Protein AF-0000000082406371 (afdb_homodimer)

Sequence (580 aa):
MTETITAISPSGATSPRSARRARSEPKPARQSRSGTRRTIGVRLAQAALLLVLLGAWQLVASQGWIEPVLAKTPGEAWNYFTAAVQSGEISTNLRATMTAVVIAWILASAVGVAVGLSLGLLPTLERIMSPFLDAANAMPRLALAPLLIVIFGITMTAKVALAFTLVFFIVCSSARAGVKSVDDEWLRLSTVLNASKTQVFWHILLPVATPGIFAGLRLGLIYSLLGVVGSELISSRDGLGQLVSIYSAQFRMEAVYAILILLAIVAVVLNQAMNFAERYLLRWQPPARRMTETITAISPSGATSPRSARRARSEPKPARQSRSGTRRTIGVRLAQAALLLVLLGAWQLVASQGWIEPVLAKTPGEAWNYFTAAVQSGEISTNLRATMTAVVIAWILASAVGVAVGLSLGLLPTLERIMSPFLDAANAMPRLALAPLLIVIFGITMTAKVALAFTLVFFIVCSSARAGVKSVDDEWLRLSTVLNASKTQVFWHILLPVATPGIFAGLRLGLIYSLLGVVGSELISSRDGLGQLVSIYSAQFRMEAVYAILILLAIVAVVLNQAMNFAERYLLRWQPPARR

Radius of gyration: 34.59 Å; Cα contacts (8 Å, |Δi|>4): 692; chains: 2; bounding box: 57×148×125 Å

pLDDT: mean 84.92, std 18.65, range [31.09, 98.81]

Nearest PDB structures (foldseek):
  7ahh-assembly1_B  TM=7.288E-01  e=8.220E-09  Lactococcus lactis subsp. lactis
  8wm8-assembly1_A  TM=8.810E-01  e=1.969E-07  Nostoc sp. PCC 7120 = FACHB-418
  7ahd-assembly1_B  TM=7.593E-01  e=6.052E-08  Lactococcus lactis subsp. lactis
  7ahd-assembly1_A  TM=7.312E-01  e=7.256E-08  Lactococcus lactis subsp. lactis
  7ahh-assembly1_A  TM=7.026E-01  e=1.195E-07  Lactococcus lactis subsp. lactis

InterPro domains:
  IPR000515 ABC transporter type 1, transmembrane domain MetI-like [PF00528] (112-282)
  IPR000515 ABC transporter type 1, transmembrane domain MetI-like [PS50928] (94-274)
  IPR000515 ABC transporter type 1, transmembrane domain MetI-like [cd06261] (94-270)
  IPR035906 MetI-like superfamily [G3DSA:1.10.3720.10] (89-282)
  IPR035906 MetI-like superfamily [SSF161098] (89-272)

Foldseek 3Di:
DPPPPPPPDPPDPPPPPPPPVPPPPPDPPPPPPVVVVVVVVVVVVVVVVVVVVLVVLQCQLPVPPDDVLQSDHLVLLVVLVVVCVVVCQCVFQACLLVVLLVLLLVVLLVLLLVLLLVLLVDVVNVVVCVVVLVVLLPDPLLVCLVVLCVVPNQDSRSLSVSLSSQLNSLLSNLNNVQQNPFDVVLVVVCVVVVHDPVRCVVPPRCVSSVVSNLVSSLVSSLSSSVSNLSSLCVGHPGHLSVQLNVCVVVSVVSNNVNSVVVSVVVSVVSNVVSVVVCCVVCVVPDPDPD/DPPPPPPPPPDDPPPPPPPPVPPPPPDPPPPDPVVVVVVVVVVVVVVVVVVVVLVVLQCQLPVCVDDVLQSDHLVLLVVLVVVCVVVCQCVFQACLLVVLLVLLLVVLLVLLLVLLLVLLVDVVNVVVCVVVLVVLLPDPLLVCLVVLCVVPNQDSRSLSVSLSSQLNSLLSNLNNVQQNPFDVVLVVVCVVVVHDPVRCVPPPRCVSSVVSNLVSSLVSSLSSSVSNLSSLCVGHPGHLSVQLNVCVVVSVVSNNVNSVVVSVVVSVVSNVVSVVVCCVVCVVPDPDPD

Solvent-accessible surface area (backbone atoms only — not comparable to full-atom values): 29684 Å² total; per-residue (Å²): 138,82,78,74,77,74,76,77,72,80,78,78,77,77,70,79,76,77,76,73,71,72,71,70,67,76,67,76,71,72,82,56,71,60,61,60,50,53,51,51,54,40,52,51,48,37,51,50,49,51,50,48,52,52,47,49,44,37,46,50,23,69,68,61,82,48,60,69,63,71,32,48,34,65,64,51,13,48,51,43,45,54,52,30,51,72,74,38,54,46,56,55,17,46,46,48,42,49,51,38,24,52,52,15,34,52,54,16,41,54,52,10,39,54,51,10,43,51,37,41,73,30,65,68,58,29,65,43,43,44,64,58,51,51,38,60,64,40,25,51,65,70,73,46,38,51,58,35,30,70,75,55,34,76,42,65,65,20,26,21,52,44,7,19,60,53,15,20,53,43,15,16,50,24,18,21,48,16,40,61,64,56,53,65,63,59,53,51,50,34,57,73,68,64,53,49,72,66,52,41,40,67,70,44,41,44,62,62,12,43,65,37,31,50,52,14,49,48,54,16,47,57,38,7,45,34,27,31,36,49,28,15,45,61,56,46,86,56,15,56,30,20,49,36,42,53,28,42,75,68,53,37,39,28,50,31,53,33,52,53,51,50,47,25,51,52,29,42,51,52,53,50,52,44,52,52,49,46,55,64,72,44,59,84,53,73,73,73,86,124,137,81,79,76,80,75,78,77,71,80,77,77,78,76,73,80,75,76,73,74,71,72,73,71,67,75,67,77,71,75,83,56,70,60,62,60,50,52,50,50,54,40,52,50,48,37,52,48,49,52,49,49,51,51,48,46,44,39,47,48,23,69,69,62,81,47,60,69,64,70,32,48,34,68,65,50,13,49,51,42,45,54,51,30,51,72,74,38,54,47,57,54,17,47,49,48,41,50,51,37,25,50,51,16,33,53,54,16,40,55,52,10,38,53,52,11,43,50,37,41,74,30,63,69,58,30,66,43,42,42,64,58,51,50,39,60,66,39,26,51,64,69,72,45,39,52,59,36,30,70,74,55,34,76,42,67,63,21,28,22,51,46,7,19,59,54,15,21,53,44,15,17,51,24,16,20,48,17,39,60,63,55,53,64,64,59,54,50,51,35,56,73,68,64,52,48,74,68,52,43,41,67,70,45,41,46,63,63,12,42,64,35,32,50,53,15,48,49,53,17,47,57,38,8,46,34,27,30,36,49,27,16,44,61,58,46,86,56,16,55,30,20,49,37,41,53,28,42,74,67,52,36,40,28,51,30,54,34,51,54,51,49,46,26,51,51,31,42,50,53,51,50,51,44,53,52,49,47,56,64,72,45,59,83,53,75,72,72,86,122

Structure (mmCIF, N/CA/C/O backbone):
data_AF-0000000082406371-model_v1
#
loop_
_entity.id
_entity.type
_entity.pdbx_description
1 polymer 'ABC transporter permease'
#
loop_
_atom_site.group_PDB
_atom_site.id
_atom_site.type_symbol
_atom_site.label_atom_id
_atom_site.label_alt_id
_atom_site.label_comp_id
_atom_site.label_asym_id
_atom_site.label_entity_id
_atom_site.label_seq_id
_atom_site.pdbx_PDB_ins_code
_atom_site.Cartn_x
_atom_site.Cartn_y
_atom_site.Cartn_z
_atom_site.occupancy
_atom_site.B_iso_or_equiv
_atom_site.auth_seq_id
_atom_site.auth_comp_id
_atom_site.auth_asym_id
_atom_site.auth_atom_id
_atom_site.pdbx_PDB_model_num
ATOM 1 N N . MET A 1 1 ? -2.012 75.75 92.562 1 31.69 1 MET A N 1
ATOM 2 C CA . MET A 1 1 ? -2.947 74.688 92.188 1 31.69 1 MET A CA 1
ATOM 3 C C . MET A 1 1 ? -2.949 74.438 90.688 1 31.69 1 MET A C 1
ATOM 5 O O . MET A 1 1 ? -3.482 75.25 89.938 1 31.69 1 MET A O 1
ATOM 9 N N . THR A 1 2 ? -1.829 73.938 90.188 1 33.5 2 THR A N 1
ATOM 10 C CA . THR A 1 2 ? -1.292 73.625 88.875 1 33.5 2 THR A CA 1
ATOM 11 C C . THR A 1 2 ? -2.186 72.625 88.188 1 33.5 2 THR A C 1
ATOM 13 O O . THR A 1 2 ? -2.361 71.5 88.625 1 33.5 2 THR A O 1
ATOM 16 N N . GLU A 1 3 ? -3.277 73.062 87.625 1 31.67 3 GLU A N 1
ATOM 17 C CA . GLU A 1 3 ? -4.27 72.312 86.875 1 31.67 3 GLU A CA 1
ATOM 18 C C . GLU A 1 3 ? -3.617 71.562 85.75 1 31.67 3 GLU A C 1
ATOM 20 O O . GLU A 1 3 ? -2.977 72.125 84.875 1 31.67 3 GLU A O 1
ATOM 25 N N . THR A 1 4 ? -3.135 70.375 86 1 34.44 4 THR A N 1
ATOM 26 C CA . THR A 1 4 ? -2.494 69.375 85.125 1 34.44 4 THR A CA 1
ATOM 27 C C . THR A 1 4 ? -3.396 69.062 84 1 34.44 4 THR A C 1
ATOM 29 O O . THR A 1 4 ? -4.512 68.562 84.188 1 34.44 4 THR A O 1
ATOM 32 N N . ILE A 1 5 ? -3.361 69.812 82.938 1 38.16 5 ILE A N 1
ATOM 33 C CA . ILE A 1 5 ? -4.047 69.625 81.625 1 38.16 5 ILE A CA 1
ATOM 34 C C . ILE A 1 5 ? -3.842 68.188 81.188 1 38.16 5 ILE A C 1
ATOM 36 O O . ILE A 1 5 ? -2.711 67.75 80.938 1 38.16 5 ILE A O 1
ATOM 40 N N . THR A 1 6 ? -4.582 67.25 81.688 1 33.97 6 THR A N 1
ATOM 41 C CA . THR A 1 6 ? -4.555 65.812 81.312 1 33.97 6 THR A CA 1
ATOM 42 C C . THR A 1 6 ? -4.719 65.625 79.812 1 33.97 6 THR A C 1
ATOM 44 O O . THR A 1 6 ? -5.719 66.062 79.25 1 33.97 6 THR A O 1
ATOM 47 N N . ALA A 1 7 ? -3.617 65.625 79.062 1 37.09 7 ALA A N 1
ATOM 48 C CA . ALA A 1 7 ? -3.504 65.375 77.625 1 37.09 7 ALA A CA 1
ATOM 49 C C . ALA A 1 7 ? -4.363 64.188 77.25 1 37.09 7 ALA A C 1
ATOM 51 O O . ALA A 1 7 ? -4.27 63.094 77.812 1 37.09 7 ALA A O 1
ATOM 52 N N . ILE A 1 8 ? -5.59 64.438 76.812 1 36.53 8 ILE A N 1
ATOM 53 C CA . ILE A 1 8 ? -6.516 63.438 76.25 1 36.53 8 ILE A CA 1
ATOM 54 C C . ILE A 1 8 ? -5.797 62.625 75.188 1 36.53 8 ILE A C 1
ATOM 56 O O . ILE A 1 8 ? -5.207 63.156 74.25 1 36.53 8 ILE A O 1
ATOM 60 N N . SER A 1 9 ? -5.254 61.469 75.5 1 35.28 9 SER A N 1
ATOM 61 C CA . SER A 1 9 ? -4.586 60.469 74.688 1 35.28 9 SER A CA 1
ATOM 62 C C . SER A 1 9 ? -5.414 60.188 73.438 1 35.28 9 SER A C 1
ATOM 64 O O . SER A 1 9 ? -6.641 60.062 73.5 1 35.28 9 SER A O 1
ATOM 66 N N . PRO A 1 10 ? -4.938 60.625 72.25 1 34.16 10 PRO A N 1
ATOM 67 C CA . PRO A 1 10 ? -5.625 60.406 70.938 1 34.16 10 PRO A CA 1
ATOM 68 C C . PRO A 1 10 ? -6.121 58.969 70.812 1 34.16 10 PRO A C 1
ATOM 70 O O . PRO A 1 10 ? -5.559 58.062 71.438 1 34.16 10 PRO A O 1
ATOM 73 N N . SER A 1 11 ? -7.441 58.719 70.688 1 34.59 11 SER A N 1
ATOM 74 C CA . SER A 1 11 ? -8.219 57.531 70.438 1 34.59 11 SER A CA 1
ATOM 75 C C . SER A 1 11 ? -7.578 56.719 69.312 1 34.59 11 SER A C 1
ATOM 77 O O . SER A 1 11 ? -6.961 57.25 68.375 1 34.59 11 SER A O 1
ATOM 79 N N . GLY A 1 12 ? -7.184 55.469 69.625 1 31.56 12 GLY A N 1
ATOM 80 C CA . GLY A 1 12 ? -6.574 54.344 68.938 1 31.56 12 GLY A CA 1
ATOM 81 C C . GLY A 1 12 ? -7.176 54.125 67.562 1 31.56 12 GLY A C 1
ATOM 82 O O . GLY A 1 12 ? -8.391 54.219 67.375 1 31.56 12 GLY A O 1
ATOM 83 N N . ALA A 1 13 ? -6.484 54.594 66.5 1 36.31 13 ALA A N 1
ATOM 84 C CA . ALA A 1 13 ? -6.73 54.281 65.062 1 36.31 13 ALA A CA 1
ATOM 85 C C . ALA A 1 13 ? -7.105 52.812 64.875 1 36.31 13 ALA A C 1
ATOM 87 O O . ALA A 1 13 ? -6.387 51.938 65.375 1 36.31 13 ALA A O 1
ATOM 88 N N . THR A 1 14 ? -8.391 52.469 65 1 35.91 14 THR A N 1
ATOM 89 C CA . THR A 1 14 ? -8.875 51.125 64.625 1 35.91 14 THR A CA 1
ATOM 90 C C . THR A 1 14 ? -8.219 50.656 63.344 1 35.91 14 THR A C 1
ATOM 92 O O . THR A 1 14 ? -8.227 51.375 62.312 1 35.91 14 THR A O 1
ATOM 95 N N . SER A 1 15 ? -7.125 49.906 63.406 1 38.62 15 SER A N 1
ATOM 96 C CA . SER A 1 15 ? -6.453 49.219 62.312 1 38.62 15 SER A CA 1
ATOM 97 C C . SER A 1 15 ? -7.457 48.562 61.344 1 38.62 15 SER A C 1
ATOM 99 O O . SER A 1 15 ? -8.461 48 61.781 1 38.62 15 SER A O 1
ATOM 101 N N . PRO A 1 16 ? -7.582 49.156 60.125 1 38.38 16 PRO A N 1
ATOM 102 C CA . PRO A 1 16 ? -8.445 48.469 59.156 1 38.38 16 PRO A CA 1
ATOM 103 C C . PRO A 1 16 ? -8.227 46.969 59.125 1 38.38 16 PRO A C 1
ATOM 105 O O . PRO A 1 16 ? -7.082 46.5 59.125 1 38.38 16 PRO A O 1
ATOM 108 N N . ARG A 1 17 ? -9.016 46.094 59.812 1 38.31 17 ARG A N 1
ATOM 109 C CA . ARG A 1 17 ? -9.094 44.656 59.625 1 38.31 17 ARG A CA 1
ATOM 110 C C . ARG A 1 17 ? -9.008 44.312 58.156 1 38.31 17 ARG A C 1
ATOM 112 O O . ARG A 1 17 ? -9.828 44.75 57.344 1 38.31 17 ARG A O 1
ATOM 119 N N . SER A 1 18 ? -7.727 44.094 57.656 1 39.12 18 SER A N 1
ATOM 120 C CA . SER A 1 18 ? -7.508 43.438 56.375 1 39.12 18 SER A CA 1
ATOM 121 C C . SER A 1 18 ? -8.414 42.219 56.219 1 39.12 18 SER A C 1
ATOM 123 O O . SER A 1 18 ? -8.328 41.281 57 1 39.12 18 SER A O 1
ATOM 125 N N . ALA A 1 19 ? -9.711 42.375 55.938 1 40 19 ALA A N 1
ATOM 126 C CA . ALA A 1 19 ? -10.516 41.25 55.438 1 40 19 ALA A CA 1
ATOM 127 C C . ALA A 1 19 ? -9.758 40.469 54.344 1 40 19 ALA A C 1
ATOM 129 O O . ALA A 1 19 ? -9.711 40.875 53.188 1 40 19 ALA A O 1
ATOM 130 N N . ARG A 1 20 ? -8.586 39.875 54.688 1 39.47 20 ARG A N 1
ATOM 131 C CA . ARG A 1 20 ? -8.133 38.844 53.75 1 39.47 20 ARG A CA 1
ATOM 132 C C . ARG A 1 20 ? -9.273 37.875 53.406 1 39.47 20 ARG A C 1
ATOM 134 O O . ARG A 1 20 ? -9.719 37.094 54.25 1 39.47 20 ARG A O 1
ATOM 141 N N . ARG A 1 21 ? -10.297 38.312 52.594 1 41.25 21 ARG A N 1
ATOM 142 C CA . ARG A 1 21 ? -11.133 37.281 51.969 1 41.25 21 ARG A CA 1
ATOM 143 C C . ARG A 1 21 ? -10.289 36.094 51.5 1 41.25 21 ARG A C 1
ATOM 145 O O . ARG A 1 21 ? -9.438 36.25 50.625 1 41.25 21 ARG A O 1
ATOM 152 N N . ALA A 1 22 ? -10.047 35.125 52.344 1 43.72 22 ALA A N 1
ATOM 153 C CA . ALA A 1 22 ? -9.555 33.812 51.938 1 43.72 22 ALA A CA 1
ATOM 154 C C . ALA A 1 22 ? -10.117 33.438 50.562 1 43.72 22 ALA A C 1
ATOM 156 O O . ALA A 1 22 ? -11.328 33.312 50.406 1 43.72 22 ALA A O 1
ATOM 157 N N . ARG A 1 23 ? -9.492 33.906 49.469 1 42.44 23 ARG A N 1
ATOM 158 C CA . ARG A 1 23 ? -9.766 33.219 48.188 1 42.44 23 ARG A CA 1
ATOM 159 C C . ARG A 1 23 ? -9.938 31.734 48.375 1 42.44 23 ARG A C 1
ATOM 161 O O . ARG A 1 23 ? -9 31.047 48.781 1 42.44 23 ARG A O 1
ATOM 168 N N . SER A 1 24 ? -11.125 31.25 48.875 1 44.5 24 SER A N 1
ATOM 169 C CA . SER A 1 24 ? -11.375 29.812 48.812 1 44.5 24 SER A CA 1
ATOM 170 C C . SER A 1 24 ? -10.641 29.172 47.625 1 44.5 24 SER A C 1
ATOM 172 O O . SER A 1 24 ? -10.797 29.609 46.5 1 44.5 24 SER A O 1
ATOM 174 N N . GLU A 1 25 ? -9.422 28.688 47.844 1 48.16 25 GLU A N 1
ATOM 175 C CA . GLU A 1 25 ? -8.82 27.781 46.875 1 48.16 25 GLU A CA 1
ATOM 176 C C . GLU A 1 25 ? -9.883 26.953 46.156 1 48.16 25 GLU A C 1
ATOM 178 O O . GLU A 1 25 ? -10.805 26.453 46.812 1 48.16 25 GLU A O 1
ATOM 183 N N . PRO A 1 26 ? -10.156 27.266 44.844 1 50.72 26 PRO A N 1
ATOM 184 C CA . PRO A 1 26 ? -11.094 26.328 44.188 1 50.72 26 PRO A CA 1
ATOM 185 C C . PRO A 1 26 ? -10.898 24.891 44.656 1 50.72 26 PRO A C 1
ATOM 187 O O . PRO A 1 26 ? -9.758 24.453 44.875 1 50.72 26 PRO A O 1
ATOM 190 N N . LYS A 1 27 ? -11.789 24.328 45.438 1 50.97 27 LYS A N 1
ATOM 191 C CA . LYS A 1 27 ? -11.789 22.906 45.719 1 50.97 27 LYS A CA 1
ATOM 192 C C . LYS A 1 27 ? -11.219 22.109 44.562 1 50.97 27 LYS A C 1
ATOM 194 O O . LYS A 1 27 ? -11.484 22.422 43.406 1 50.97 27 LYS A O 1
ATOM 199 N N . PRO A 1 28 ? -10.086 21.375 44.875 1 48.59 28 PRO A N 1
ATOM 200 C CA . PRO A 1 28 ? -9.656 20.562 43.75 1 48.59 28 PRO A CA 1
ATOM 201 C C . PRO A 1 28 ? -10.82 19.922 43 1 48.59 28 PRO A C 1
ATOM 203 O O . PRO A 1 28 ? -11.773 19.453 43.625 1 48.59 28 PRO A O 1
ATOM 206 N N . ALA A 1 29 ? -11.086 20.359 41.844 1 46.66 29 ALA A N 1
ATOM 207 C CA . ALA A 1 29 ? -12.055 19.703 40.969 1 46.66 29 ALA A CA 1
ATOM 208 C C . ALA A 1 29 ? -12.102 18.203 41.219 1 46.66 29 ALA A C 1
ATOM 210 O O . ALA A 1 29 ? -11.062 17.547 41.281 1 46.66 29 ALA A O 1
ATOM 211 N N . ARG A 1 30 ? -12.961 17.609 41.969 1 42.38 30 ARG A N 1
ATOM 212 C CA . ARG A 1 30 ? -13.156 16.156 42.031 1 42.38 30 ARG A CA 1
ATOM 213 C C . ARG A 1 30 ? -12.688 15.484 40.75 1 42.38 30 ARG A C 1
ATOM 215 O O . ARG A 1 30 ? -13.297 15.672 39.688 1 42.38 30 ARG A O 1
ATOM 222 N N . GLN A 1 31 ? -11.43 15.219 40.531 1 46.5 31 GLN A N 1
ATOM 223 C CA . GLN A 1 31 ? -11.016 14.289 39.5 1 46.5 31 GLN A CA 1
ATOM 224 C C . GLN A 1 31 ? -12 13.133 39.375 1 46.5 31 GLN A C 1
ATOM 226 O O . GLN A 1 31 ? -12.039 12.242 40.219 1 46.5 31 GLN A O 1
ATOM 231 N N . SER A 1 32 ? -13.312 13.352 39.094 1 45.66 32 SER A N 1
ATOM 232 C CA . SER A 1 32 ? -14.5 12.5 39.031 1 45.66 32 SER A CA 1
ATOM 233 C C . SER A 1 32 ? -14.133 11.086 38.594 1 45.66 32 SER A C 1
ATOM 235 O O . SER A 1 32 ? -13.375 10.914 37.625 1 45.66 32 SER A O 1
ATOM 237 N N . ARG A 1 33 ? -14.289 9.969 39.312 1 51.06 33 ARG A N 1
ATOM 238 C CA . ARG A 1 33 ? -14.406 8.531 39.062 1 51.06 33 ARG A CA 1
ATOM 239 C C . ARG A 1 33 ? -14.914 8.242 37.656 1 51.06 33 ARG A C 1
ATOM 241 O O . ARG A 1 33 ? -15.047 7.086 37.281 1 51.06 33 ARG A O 1
ATOM 248 N N . SER A 1 34 ? -15.383 9.242 36.969 1 54.25 34 SER A N 1
ATOM 249 C CA . SER A 1 34 ? -15.992 9.148 35.656 1 54.25 34 SER A CA 1
ATOM 250 C C . SER A 1 34 ? -14.969 8.781 34.594 1 54.25 34 SER A C 1
ATOM 252 O O . SER A 1 34 ? -15.273 8.031 33.656 1 54.25 34 SER A O 1
ATOM 254 N N . GLY A 1 35 ? -13.758 9.188 34.812 1 57.62 35 GLY A N 1
ATOM 255 C CA . GLY A 1 35 ? -12.711 8.859 33.844 1 57.62 35 GLY A CA 1
ATOM 256 C C . GLY A 1 35 ? -12.336 7.391 33.844 1 57.62 35 GLY A C 1
ATOM 257 O O . GLY A 1 35 ? -12.156 6.785 32.812 1 57.62 35 GLY A O 1
ATOM 258 N N . THR A 1 36 ? -12.18 6.836 35.094 1 58.75 36 THR A N 1
ATOM 259 C CA . THR A 1 36 ? -11.805 5.438 35.25 1 58.75 36 THR A CA 1
ATOM 260 C C . THR A 1 36 ? -12.914 4.516 34.75 1 58.75 36 THR A C 1
ATOM 262 O O . THR A 1 36 ? -12.648 3.5 34.094 1 58.75 36 THR A O 1
ATOM 265 N N . ARG A 1 37 ? -14.172 4.863 35.125 1 62.03 37 ARG A N 1
ATOM 266 C CA . ARG A 1 37 ? -15.305 4.047 34.719 1 62.03 37 ARG A CA 1
ATOM 267 C C . ARG A 1 37 ? -15.453 4.02 33.219 1 62.03 37 ARG A C 1
ATOM 269 O O . ARG A 1 37 ? -15.812 2.992 32.625 1 62.03 37 ARG A O 1
ATOM 276 N N . ARG A 1 38 ? -15.141 5.098 32.656 1 71.62 38 ARG A N 1
ATOM 277 C CA . ARG A 1 38 ? -15.219 5.18 31.188 1 71.62 38 ARG A CA 1
ATOM 278 C C . ARG A 1 38 ? -14.164 4.293 30.547 1 71.62 38 ARG A C 1
ATOM 280 O O . ARG A 1 38 ? -14.43 3.621 29.547 1 71.62 38 ARG A O 1
ATOM 287 N N . THR A 1 39 ? -13.117 4.16 31.297 1 79 39 THR A N 1
ATOM 288 C CA . THR A 1 39 ? -12.039 3.334 30.766 1 79 39 THR A CA 1
ATOM 289 C C . THR A 1 39 ? -12.367 1.852 30.922 1 79 39 THR A C 1
ATOM 291 O O . THR A 1 39 ? -12.117 1.053 30.031 1 79 39 THR A O 1
ATOM 294 N N . ILE A 1 40 ? -13.047 1.516 32.062 1 84.75 40 ILE A N 1
ATOM 295 C CA . ILE A 1 40 ? -13.398 0.12 32.312 1 84.75 40 ILE A CA 1
ATOM 296 C C . ILE A 1 40 ? -14.523 -0.298 31.375 1 84.75 40 ILE A C 1
ATOM 298 O O . ILE A 1 40 ? -14.508 -1.406 30.828 1 84.75 40 ILE A O 1
ATOM 302 N N . GLY A 1 41 ? -15.484 0.507 31.172 1 86.56 41 GLY A N 1
ATOM 303 C CA . GLY A 1 41 ? -16.562 0.238 30.234 1 86.56 41 GLY A CA 1
ATOM 304 C C . GLY A 1 41 ? -16.094 -0.012 28.828 1 86.56 41 GLY A C 1
ATOM 305 O O . GLY A 1 41 ? -16.578 -0.922 28.156 1 86.56 41 GLY A O 1
ATOM 306 N N . VAL A 1 42 ? -15.141 0.705 28.516 1 85.94 42 VAL A N 1
ATOM 307 C CA . VAL A 1 42 ? -14.594 0.571 27.172 1 85.94 42 VAL A CA 1
ATOM 308 C C . VAL A 1 42 ? -13.82 -0.739 27.062 1 85.94 42 VAL A C 1
ATOM 310 O O . VAL A 1 42 ? -13.938 -1.456 26.062 1 85.94 42 VAL A O 1
ATOM 313 N N . ARG A 1 43 ? -13.117 -1.103 28.016 1 87.69 43 ARG A N 1
ATOM 314 C CA . ARG A 1 43 ? -12.344 -2.342 28 1 87.69 43 ARG A CA 1
ATOM 315 C C . ARG A 1 43 ? -13.258 -3.559 27.984 1 87.69 43 ARG A C 1
ATOM 317 O O . ARG A 1 43 ? -12.984 -4.547 27.297 1 87.69 43 ARG A O 1
ATOM 324 N N . LEU A 1 44 ? -14.289 -3.459 28.703 1 90.56 44 LEU A N 1
ATOM 325 C CA . LEU A 1 44 ? -15.258 -4.543 28.734 1 90.56 44 LEU A CA 1
ATOM 326 C C . LEU A 1 44 ? -15.961 -4.668 27.375 1 90.56 44 LEU A C 1
ATOM 328 O O . LEU A 1 44 ? -16.219 -5.781 26.906 1 90.56 44 LEU A O 1
ATOM 332 N N . ALA A 1 45 ? -16.266 -3.586 26.828 1 89.75 45 ALA A N 1
ATOM 333 C CA . ALA A 1 45 ? -16.891 -3.596 25.516 1 89.75 45 ALA A CA 1
ATOM 334 C C . ALA A 1 45 ? -15.953 -4.168 24.453 1 89.75 45 ALA A C 1
ATOM 336 O O . ALA A 1 45 ? -16.391 -4.887 23.547 1 89.75 45 ALA A O 1
ATOM 337 N N . GLN A 1 46 ? -14.711 -3.834 24.547 1 88.44 46 GLN A N 1
ATOM 338 C CA . GLN A 1 46 ? -13.711 -4.375 23.625 1 88.44 46 GLN A CA 1
ATOM 339 C C . GLN A 1 46 ? -13.594 -5.891 23.781 1 88.44 46 GLN A C 1
ATOM 341 O O . GLN A 1 46 ? -13.547 -6.613 22.781 1 88.44 46 GLN A O 1
ATOM 346 N N . ALA A 1 47 ? -13.602 -6.332 25.016 1 90.19 47 ALA A N 1
ATOM 347 C CA . ALA A 1 47 ? -13.555 -7.77 25.266 1 90.19 47 ALA A CA 1
ATOM 348 C C . ALA A 1 47 ? -14.82 -8.453 24.766 1 90.19 47 ALA A C 1
ATOM 350 O O . ALA A 1 47 ? -14.758 -9.547 24.203 1 90.19 47 ALA A O 1
ATOM 351 N N . ALA A 1 48 ? -15.891 -7.848 24.969 1 91.31 48 ALA A N 1
ATOM 352 C CA . ALA A 1 48 ? -17.172 -8.391 24.5 1 91.31 48 ALA A CA 1
ATOM 353 C C . ALA A 1 48 ? -17.188 -8.484 22.969 1 91.31 48 ALA A C 1
ATOM 355 O O . ALA A 1 48 ? -17.688 -9.461 22.406 1 91.31 48 ALA A O 1
ATOM 356 N N . LEU A 1 49 ? -16.656 -7.48 22.375 1 88.75 49 LEU A N 1
ATOM 357 C CA . LEU A 1 49 ? -16.609 -7.492 20.922 1 88.75 49 LEU A CA 1
ATOM 358 C C . LEU A 1 49 ? -15.734 -8.633 20.406 1 88.75 49 LEU A C 1
ATOM 360 O O . LEU A 1 49 ? -16.094 -9.297 19.438 1 88.75 49 LEU A O 1
ATOM 364 N N . LEU A 1 50 ? -14.672 -8.828 21.016 1 88.44 50 LEU A N 1
ATOM 365 C CA . LEU A 1 50 ? -13.781 -9.93 20.641 1 88.44 50 LEU A CA 1
ATOM 366 C C . LEU A 1 50 ? -14.477 -11.273 20.828 1 88.44 50 LEU A C 1
ATOM 368 O O . LEU A 1 50 ? -14.359 -12.156 19.984 1 88.44 50 LEU A O 1
ATOM 372 N N . LEU A 1 51 ? -15.195 -11.414 21.906 1 90.81 51 LEU A N 1
ATOM 373 C CA . LEU A 1 51 ? -15.93 -12.648 22.188 1 90.81 51 LEU A CA 1
ATOM 374 C C . LEU A 1 51 ? -17.047 -12.859 21.172 1 90.81 51 LEU A C 1
ATOM 376 O O . LEU A 1 51 ? -17.297 -13.992 20.75 1 90.81 51 LEU A O 1
ATOM 380 N N . VAL A 1 52 ? -17.656 -11.812 20.859 1 90.69 52 VAL A N 1
ATOM 381 C CA . VAL A 1 52 ? -18.719 -11.891 19.875 1 90.69 52 VAL A CA 1
ATOM 382 C C . VAL A 1 52 ? -18.141 -12.297 18.516 1 90.69 52 VAL A C 1
ATOM 384 O O . VAL A 1 52 ? -18.719 -13.125 17.812 1 90.69 52 VAL A O 1
ATOM 387 N N . LEU A 1 53 ? -17 -11.727 18.188 1 88.81 53 LEU A N 1
ATOM 388 C CA . LEU A 1 53 ? -16.359 -12.047 16.906 1 88.81 53 LEU A CA 1
ATOM 389 C C . LEU A 1 53 ? -15.906 -13.508 16.891 1 88.81 53 LEU A C 1
ATOM 391 O O . LEU A 1 53 ? -16.094 -14.203 15.891 1 88.81 53 LEU A O 1
ATOM 395 N N . LEU A 1 54 ? -15.344 -13.93 17.969 1 90.31 54 LEU A N 1
ATOM 396 C CA . LEU A 1 54 ? -14.906 -15.32 18.078 1 90.31 54 LEU A CA 1
ATOM 397 C C . LEU A 1 54 ? -16.109 -16.266 18.078 1 90.31 54 LEU A C 1
ATOM 399 O O . LEU A 1 54 ? -16.062 -17.344 17.484 1 90.31 54 LEU A O 1
ATOM 403 N N . GLY A 1 55 ? -17.125 -15.898 18.812 1 91.06 55 GLY A N 1
ATOM 404 C CA . GLY A 1 55 ? -18.344 -16.672 18.828 1 91.06 55 GLY A CA 1
ATOM 405 C C . GLY A 1 55 ? -19.031 -16.75 17.469 1 91.06 55 GLY A C 1
ATOM 406 O O . GLY A 1 55 ? -19.5 -17.828 17.078 1 91.06 55 GLY A O 1
ATOM 407 N N . ALA A 1 56 ? -19.047 -15.68 16.844 1 91.81 56 ALA A N 1
ATOM 408 C CA . ALA A 1 56 ? -19.625 -15.656 15.492 1 91.81 56 ALA A CA 1
ATOM 409 C C . ALA A 1 56 ? -18.828 -16.531 14.539 1 91.81 56 ALA A C 1
ATOM 411 O O . ALA A 1 56 ? -19.391 -17.25 13.703 1 91.81 56 ALA A O 1
ATOM 412 N N . TRP A 1 57 ? -17.516 -16.469 14.688 1 91.44 57 TRP A N 1
ATOM 413 C CA . TRP A 1 57 ? -16.641 -17.328 13.898 1 91.44 57 TRP A CA 1
ATOM 414 C C . TRP A 1 57 ? -16.938 -18.797 14.156 1 91.44 57 TRP A C 1
ATOM 416 O O . TRP A 1 57 ? -17.141 -19.578 13.219 1 91.44 57 TRP A O 1
ATOM 426 N N . GLN A 1 58 ? -17.062 -19.109 15.367 1 91.38 58 GLN A N 1
ATOM 427 C CA . GLN A 1 58 ? -17.375 -20.484 15.75 1 91.38 58 GLN A CA 1
ATOM 428 C C . GLN A 1 58 ? -18.734 -20.922 15.234 1 91.38 58 GLN A C 1
ATOM 430 O O . GLN A 1 58 ? -18.891 -22.031 14.719 1 91.38 58 GLN A O 1
ATOM 435 N N . LEU A 1 59 ? -19.688 -20.016 15.328 1 90.88 59 LEU A N 1
ATOM 436 C CA . LEU A 1 59 ? -21.047 -20.328 14.922 1 90.88 59 LEU A CA 1
ATOM 437 C C . LEU A 1 59 ? -21.141 -20.5 13.414 1 90.88 59 LEU A C 1
ATOM 439 O O . LEU A 1 59 ? -21.797 -21.438 12.93 1 90.88 59 LEU A O 1
ATOM 443 N N . VAL A 1 60 ? -20.516 -19.656 12.68 1 90.06 60 VAL A N 1
ATOM 444 C CA . VAL A 1 60 ? -20.562 -19.719 11.219 1 90.06 60 VAL A CA 1
ATOM 445 C C . VAL A 1 60 ? -19.859 -21 10.742 1 90.06 60 VAL A C 1
ATOM 447 O O . VAL A 1 60 ? -20.312 -21.641 9.789 1 90.06 60 VAL A O 1
ATOM 450 N N . ALA A 1 61 ? -18.844 -21.359 11.406 1 89.88 61 ALA A N 1
ATOM 451 C CA . ALA A 1 61 ? -18.062 -22.531 11.023 1 89.88 61 ALA A CA 1
ATOM 452 C C . ALA A 1 61 ? -18.812 -23.812 11.367 1 89.88 61 ALA A C 1
ATOM 454 O O . ALA A 1 61 ? -18.656 -24.828 10.68 1 89.88 61 ALA A O 1
ATOM 455 N N . SER A 1 62 ? -19.641 -23.766 12.422 1 89.06 62 SER A N 1
ATOM 456 C CA . SER A 1 62 ? -20.219 -25 12.938 1 89.06 62 SER A CA 1
ATOM 457 C C . SER A 1 62 ? -21.625 -25.234 12.367 1 89.06 62 SER A C 1
ATOM 459 O O . SER A 1 62 ? -22.094 -26.375 12.305 1 89.06 62 SER A O 1
ATOM 461 N N . GLN A 1 63 ? -22.266 -24.188 11.852 1 88.5 63 GLN A N 1
ATOM 462 C CA . GLN A 1 63 ? -23.672 -24.312 11.5 1 88.5 63 GLN A CA 1
ATOM 463 C C . GLN A 1 63 ? -23.828 -24.797 10.055 1 88.5 63 GLN A C 1
ATOM 465 O O . GLN A 1 63 ? -24.938 -25.109 9.625 1 88.5 63 GLN A O 1
ATOM 470 N N . GLY A 1 64 ? -22.812 -24.844 9.305 1 85.19 64 GLY A N 1
ATOM 471 C CA . GLY A 1 64 ? -22.875 -25.328 7.941 1 85.19 64 GLY A CA 1
ATOM 472 C C . GLY A 1 64 ? -23.422 -24.297 6.965 1 85.19 64 GLY A C 1
ATOM 473 O O . GLY A 1 64 ? -23.922 -24.656 5.898 1 85.19 64 GLY A O 1
ATOM 474 N N . TRP A 1 65 ? -23.406 -23.047 7.273 1 86.38 65 TRP A N 1
ATOM 475 C CA . TRP A 1 65 ? -23.938 -21.969 6.438 1 86.38 65 TRP A CA 1
ATOM 476 C C . TRP A 1 65 ? -23 -21.688 5.266 1 86.38 65 TRP A C 1
ATOM 478 O O . TRP A 1 65 ? -23.422 -21.109 4.258 1 86.38 65 TRP A O 1
ATOM 488 N N . ILE A 1 66 ? -21.781 -22.156 5.418 1 90 66 ILE A N 1
ATOM 489 C CA . ILE A 1 66 ? -20.797 -21.859 4.383 1 90 66 ILE A CA 1
ATOM 490 C C . ILE A 1 66 ? -20.141 -23.141 3.91 1 90 66 ILE A C 1
ATOM 492 O O . ILE A 1 66 ? -20.312 -24.203 4.52 1 90 66 ILE A O 1
ATOM 496 N N . GLU A 1 67 ? -19.391 -23.078 2.752 1 92.25 67 GLU A N 1
ATOM 497 C CA . GLU A 1 67 ? -18.703 -24.234 2.189 1 92.25 67 GLU A CA 1
ATOM 498 C C . GLU A 1 67 ? -17.781 -24.891 3.217 1 92.25 67 GLU A C 1
ATOM 500 O O . GLU A 1 67 ? -17.062 -24.188 3.938 1 92.25 67 GLU A O 1
ATOM 505 N N . PRO A 1 68 ? -17.844 -26.172 3.311 1 91.19 68 PRO A N 1
ATOM 506 C CA . PRO A 1 68 ? -17.062 -26.906 4.309 1 91.19 68 PRO A CA 1
ATOM 507 C C . PRO A 1 68 ? -15.578 -26.547 4.27 1 91.19 68 PRO A C 1
ATOM 509 O O . PRO A 1 68 ? -14.914 -26.516 5.312 1 91.19 68 PRO A O 1
ATOM 512 N N . VAL A 1 69 ? -15.102 -26.266 3.117 1 92.88 69 VAL A N 1
ATOM 513 C CA . VAL A 1 69 ? -13.688 -25.953 2.975 1 92.88 69 VAL A CA 1
ATOM 514 C C . VAL A 1 69 ? -13.359 -24.672 3.744 1 92.88 69 VAL A C 1
ATOM 516 O O . VAL A 1 69 ? -12.266 -24.547 4.301 1 92.88 69 VAL A O 1
ATOM 519 N N . LEU A 1 70 ? -14.32 -23.797 3.865 1 94.19 70 LEU A N 1
ATOM 520 C CA . LEU A 1 70 ? -14.125 -22.516 4.523 1 94.19 70 LEU A CA 1
ATOM 521 C C . LEU A 1 70 ? -14.547 -22.578 5.988 1 94.19 70 LEU A C 1
ATOM 523 O O . LEU A 1 70 ? -14.18 -21.719 6.785 1 94.19 70 LEU A O 1
ATOM 527 N N . ALA A 1 71 ? -15.32 -23.562 6.312 1 93.88 71 ALA A N 1
ATOM 528 C CA . ALA A 1 71 ? -15.953 -23.672 7.625 1 93.88 71 ALA A CA 1
ATOM 529 C C . ALA A 1 71 ? -15 -24.312 8.633 1 93.88 71 ALA A C 1
ATOM 531 O O . ALA A 1 71 ? -15.297 -25.375 9.188 1 93.88 71 ALA A O 1
ATOM 532 N N . LYS A 1 72 ? -13.906 -23.656 8.867 1 95 72 LYS A N 1
ATOM 533 C CA . LYS A 1 72 ? -12.945 -24.109 9.867 1 95 72 LYS A CA 1
ATOM 534 C C . LYS A 1 72 ? -13.07 -23.281 11.148 1 95 72 LYS A C 1
ATOM 536 O O . LYS A 1 72 ? -13.211 -22.062 11.102 1 95 72 LYS A O 1
ATOM 541 N N . THR A 1 73 ? -13.055 -23.938 12.281 1 95 73 THR A N 1
ATOM 542 C CA . THR A 1 73 ? -13.289 -23.312 13.578 1 95 73 THR A CA 1
ATOM 543 C C . THR A 1 73 ? -12.008 -22.688 14.117 1 95 73 THR A C 1
ATOM 545 O O . THR A 1 73 ? -10.914 -22.984 13.641 1 95 73 THR A O 1
ATOM 548 N N . PRO A 1 74 ? -12.211 -21.766 15.039 1 95.75 74 PRO A N 1
ATOM 549 C CA . PRO A 1 74 ? -11.023 -21.234 15.719 1 95.75 74 PRO A CA 1
ATOM 550 C C . PRO A 1 74 ? -10.18 -22.312 16.359 1 95.75 74 PRO A C 1
ATOM 552 O O . PRO A 1 74 ? -8.953 -22.203 16.422 1 95.75 74 PRO A O 1
ATOM 555 N N . GLY A 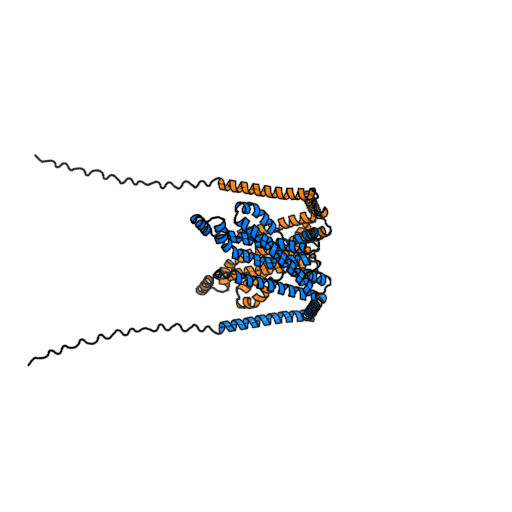1 75 ? -10.82 -23.328 16.797 1 95.44 75 GLY A N 1
ATOM 556 C CA . GLY A 1 75 ? -10.102 -24.453 17.375 1 95.44 75 GLY A CA 1
ATOM 557 C C . GLY A 1 75 ? -9.203 -25.172 16.375 1 95.44 75 GLY A C 1
ATOM 558 O O . GLY A 1 75 ? -8.07 -25.516 16.703 1 95.44 75 GLY A O 1
ATOM 559 N N . GLU A 1 76 ? -9.695 -25.375 15.203 1 96.56 76 GLU A N 1
ATOM 560 C CA . GLU A 1 76 ? -8.906 -26.016 14.156 1 96.56 76 GLU A CA 1
ATOM 561 C C . GLU A 1 76 ? -7.719 -25.156 13.75 1 96.56 76 GLU A C 1
ATOM 563 O O . GLU A 1 76 ? -6.629 -25.672 13.492 1 96.56 76 GLU A O 1
ATOM 568 N N . ALA A 1 77 ? -7.945 -23.906 13.672 1 97.5 77 ALA A N 1
ATOM 569 C CA . ALA A 1 77 ? -6.855 -22.984 13.367 1 97.5 77 ALA A CA 1
ATOM 570 C C . ALA A 1 77 ? -5.789 -23.016 14.461 1 97.5 77 ALA A C 1
ATOM 572 O O . ALA A 1 77 ? -4.59 -23.016 14.164 1 97.5 77 ALA A O 1
ATOM 573 N N . TRP A 1 78 ? -6.242 -23.062 15.664 1 97.19 78 TRP A N 1
ATOM 574 C CA . TRP A 1 78 ? -5.328 -23.109 16.797 1 97.19 78 TRP A CA 1
ATOM 575 C C . TRP A 1 78 ? -4.531 -24.406 16.812 1 97.19 78 TRP A C 1
ATOM 577 O O . TRP A 1 78 ? -3.336 -24.406 17.125 1 97.19 78 TRP A O 1
ATOM 587 N N . ASN A 1 79 ? -5.191 -25.484 16.484 1 97.56 79 ASN A N 1
ATOM 588 C CA . ASN A 1 79 ? -4.52 -26.766 16.422 1 97.56 79 ASN A CA 1
ATOM 589 C C . ASN A 1 79 ? -3.424 -26.781 15.367 1 97.56 79 ASN A C 1
ATOM 591 O O . ASN A 1 79 ? -2.324 -27.281 15.609 1 97.56 79 ASN A O 1
ATOM 595 N N . TYR A 1 80 ? -3.756 -26.25 14.211 1 97.94 80 TYR A N 1
ATOM 596 C CA . TYR A 1 80 ? -2.725 -26.125 13.188 1 97.94 80 TYR A CA 1
ATOM 597 C C . TYR A 1 80 ? -1.562 -25.266 13.68 1 97.94 80 TYR A C 1
ATOM 599 O O . TYR A 1 80 ? -0.396 -25.641 13.508 1 97.94 80 TYR A O 1
ATOM 607 N N . PHE A 1 81 ? -1.885 -24.188 14.328 1 98.25 81 PHE A N 1
ATOM 608 C CA . PHE A 1 81 ? -0.863 -23.234 14.773 1 98.25 81 PHE A CA 1
ATOM 609 C C . PHE A 1 81 ? 0.088 -23.906 15.766 1 98.25 81 PHE A C 1
ATOM 611 O O . PHE A 1 81 ? 1.309 -23.797 15.625 1 98.25 81 PHE A O 1
ATOM 618 N N . THR A 1 82 ? -0.458 -24.578 16.719 1 97.88 82 THR A N 1
ATOM 619 C CA . THR A 1 82 ? 0.363 -25.203 17.75 1 97.88 82 THR A CA 1
ATOM 620 C C . THR A 1 82 ? 1.218 -26.312 17.156 1 97.88 82 THR A C 1
ATOM 622 O O . THR A 1 82 ? 2.389 -26.453 17.516 1 97.88 82 THR A O 1
ATOM 625 N N . ALA A 1 83 ? 0.672 -27.094 16.266 1 98.19 83 ALA A N 1
ATOM 626 C CA . ALA A 1 83 ? 1.426 -28.156 15.602 1 98.19 83 ALA A CA 1
ATOM 627 C C . ALA A 1 83 ? 2.547 -27.578 14.742 1 98.19 83 ALA A C 1
ATOM 629 O O . ALA A 1 83 ? 3.656 -28.109 14.711 1 98.19 83 ALA A O 1
ATOM 630 N N . ALA A 1 84 ? 2.26 -26.469 14.078 1 98.06 84 ALA A N 1
ATOM 631 C CA . ALA A 1 84 ? 3.227 -25.828 13.188 1 98.06 84 ALA A CA 1
ATOM 632 C C . ALA A 1 84 ? 4.352 -25.172 13.984 1 98.06 84 ALA A C 1
ATOM 634 O O . ALA A 1 84 ? 5.492 -25.109 13.516 1 98.06 84 ALA A O 1
ATOM 635 N N . VAL A 1 85 ? 4.012 -24.703 15.156 1 97.81 85 VAL A N 1
ATOM 636 C CA . VAL A 1 85 ? 5.039 -24.156 16.031 1 97.81 85 VAL A CA 1
ATOM 637 C C . VAL A 1 85 ? 5.961 -25.266 16.516 1 97.81 85 VAL A C 1
ATOM 639 O O . VAL A 1 85 ? 7.184 -25.109 16.531 1 97.81 85 VAL A O 1
ATOM 642 N N . GLN A 1 86 ? 5.367 -26.359 16.859 1 97.56 86 GLN A N 1
ATOM 643 C CA . GLN A 1 86 ? 6.121 -27.484 17.406 1 97.56 86 GLN A CA 1
ATOM 644 C C . GLN A 1 86 ? 7.016 -28.109 16.328 1 97.56 86 GLN A C 1
ATOM 646 O O . GLN A 1 86 ? 8.141 -28.516 16.609 1 97.56 86 GLN A O 1
ATOM 651 N N . SER A 1 87 ? 6.59 -28.188 15.094 1 97.75 87 SER A N 1
ATOM 652 C CA . SER A 1 87 ? 7.355 -28.781 14.008 1 97.75 87 SER A CA 1
ATOM 653 C C . SER A 1 87 ? 8.438 -27.828 13.508 1 97.75 87 SER A C 1
ATOM 655 O O . SER A 1 87 ? 9.336 -28.234 12.766 1 97.75 87 SER A O 1
ATOM 657 N N . GLY A 1 88 ? 8.29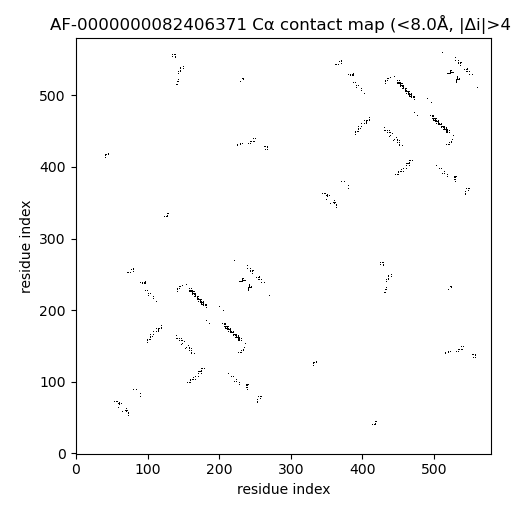7 -26.531 13.844 1 97.94 88 GLY A N 1
ATOM 658 C CA . GLY A 1 88 ? 9.273 -25.547 13.398 1 97.94 88 GLY A CA 1
ATOM 659 C C . GLY A 1 88 ? 8.883 -24.859 12.102 1 97.94 88 GLY A C 1
ATOM 660 O O . GLY A 1 88 ? 9.562 -23.938 11.648 1 97.94 88 GLY A O 1
ATOM 661 N N . GLU A 1 89 ? 7.773 -25.234 11.578 1 98.19 89 GLU A N 1
ATOM 662 C CA . GLU A 1 89 ? 7.297 -24.656 10.328 1 98.19 89 GLU A CA 1
ATOM 663 C C . GLU A 1 89 ? 7.074 -23.141 10.469 1 98.19 89 GLU A C 1
ATOM 665 O O . GLU A 1 89 ? 7.516 -22.359 9.625 1 98.19 89 GLU A O 1
ATOM 670 N N . ILE A 1 90 ? 6.434 -22.766 11.555 1 98.38 90 ILE A N 1
ATOM 671 C CA . ILE A 1 90 ? 6.125 -21.359 11.766 1 98.38 90 ILE A CA 1
ATOM 672 C C . ILE A 1 90 ? 7.414 -20.578 12.023 1 98.38 90 ILE A C 1
ATOM 674 O O . ILE A 1 90 ? 7.629 -19.516 11.438 1 98.38 90 ILE A O 1
ATOM 678 N N . SER A 1 91 ? 8.273 -21.094 12.82 1 97.94 91 SER A N 1
ATOM 679 C CA . SER A 1 91 ? 9.508 -20.391 13.164 1 97.94 91 SER A CA 1
ATOM 680 C C . SER A 1 91 ? 10.383 -20.172 11.93 1 97.94 91 SER A C 1
ATOM 682 O O . SER A 1 91 ? 10.93 -19.078 11.734 1 97.94 91 SER A O 1
ATOM 684 N N . THR A 1 92 ? 10.516 -21.172 11.109 1 98.06 92 THR A N 1
ATOM 685 C CA . THR A 1 92 ? 11.344 -21.094 9.914 1 98.06 92 THR A CA 1
ATOM 686 C C . THR A 1 92 ? 10.781 -20.062 8.93 1 98.06 92 THR A C 1
ATOM 688 O O . THR A 1 92 ? 11.516 -19.219 8.414 1 98.06 92 THR A O 1
ATOM 691 N N . ASN A 1 93 ? 9.516 -20.094 8.719 1 98.69 93 ASN A N 1
ATOM 692 C CA . ASN A 1 93 ? 8.891 -19.203 7.742 1 98.69 93 ASN A CA 1
ATOM 693 C C . ASN A 1 93 ? 8.75 -17.781 8.281 1 98.69 93 ASN A C 1
ATOM 695 O O . ASN A 1 93 ? 8.859 -16.812 7.527 1 98.69 93 ASN A O 1
ATOM 699 N N . LEU A 1 94 ? 8.516 -17.672 9.578 1 98.56 94 LEU A N 1
ATOM 700 C CA . LEU A 1 94 ? 8.5 -16.359 10.219 1 98.56 94 LEU A CA 1
ATOM 701 C C . LEU A 1 94 ? 9.867 -15.695 10.125 1 98.56 94 LEU A C 1
ATOM 703 O O . LEU A 1 94 ? 9.953 -14.5 9.836 1 98.56 94 LEU A O 1
ATOM 707 N N . ARG A 1 95 ? 10.867 -16.422 10.344 1 98.19 95 ARG A N 1
ATOM 708 C CA . ARG A 1 95 ? 12.227 -15.898 10.266 1 98.19 95 ARG A CA 1
ATOM 709 C C . ARG A 1 95 ? 12.547 -15.445 8.844 1 98.19 95 ARG A C 1
ATOM 711 O O . ARG A 1 95 ? 13.18 -14.406 8.648 1 98.19 95 ARG A O 1
ATOM 718 N N . ALA A 1 96 ? 12.148 -16.25 7.918 1 98.44 96 ALA A N 1
ATOM 719 C CA . ALA A 1 96 ? 12.398 -15.891 6.52 1 98.44 96 ALA A CA 1
ATOM 720 C C . ALA A 1 96 ? 11.711 -14.578 6.16 1 98.44 96 ALA A C 1
ATOM 722 O O . ALA A 1 96 ? 12.328 -13.688 5.57 1 98.44 96 ALA A O 1
ATOM 723 N N . THR A 1 97 ? 10.453 -14.453 6.535 1 98.62 97 THR A N 1
ATOM 724 C CA . THR A 1 97 ? 9.703 -13.234 6.25 1 98.62 97 THR A CA 1
ATOM 725 C C . THR A 1 97 ? 10.305 -12.047 6.992 1 98.62 97 THR A C 1
ATOM 727 O O . THR A 1 97 ? 10.57 -11 6.391 1 98.62 97 THR A O 1
ATOM 730 N N . MET A 1 98 ? 10.625 -12.219 8.242 1 98.56 98 MET A N 1
ATOM 731 C CA . MET A 1 98 ? 11.102 -11.109 9.062 1 98.56 98 MET A CA 1
ATOM 732 C C . MET A 1 98 ? 12.5 -10.672 8.625 1 98.56 98 MET A C 1
ATOM 734 O O . MET A 1 98 ? 12.812 -9.477 8.633 1 98.56 98 MET A O 1
ATOM 738 N N . THR A 1 99 ? 13.312 -11.594 8.273 1 98.62 99 THR A N 1
ATOM 739 C CA . THR A 1 99 ? 14.656 -11.258 7.809 1 98.62 99 THR A CA 1
ATOM 740 C C . THR A 1 99 ? 14.594 -10.414 6.543 1 98.62 99 THR A C 1
ATOM 742 O O . THR A 1 99 ? 15.281 -9.391 6.438 1 98.62 99 THR A O 1
ATOM 745 N N . ALA A 1 100 ? 13.789 -10.82 5.641 1 98.75 100 ALA A N 1
ATOM 746 C CA . ALA A 1 100 ? 13.633 -10.07 4.398 1 98.75 100 ALA A CA 1
ATOM 747 C C . ALA A 1 100 ? 13.062 -8.68 4.668 1 98.75 100 ALA A C 1
ATOM 749 O O . ALA A 1 100 ? 13.516 -7.695 4.078 1 98.75 100 ALA A O 1
ATOM 750 N N . VAL A 1 101 ? 12.125 -8.594 5.574 1 98.62 101 VAL A N 1
ATOM 751 C CA . VAL A 1 101 ? 11.477 -7.332 5.918 1 98.62 101 VAL A CA 1
ATOM 752 C C . VAL A 1 101 ? 12.508 -6.359 6.488 1 98.62 101 VAL A C 1
ATOM 754 O O . VAL A 1 101 ? 12.586 -5.203 6.059 1 98.62 101 VAL A O 1
ATOM 757 N N . VAL A 1 102 ? 13.297 -6.828 7.379 1 98.5 102 VAL A N 1
ATOM 758 C CA . VAL A 1 102 ? 14.258 -5.98 8.078 1 98.5 102 VAL A CA 1
ATOM 759 C C . VAL A 1 102 ? 15.359 -5.547 7.113 1 98.5 102 VAL A C 1
ATOM 761 O O . VAL A 1 102 ? 15.75 -4.375 7.094 1 98.5 102 VAL A O 1
ATOM 764 N N . ILE A 1 103 ? 15.828 -6.422 6.293 1 98.75 103 ILE A N 1
ATOM 765 C CA . ILE A 1 103 ? 16.891 -6.102 5.336 1 98.75 103 ILE A CA 1
ATOM 766 C C . ILE A 1 103 ? 16.375 -5.062 4.34 1 98.75 103 ILE A C 1
ATOM 768 O O . ILE A 1 103 ? 17.047 -4.059 4.082 1 98.75 103 ILE A O 1
ATOM 772 N N . ALA A 1 104 ? 15.211 -5.297 3.801 1 98.81 104 ALA A N 1
ATOM 773 C CA . ALA A 1 104 ? 14.641 -4.367 2.836 1 98.81 104 ALA A CA 1
ATOM 774 C C . ALA A 1 104 ? 14.414 -2.992 3.465 1 98.81 104 ALA A C 1
ATOM 776 O O . ALA A 1 104 ? 14.734 -1.967 2.855 1 98.81 104 ALA A O 1
ATOM 777 N N . TRP A 1 105 ? 13.883 -3.021 4.68 1 98.44 105 TRP A N 1
ATOM 778 C CA . TRP A 1 105 ? 13.586 -1.778 5.383 1 98.44 105 TRP A CA 1
ATOM 779 C C . TRP A 1 105 ? 14.859 -0.983 5.652 1 98.44 105 TRP A C 1
ATOM 781 O O . TRP A 1 105 ? 14.898 0.226 5.414 1 98.44 105 TRP A O 1
ATOM 791 N N . ILE A 1 106 ? 15.906 -1.629 6.09 1 98.5 106 ILE A N 1
ATOM 792 C CA . ILE A 1 106 ? 17.156 -0.964 6.43 1 98.5 106 ILE A CA 1
ATOM 793 C C . ILE A 1 106 ? 17.797 -0.398 5.164 1 98.5 106 ILE A C 1
ATOM 795 O O . ILE A 1 106 ? 18.172 0.778 5.121 1 98.5 106 ILE A O 1
ATOM 799 N N . LEU A 1 107 ? 17.906 -1.196 4.156 1 98.62 107 LEU A N 1
ATOM 800 C CA . LEU A 1 107 ? 18.562 -0.783 2.926 1 98.62 107 LEU A CA 1
ATOM 801 C C . LEU A 1 107 ? 17.797 0.338 2.24 1 98.62 107 LEU A C 1
ATOM 803 O O . LEU A 1 107 ? 18.375 1.352 1.851 1 98.62 107 LEU A O 1
ATOM 807 N N . ALA A 1 108 ? 16.516 0.135 2.127 1 98.62 108 ALA A N 1
ATOM 808 C CA . ALA A 1 108 ? 15.68 1.124 1.451 1 98.62 108 ALA A CA 1
ATOM 809 C C . ALA A 1 108 ? 15.641 2.434 2.234 1 98.62 108 ALA A C 1
ATOM 811 O O . ALA A 1 108 ? 15.617 3.516 1.644 1 98.62 108 ALA A O 1
ATOM 812 N N . SER A 1 109 ? 15.555 2.301 3.545 1 98.25 109 SER A N 1
ATOM 813 C CA . SER A 1 109 ? 15.539 3.486 4.395 1 98.25 109 SER A CA 1
ATOM 814 C C . SER A 1 109 ? 16.828 4.277 4.273 1 98.25 109 SER A C 1
ATOM 816 O O . SER A 1 109 ? 16.812 5.504 4.164 1 98.25 109 SER A O 1
ATOM 818 N N . ALA A 1 110 ? 17.938 3.584 4.285 1 98.19 110 ALA A N 1
ATOM 819 C CA . ALA A 1 110 ? 19.234 4.242 4.164 1 98.19 110 ALA A CA 1
ATOM 820 C C . ALA A 1 110 ? 19.344 4.996 2.842 1 98.19 110 ALA A C 1
ATOM 822 O O . ALA A 1 110 ? 19.688 6.18 2.822 1 98.19 110 ALA A O 1
ATOM 823 N N . VAL A 1 111 ? 19 4.367 1.797 1 98 111 VAL A N 1
ATOM 824 C CA . VAL A 1 111 ? 19.094 4.977 0.474 1 98 111 VAL A CA 1
ATOM 825 C C . VAL A 1 111 ? 18.016 6.047 0.321 1 98 111 VAL A C 1
ATOM 827 O O . VAL A 1 111 ? 18.266 7.117 -0.244 1 98 111 VAL A O 1
ATOM 830 N N . GLY A 1 112 ? 16.797 5.766 0.812 1 97.38 112 GLY A N 1
ATOM 831 C CA . GLY A 1 112 ? 15.688 6.707 0.724 1 97.38 112 GLY A CA 1
ATOM 832 C C . GLY A 1 112 ? 15.961 8.008 1.45 1 97.38 112 GLY A C 1
ATOM 833 O O . GLY A 1 112 ? 15.68 9.094 0.921 1 97.38 112 GLY A O 1
ATOM 834 N N . VAL A 1 113 ? 16.469 7.887 2.615 1 96.5 113 VAL A N 1
ATOM 835 C CA . VAL A 1 113 ? 16.797 9.078 3.393 1 96.5 113 VAL A CA 1
ATOM 836 C C . VAL A 1 113 ? 17.891 9.883 2.678 1 96.5 113 VAL A C 1
ATOM 838 O O . VAL A 1 113 ? 17.766 11.102 2.535 1 96.5 113 VAL A O 1
ATOM 841 N N . ALA A 1 114 ? 18.922 9.195 2.178 1 95.94 114 ALA A N 1
ATOM 842 C CA . ALA A 1 114 ? 20.031 9.867 1.499 1 95.94 114 ALA A CA 1
ATOM 843 C C . ALA A 1 114 ? 19.547 10.594 0.249 1 95.94 114 ALA A C 1
ATOM 845 O O . ALA A 1 114 ? 19.844 11.773 0.057 1 95.94 114 ALA A O 1
ATOM 846 N N . VAL A 1 115 ? 18.781 9.953 -0.528 1 95.12 115 VAL A N 1
ATOM 847 C CA . VAL A 1 115 ? 18.281 10.531 -1.775 1 95.12 115 VAL A CA 1
ATOM 848 C C . VAL A 1 115 ? 17.266 11.625 -1.473 1 95.12 115 VAL A C 1
ATOM 850 O O . VAL A 1 115 ? 17.281 12.695 -2.082 1 95.12 115 VAL A O 1
ATOM 853 N N . GLY A 1 116 ? 16.359 11.367 -0.521 1 94.25 116 GLY A N 1
ATOM 854 C CA . GLY A 1 116 ? 15.344 12.344 -0.144 1 94.25 116 GLY A CA 1
ATOM 855 C C . GLY A 1 116 ? 15.945 13.641 0.379 1 94.25 116 GLY A C 1
ATOM 856 O O . GLY A 1 116 ? 15.516 14.727 -0.012 1 94.25 116 GLY A O 1
ATOM 857 N N . LEU A 1 117 ? 16.891 13.531 1.207 1 92.56 117 LEU A N 1
ATOM 858 C CA . LEU A 1 117 ? 17.578 14.711 1.733 1 92.56 117 LEU A CA 1
ATOM 859 C C . LEU A 1 117 ? 18.281 15.469 0.621 1 92.56 117 LEU A C 1
ATOM 861 O O . LEU A 1 117 ? 18.234 16.703 0.564 1 92.56 117 LEU A O 1
ATOM 865 N N . SER A 1 118 ? 18.922 14.703 -0.269 1 92.69 118 SER A N 1
ATOM 866 C CA . SER A 1 118 ? 19.641 15.328 -1.378 1 92.69 118 SER A CA 1
ATOM 867 C C . SER A 1 118 ? 18.688 16.078 -2.295 1 92.69 118 SER A C 1
ATOM 869 O O . SER A 1 118 ? 18.984 17.188 -2.748 1 92.69 118 SER A O 1
ATOM 871 N N . LEU A 1 119 ? 17.562 15.562 -2.545 1 90.75 119 LEU A N 1
ATOM 872 C CA . LEU A 1 119 ? 16.578 16.188 -3.408 1 90.75 119 LEU A CA 1
ATOM 873 C C . LEU A 1 119 ? 15.961 17.406 -2.73 1 90.75 119 LEU A C 1
ATOM 875 O O . LEU A 1 119 ? 15.664 18.406 -3.393 1 90.75 119 LEU A O 1
ATOM 879 N N . GLY A 1 120 ? 15.789 17.297 -1.47 1 86.06 120 GLY A N 1
ATOM 880 C CA . GLY A 1 120 ? 15.273 18.438 -0.728 1 86.06 120 GLY A CA 1
ATOM 881 C C . GLY A 1 120 ? 16.234 19.609 -0.676 1 86.06 120 GLY A C 1
ATOM 882 O O . GLY A 1 120 ? 15.812 20.766 -0.595 1 86.06 120 GLY A O 1
ATOM 883 N N . LEU A 1 121 ? 17.5 19.359 -0.777 1 85.88 121 LEU A N 1
ATOM 884 C CA . LEU A 1 121 ? 18.531 20.375 -0.632 1 85.88 121 LEU A CA 1
ATOM 885 C C . LEU A 1 121 ? 18.891 20.984 -1.985 1 85.88 121 LEU A C 1
ATOM 887 O O . LEU A 1 121 ? 19.5 22.047 -2.049 1 85.88 121 LEU A O 1
ATOM 891 N N . LEU A 1 122 ? 18.547 20.281 -3.047 1 87.44 122 LEU A N 1
ATOM 892 C CA . LEU A 1 122 ? 18.891 20.734 -4.391 1 87.44 122 LEU A CA 1
ATOM 893 C C . LEU A 1 122 ? 17.625 20.984 -5.219 1 87.44 122 LEU A C 1
ATOM 895 O O . LEU A 1 122 ? 17.172 20.094 -5.953 1 87.44 122 LEU A O 1
ATOM 899 N N . PRO A 1 123 ? 17.203 22.172 -5.258 1 84 123 PRO A N 1
ATOM 900 C CA . PRO A 1 123 ? 15.93 22.484 -5.914 1 84 123 PRO A CA 1
ATOM 901 C C . PRO A 1 123 ? 15.938 22.156 -7.406 1 84 123 PRO A C 1
ATOM 903 O O . PRO A 1 123 ? 14.922 21.719 -7.949 1 84 123 PRO A O 1
ATOM 906 N N . THR A 1 124 ? 17.047 22.391 -8.031 1 86.44 124 THR A N 1
ATOM 907 C CA . THR A 1 124 ? 17.109 22.109 -9.461 1 86.44 124 THR A CA 1
ATOM 908 C C . THR A 1 124 ? 17 20.625 -9.742 1 86.44 124 THR A C 1
ATOM 910 O O . THR A 1 124 ? 16.281 20.203 -10.648 1 86.44 124 THR A O 1
ATOM 913 N N . LEU A 1 125 ? 17.656 19.859 -8.945 1 87.88 125 LEU A N 1
ATOM 914 C CA . LEU A 1 125 ? 17.594 18.406 -9.094 1 87.88 125 LEU A CA 1
ATOM 915 C C . LEU A 1 125 ? 16.188 17.891 -8.812 1 87.88 125 LEU A C 1
ATOM 917 O O . LEU A 1 125 ? 15.703 17 -9.508 1 87.88 125 LEU A O 1
ATOM 921 N N . GLU A 1 126 ? 15.633 18.469 -7.898 1 87.69 126 GLU A N 1
ATOM 922 C CA . GLU A 1 126 ? 14.273 18.094 -7.547 1 87.69 126 GLU A CA 1
ATOM 923 C C . GLU A 1 126 ? 13.305 18.359 -8.703 1 87.69 126 GLU A C 1
ATOM 925 O O . GLU A 1 126 ? 12.477 17.5 -9.023 1 87.69 126 GLU A O 1
ATOM 930 N N . ARG A 1 127 ? 13.445 19.469 -9.258 1 87.75 127 ARG A N 1
ATOM 931 C CA . ARG A 1 127 ? 12.562 19.844 -10.359 1 87.75 127 ARG A CA 1
ATOM 932 C C . ARG A 1 127 ? 12.742 18.906 -11.547 1 87.75 127 ARG A C 1
ATOM 934 O O . ARG A 1 127 ? 11.773 18.578 -12.234 1 87.75 127 ARG A O 1
ATOM 941 N N . ILE A 1 128 ? 13.914 18.469 -11.711 1 87.5 128 ILE A N 1
ATOM 942 C CA . ILE A 1 128 ? 14.219 17.609 -12.844 1 87.5 128 ILE A CA 1
ATOM 943 C C . ILE A 1 128 ? 13.719 16.188 -12.555 1 87.5 128 ILE A C 1
ATOM 945 O O . ILE A 1 128 ? 13.133 15.547 -13.43 1 87.5 128 ILE A O 1
ATOM 949 N N . MET A 1 129 ? 13.82 15.781 -11.344 1 89.38 129 MET A N 1
ATOM 950 C CA . MET A 1 129 ? 13.57 14.383 -11 1 89.38 129 MET A CA 1
ATOM 951 C C . MET A 1 129 ? 12.117 14.164 -10.617 1 89.38 129 MET A C 1
ATOM 953 O O . MET A 1 129 ? 11.609 13.047 -10.68 1 89.38 129 MET A O 1
ATOM 957 N N . SER A 1 130 ? 11.43 15.148 -10.25 1 85.06 130 SER A N 1
ATOM 958 C CA . SER A 1 130 ? 10.117 15.055 -9.633 1 85.06 130 SER A CA 1
ATOM 959 C C . SER A 1 130 ? 9.125 14.344 -10.547 1 85.06 130 SER A C 1
ATOM 961 O O . SER A 1 130 ? 8.398 13.453 -10.109 1 85.06 130 SER A O 1
ATOM 963 N N . PRO A 1 131 ? 9.133 14.656 -11.836 1 81.88 131 PRO A N 1
ATOM 964 C CA . PRO A 1 131 ? 8.148 13.977 -12.68 1 81.88 131 PRO A CA 1
ATOM 965 C C . PRO A 1 131 ? 8.398 12.469 -12.789 1 81.88 131 PRO A C 1
ATOM 967 O O . PRO A 1 131 ? 7.453 11.688 -12.875 1 81.88 131 PRO A O 1
ATOM 970 N N . PHE A 1 132 ? 9.602 12.109 -12.781 1 84.12 132 PHE A N 1
ATOM 971 C CA . PHE A 1 132 ? 9.961 10.703 -12.891 1 84.12 132 PHE A CA 1
ATOM 972 C C . PHE A 1 132 ? 9.695 9.969 -11.586 1 84.12 132 PHE A C 1
ATOM 974 O O . PHE A 1 132 ? 9.211 8.836 -11.594 1 84.12 132 PHE A O 1
ATOM 981 N N . LEU A 1 133 ? 9.945 10.672 -10.555 1 83.5 133 LEU A N 1
ATOM 982 C CA . LEU A 1 133 ? 9.68 10.086 -9.242 1 83.5 133 LEU A CA 1
ATOM 983 C C . LEU A 1 133 ? 8.18 9.961 -8.992 1 83.5 133 LEU A C 1
ATOM 985 O O . LEU A 1 133 ? 7.727 8.961 -8.43 1 83.5 133 LEU A O 1
ATOM 989 N N . ASP A 1 134 ? 7.492 10.898 -9.5 1 79.38 134 ASP A N 1
ATOM 990 C CA . ASP A 1 134 ? 6.043 10.867 -9.359 1 79.38 134 ASP A CA 1
ATOM 991 C C . ASP A 1 134 ? 5.434 9.727 -10.18 1 79.38 134 ASP A C 1
ATOM 993 O O . ASP A 1 134 ? 4.523 9.039 -9.711 1 79.38 134 ASP A O 1
ATOM 997 N N . ALA A 1 135 ? 5.945 9.562 -11.305 1 80.5 135 ALA A N 1
ATOM 998 C CA . ALA A 1 135 ? 5.473 8.477 -12.156 1 80.5 135 ALA A CA 1
ATOM 999 C C . ALA A 1 135 ? 5.801 7.117 -11.547 1 80.5 135 ALA A C 1
ATOM 1001 O O . ALA A 1 135 ? 4.957 6.219 -11.523 1 80.5 135 ALA A O 1
ATOM 1002 N N . ALA A 1 136 ? 6.973 7 -11.086 1 81.56 136 ALA A N 1
ATOM 1003 C CA . ALA A 1 136 ? 7.406 5.758 -10.453 1 81.56 136 ALA A CA 1
ATOM 1004 C C . ALA A 1 136 ? 6.59 5.473 -9.195 1 81.56 136 ALA A C 1
ATOM 1006 O O . ALA A 1 136 ? 6.25 4.316 -8.922 1 81.56 136 ALA A O 1
ATOM 1007 N N . ASN A 1 137 ? 6.25 6.508 -8.562 1 79.19 137 ASN A N 1
ATOM 1008 C CA . ASN A 1 137 ? 5.5 6.359 -7.324 1 79.19 137 ASN A CA 1
ATOM 1009 C C . ASN A 1 137 ? 4.039 5.996 -7.594 1 79.19 137 ASN A C 1
ATOM 1011 O O . ASN A 1 137 ? 3.367 5.434 -6.727 1 79.19 137 ASN A O 1
ATOM 1015 N N . ALA A 1 138 ? 3.592 6.328 -8.75 1 79.88 138 ALA A N 1
ATOM 1016 C CA . ALA A 1 138 ? 2.197 6.07 -9.094 1 79.88 138 ALA A CA 1
ATOM 1017 C C . ALA A 1 138 ? 1.99 4.605 -9.469 1 79.88 138 ALA A C 1
ATOM 1019 O O . ALA A 1 138 ? 0.891 4.066 -9.312 1 79.88 138 ALA A O 1
ATOM 1020 N N . MET A 1 139 ? 2.98 3.984 -9.812 1 87.44 139 MET A N 1
ATOM 1021 C CA . MET A 1 139 ? 2.891 2.609 -10.305 1 87.44 139 MET A CA 1
ATOM 1022 C C . MET A 1 139 ? 2.648 1.64 -9.148 1 87.44 139 MET A C 1
ATOM 1024 O O . MET A 1 139 ? 3.285 1.743 -8.102 1 87.44 139 MET A O 1
ATOM 1028 N N . PRO A 1 140 ? 1.667 0.767 -9.359 1 90.62 140 PRO A N 1
ATOM 1029 C CA . PRO A 1 140 ? 1.6 -0.328 -8.383 1 90.62 140 PRO A CA 1
ATOM 1030 C C . PRO A 1 140 ? 2.861 -1.188 -8.375 1 90.62 140 PRO A C 1
ATOM 1032 O O . PRO A 1 140 ? 2.996 -2.102 -9.195 1 90.62 140 PRO A O 1
ATOM 1035 N N . ARG A 1 141 ? 3.654 -0.961 -7.48 1 93.62 141 ARG A N 1
ATOM 1036 C CA . ARG A 1 141 ? 5 -1.522 -7.484 1 93.62 141 ARG A CA 1
ATOM 1037 C C . ARG A 1 141 ? 4.961 -3.039 -7.328 1 93.62 141 ARG A C 1
ATOM 1039 O O . ARG A 1 141 ? 5.926 -3.729 -7.664 1 93.62 141 ARG A O 1
ATOM 1046 N N . LEU A 1 142 ? 3.861 -3.504 -6.855 1 94.38 142 LEU A N 1
ATOM 1047 C CA . LEU A 1 142 ? 3.711 -4.949 -6.746 1 94.38 142 LEU A CA 1
ATOM 1048 C C . LEU A 1 142 ? 3.828 -5.617 -8.109 1 94.38 142 LEU A C 1
ATOM 1050 O O . LEU A 1 142 ? 4.199 -6.789 -8.203 1 94.38 142 LEU A O 1
ATOM 1054 N N . ALA A 1 143 ? 3.494 -4.855 -9.125 1 95.81 143 ALA A N 1
ATOM 1055 C CA . ALA A 1 143 ? 3.523 -5.379 -10.484 1 95.81 143 ALA A CA 1
ATOM 1056 C C . ALA A 1 143 ? 4.949 -5.73 -10.906 1 95.81 143 ALA A C 1
ATOM 1058 O O . ALA A 1 143 ? 5.152 -6.445 -11.891 1 95.81 143 ALA A O 1
ATOM 1059 N N . LEU A 1 144 ? 5.918 -5.301 -10.133 1 97.12 144 LEU A N 1
ATOM 1060 C CA . LEU A 1 144 ? 7.32 -5.555 -10.445 1 97.12 144 LEU A CA 1
ATOM 1061 C C . LEU A 1 144 ? 7.746 -6.934 -9.953 1 97.12 144 LEU A C 1
ATOM 1063 O O . LEU A 1 144 ? 8.812 -7.426 -10.32 1 97.12 144 LEU A O 1
ATOM 1067 N N . ALA A 1 145 ? 6.91 -7.574 -9.188 1 97.25 145 ALA A N 1
ATOM 1068 C CA . ALA A 1 145 ? 7.309 -8.805 -8.516 1 97.25 145 ALA A CA 1
ATOM 1069 C C . ALA A 1 145 ? 7.727 -9.875 -9.523 1 97.25 145 ALA A C 1
ATOM 1071 O O . ALA A 1 145 ? 8.812 -10.445 -9.414 1 97.25 145 ALA A O 1
ATOM 1072 N N . PRO A 1 146 ? 6.938 -10.117 -10.555 1 96.94 146 PRO A N 1
ATOM 1073 C CA . PRO A 1 146 ? 7.352 -11.156 -11.5 1 96.94 146 PRO A CA 1
ATOM 1074 C C . PRO A 1 146 ? 8.664 -10.82 -12.211 1 96.94 146 PRO A C 1
ATOM 1076 O O . PRO A 1 146 ? 9.484 -11.711 -12.445 1 96.94 146 PRO A O 1
ATOM 1079 N N . LEU A 1 147 ? 8.789 -9.531 -12.523 1 96.75 147 LEU A N 1
ATOM 1080 C CA . LEU A 1 147 ? 10.039 -9.102 -13.141 1 96.75 147 LEU A CA 1
ATOM 1081 C C . LEU A 1 147 ? 11.227 -9.383 -12.219 1 96.75 147 LEU A C 1
ATOM 1083 O O . LEU A 1 147 ? 12.242 -9.93 -12.664 1 96.75 147 LEU A O 1
ATOM 1087 N N . LEU A 1 148 ? 11.117 -9.07 -10.977 1 97.19 148 LEU A N 1
ATOM 1088 C CA . LEU A 1 148 ? 12.195 -9.242 -10.016 1 97.19 148 LEU A CA 1
ATOM 1089 C C . LEU A 1 148 ? 12.469 -10.719 -9.75 1 97.19 148 LEU A C 1
ATOM 1091 O O . LEU A 1 148 ? 13.609 -11.109 -9.516 1 97.19 148 LEU A O 1
ATOM 1095 N N . ILE A 1 149 ? 11.414 -11.492 -9.867 1 96.19 149 ILE A N 1
ATOM 1096 C CA . ILE A 1 149 ? 11.562 -12.93 -9.695 1 96.19 149 ILE A CA 1
ATOM 1097 C C . ILE A 1 149 ? 12.336 -13.508 -10.875 1 96.19 149 ILE A C 1
ATOM 1099 O O . ILE A 1 149 ? 13.172 -14.398 -10.703 1 96.19 149 ILE A O 1
ATOM 1103 N N . VAL A 1 150 ? 12.047 -13.008 -12.047 1 95.5 150 VAL A N 1
ATOM 1104 C CA . VAL A 1 150 ? 12.781 -13.477 -13.227 1 95.5 150 VAL A CA 1
ATOM 1105 C C . VAL A 1 150 ? 14.242 -13.047 -13.133 1 95.5 150 VAL A C 1
ATOM 1107 O O . VAL A 1 150 ? 15.141 -13.805 -13.492 1 95.5 150 VAL A O 1
ATOM 1110 N N . ILE A 1 151 ? 14.547 -11.859 -12.57 1 94.94 151 ILE A N 1
ATOM 1111 C CA . ILE A 1 151 ? 15.898 -11.312 -12.477 1 94.94 151 ILE A CA 1
ATOM 1112 C C . ILE A 1 151 ? 16.688 -12.062 -11.406 1 94.94 151 ILE A C 1
ATOM 1114 O O . ILE A 1 151 ? 17.812 -12.492 -11.648 1 94.94 151 ILE A O 1
ATOM 1118 N N . PHE A 1 152 ? 16.047 -12.367 -10.266 1 96.25 152 PHE A N 1
ATOM 1119 C CA . PHE A 1 152 ? 16.812 -12.828 -9.109 1 96.25 152 PHE A CA 1
ATOM 1120 C C . PHE A 1 152 ? 16.484 -14.281 -8.789 1 96.25 152 PHE A C 1
ATOM 1122 O O . PHE A 1 152 ? 17.125 -14.898 -7.938 1 96.25 152 PHE A O 1
ATOM 1129 N N . GLY A 1 153 ? 15.547 -14.828 -9.492 1 95 153 GLY A N 1
ATOM 1130 C CA . GLY A 1 153 ? 15.062 -16.141 -9.117 1 95 153 GLY A CA 1
ATOM 1131 C C . GLY A 1 153 ? 14.188 -16.141 -7.883 1 95 153 GLY A C 1
ATOM 1132 O O . GLY A 1 153 ? 13.867 -15.07 -7.355 1 95 153 GLY A O 1
ATOM 1133 N N . ILE A 1 154 ? 13.758 -17.297 -7.535 1 95.44 154 ILE A N 1
ATOM 1134 C CA . ILE A 1 154 ? 12.953 -17.438 -6.328 1 95.44 154 ILE A CA 1
ATOM 1135 C C . ILE A 1 154 ? 13.859 -17.484 -5.102 1 95.44 154 ILE A C 1
ATOM 1137 O O . ILE A 1 154 ? 14.141 -18.578 -4.574 1 95.44 154 ILE A O 1
ATOM 1141 N N . THR A 1 155 ? 14.359 -16.281 -4.711 1 94.81 155 THR A N 1
ATOM 1142 C CA . THR A 1 155 ? 15.312 -16.109 -3.623 1 94.81 155 THR A CA 1
ATOM 1143 C C . THR A 1 155 ? 14.875 -14.977 -2.699 1 94.81 155 THR A C 1
ATOM 1145 O O . THR A 1 155 ? 13.883 -14.289 -2.975 1 94.81 155 THR A O 1
ATOM 1148 N N . MET A 1 156 ? 15.57 -14.852 -1.663 1 96.75 156 MET A N 1
ATOM 1149 C CA . MET A 1 156 ? 15.305 -13.758 -0.735 1 96.75 156 MET A CA 1
ATOM 1150 C C . MET A 1 156 ? 15.547 -12.406 -1.401 1 96.75 156 MET A C 1
ATOM 1152 O O . MET A 1 156 ? 14.867 -11.422 -1.1 1 96.75 156 MET A O 1
ATOM 1156 N N . THR A 1 157 ? 16.438 -12.367 -2.32 1 97.62 157 THR A N 1
ATOM 1157 C CA . THR A 1 157 ? 16.797 -11.125 -2.986 1 97.62 157 THR A CA 1
ATOM 1158 C C . THR A 1 157 ? 15.594 -10.547 -3.738 1 97.62 157 THR A C 1
ATOM 1160 O O . THR A 1 157 ? 15.391 -9.336 -3.758 1 97.62 157 THR A O 1
ATOM 1163 N N . ALA A 1 158 ? 14.805 -11.445 -4.324 1 97.62 158 ALA A N 1
ATOM 1164 C CA . ALA A 1 158 ? 13.641 -10.984 -5.082 1 97.62 158 ALA A CA 1
ATOM 1165 C C . ALA A 1 158 ? 12.633 -10.297 -4.168 1 97.62 158 ALA A C 1
ATOM 1167 O O . ALA A 1 158 ? 12.117 -9.227 -4.492 1 97.62 158 ALA A O 1
ATOM 1168 N N . LYS A 1 159 ? 12.32 -10.906 -3.062 1 97.81 159 LYS A N 1
ATOM 1169 C CA . LYS A 1 159 ? 11.328 -10.305 -2.174 1 97.81 159 LYS A CA 1
ATOM 1170 C C . LYS A 1 159 ? 11.891 -9.078 -1.47 1 97.81 159 LYS A C 1
ATOM 1172 O O . LYS A 1 159 ? 11.172 -8.109 -1.228 1 97.81 159 LYS A O 1
ATOM 1177 N N . VAL A 1 160 ? 13.203 -9.023 -1.203 1 98.62 160 VAL A N 1
ATOM 1178 C CA . VAL A 1 160 ? 13.836 -7.84 -0.632 1 98.62 160 VAL A CA 1
ATOM 1179 C C . VAL A 1 160 ? 13.812 -6.695 -1.645 1 98.62 160 VAL A C 1
ATOM 1181 O O . VAL A 1 160 ? 13.516 -5.551 -1.289 1 98.62 160 VAL A O 1
ATOM 1184 N N . ALA A 1 161 ? 14.109 -7.047 -2.84 1 98.31 161 ALA A N 1
ATOM 1185 C CA . ALA A 1 161 ? 14.125 -6.031 -3.891 1 98.31 161 ALA A CA 1
ATOM 1186 C C . ALA A 1 161 ? 12.75 -5.391 -4.055 1 98.31 161 ALA A C 1
ATOM 1188 O O . ALA A 1 161 ? 12.641 -4.172 -4.199 1 98.31 161 ALA A O 1
ATOM 1189 N N . LEU A 1 162 ? 11.734 -6.203 -4.062 1 97.88 162 LEU A N 1
ATOM 1190 C CA . LEU A 1 162 ? 10.391 -5.66 -4.199 1 97.88 162 LEU A CA 1
ATOM 1191 C C . LEU A 1 162 ? 10.047 -4.746 -3.025 1 97.88 162 LEU A C 1
ATOM 1193 O O . LEU A 1 162 ? 9.602 -3.613 -3.223 1 97.88 162 LEU A O 1
ATOM 1197 N N . ALA A 1 163 ? 10.266 -5.262 -1.846 1 98.38 163 ALA A N 1
ATOM 1198 C CA . ALA A 1 163 ? 10 -4.465 -0.65 1 98.38 163 ALA A CA 1
ATOM 1199 C C . ALA A 1 163 ? 10.828 -3.184 -0.648 1 98.38 163 ALA A C 1
ATOM 1201 O O . ALA A 1 163 ? 10.352 -2.131 -0.214 1 98.38 163 ALA A O 1
ATOM 1202 N N . PHE A 1 164 ? 12.039 -3.229 -1.127 1 98.25 164 PHE A N 1
ATOM 1203 C CA . PHE A 1 164 ? 12.922 -2.074 -1.234 1 98.25 164 PHE A CA 1
ATOM 1204 C C . PHE A 1 164 ? 12.273 -0.972 -2.064 1 98.25 164 PHE A C 1
ATOM 1206 O O . PHE A 1 164 ? 12.305 0.199 -1.681 1 98.25 164 PHE A O 1
ATOM 1213 N N . THR A 1 165 ? 11.727 -1.34 -3.168 1 96.38 165 THR A N 1
ATOM 1214 C CA . THR A 1 165 ? 11.133 -0.341 -4.055 1 96.38 165 THR A CA 1
ATOM 1215 C C . THR A 1 165 ? 9.961 0.361 -3.371 1 96.38 165 THR A C 1
ATOM 1217 O O . THR A 1 165 ? 9.766 1.566 -3.545 1 96.38 165 THR A O 1
ATOM 1220 N N . LEU A 1 166 ? 9.203 -0.393 -2.615 1 95.19 166 LEU A N 1
ATOM 1221 C CA . LEU A 1 166 ? 8.07 0.189 -1.911 1 95.19 166 LEU A CA 1
ATOM 1222 C C . LEU A 1 166 ? 8.539 1.146 -0.82 1 95.19 166 LEU A C 1
ATOM 1224 O O . LEU A 1 166 ? 8.07 2.283 -0.742 1 95.19 166 LEU A O 1
ATOM 1228 N N . VAL A 1 167 ? 9.453 0.721 -0.087 1 97 167 VAL A N 1
ATOM 1229 C CA . VAL A 1 167 ? 9.922 1.459 1.081 1 97 167 VAL A CA 1
ATOM 1230 C C . VAL A 1 167 ? 10.742 2.668 0.634 1 97 167 VAL A C 1
ATOM 1232 O O . VAL A 1 167 ? 10.641 3.748 1.218 1 97 167 VAL A O 1
ATOM 1235 N N . PHE A 1 168 ? 11.523 2.564 -0.427 1 96.75 168 PHE A N 1
ATOM 1236 C CA . PHE A 1 168 ? 12.398 3.619 -0.92 1 96.75 168 PHE A CA 1
ATOM 1237 C C . PHE A 1 168 ? 11.609 4.895 -1.202 1 96.75 168 PHE A C 1
ATOM 1239 O O . PHE A 1 168 ? 11.969 5.969 -0.717 1 96.75 168 PHE A O 1
ATOM 1246 N N . PHE A 1 169 ? 10.609 4.75 -1.821 1 93.38 169 PHE A N 1
ATOM 1247 C CA . PHE A 1 169 ? 9.883 5.938 -2.256 1 93.38 169 PHE A CA 1
ATOM 1248 C C . PHE A 1 169 ? 9.156 6.586 -1.085 1 93.38 169 PHE A C 1
ATOM 1250 O O . PHE A 1 169 ? 9.062 7.812 -1.008 1 93.38 169 PHE A O 1
ATOM 1257 N N . ILE A 1 170 ? 8.672 5.773 -0.195 1 93.75 170 ILE A N 1
ATOM 1258 C CA . ILE A 1 170 ? 7.996 6.293 0.986 1 93.75 170 ILE A CA 1
ATOM 1259 C C . ILE A 1 170 ? 8.969 7.113 1.824 1 93.75 170 ILE A C 1
ATOM 1261 O O . ILE A 1 170 ? 8.695 8.273 2.154 1 93.75 170 ILE A O 1
ATOM 1265 N N . VAL A 1 171 ? 10.07 6.559 2.045 1 96.38 171 VAL A N 1
ATOM 1266 C CA . VAL A 1 171 ? 11.062 7.191 2.904 1 96.38 171 VAL A CA 1
ATOM 1267 C C . VAL A 1 171 ? 11.688 8.391 2.182 1 96.38 171 VAL A C 1
ATOM 1269 O O . VAL A 1 171 ? 11.898 9.445 2.783 1 96.38 171 VAL A O 1
ATOM 1272 N N . CYS A 1 172 ? 11.945 8.211 0.893 1 95.12 172 CYS A N 1
ATOM 1273 C CA . CYS A 1 172 ? 12.492 9.289 0.082 1 95.12 172 CYS A CA 1
ATOM 1274 C C . CYS A 1 172 ? 11.57 10.5 0.087 1 95.12 172 CYS A C 1
ATOM 1276 O O . CYS A 1 172 ? 12.016 11.625 0.31 1 95.12 172 CYS A O 1
ATOM 1278 N N . SER A 1 173 ? 10.328 10.273 -0.107 1 92.56 173 SER A N 1
ATOM 1279 C CA . SER A 1 173 ? 9.344 11.352 -0.139 1 92.56 173 SER A CA 1
ATOM 1280 C C . SER A 1 173 ? 9.211 12.023 1.226 1 92.56 173 SER A C 1
ATOM 1282 O O . SER A 1 173 ? 9.086 13.242 1.315 1 92.56 173 SER A O 1
ATOM 1284 N N . SER A 1 174 ? 9.227 11.227 2.254 1 93.88 174 SER A N 1
ATOM 1285 C CA . SER A 1 174 ? 9.117 11.766 3.605 1 93.88 174 SER A CA 1
ATOM 1286 C C . SER A 1 174 ? 10.328 12.617 3.963 1 93.88 174 SER A C 1
ATOM 1288 O O . SER A 1 174 ? 10.195 13.68 4.566 1 93.88 174 SER A O 1
ATOM 1290 N N . ALA A 1 175 ? 11.453 12.125 3.605 1 94.38 175 ALA A N 1
ATOM 1291 C CA . ALA A 1 175 ? 12.68 12.867 3.865 1 94.38 175 ALA A CA 1
ATOM 1292 C C . ALA A 1 175 ? 12.703 14.172 3.078 1 94.38 175 ALA A C 1
ATOM 1294 O O . ALA A 1 175 ? 13.062 15.227 3.617 1 94.38 175 ALA A O 1
ATOM 1295 N N . ARG A 1 176 ? 12.352 14.078 1.842 1 92.31 176 ARG A N 1
ATOM 1296 C CA . ARG A 1 176 ? 12.281 15.266 0.997 1 92.31 176 ARG A CA 1
ATOM 1297 C C . ARG A 1 176 ? 11.297 16.281 1.566 1 92.31 176 ARG A C 1
ATOM 1299 O O . ARG A 1 176 ? 11.617 17.469 1.663 1 92.31 176 ARG A O 1
ATOM 1306 N N . ALA A 1 177 ? 10.156 15.82 1.968 1 89.81 177 ALA A N 1
ATOM 1307 C CA . ALA A 1 177 ? 9.133 16.688 2.547 1 89.81 177 ALA A CA 1
ATOM 1308 C C . ALA A 1 177 ? 9.617 17.297 3.859 1 89.81 177 ALA A C 1
ATOM 1310 O O . ALA A 1 177 ? 9.305 18.453 4.168 1 89.81 177 ALA A O 1
ATOM 1311 N N . GLY A 1 178 ? 10.25 16.5 4.582 1 89.19 178 GLY A N 1
ATOM 1312 C CA . GLY A 1 178 ? 10.805 16.984 5.836 1 89.19 178 GLY A CA 1
ATOM 1313 C C . GLY A 1 178 ? 11.734 18.172 5.648 1 89.19 178 GLY A C 1
ATOM 1314 O O . GLY A 1 178 ? 11.625 19.172 6.363 1 89.19 178 GLY A O 1
ATOM 1315 N N . VAL A 1 179 ? 12.547 18.141 4.734 1 88.06 179 VAL A N 1
ATOM 1316 C CA . VAL A 1 179 ? 13.484 19.219 4.449 1 88.06 179 VAL A CA 1
ATOM 1317 C C . VAL A 1 179 ? 12.727 20.438 3.93 1 88.06 179 VAL A C 1
ATOM 1319 O O . VAL A 1 179 ? 13.039 21.578 4.301 1 88.06 179 VAL A O 1
ATOM 1322 N N . LYS A 1 180 ? 11.789 20.172 3.158 1 87.75 180 LYS A N 1
ATOM 1323 C CA . LYS A 1 180 ? 11.047 21.266 2.525 1 87.75 180 LYS A CA 1
ATOM 1324 C C . LYS A 1 180 ? 10.109 21.938 3.523 1 87.75 180 LYS A C 1
ATOM 1326 O O . LYS A 1 180 ? 9.617 23.047 3.27 1 87.75 180 LYS A O 1
ATOM 1331 N N . SER A 1 181 ? 9.93 21.281 4.594 1 85.56 181 SER A N 1
ATOM 1332 C CA . SER A 1 181 ? 9.031 21.844 5.598 1 85.56 181 SER A CA 1
ATOM 1333 C C . SER A 1 181 ? 9.727 22.953 6.398 1 85.56 181 SER A C 1
ATOM 1335 O O . SER A 1 181 ? 9.078 23.672 7.156 1 85.56 181 SER A O 1
ATOM 1337 N N . VAL A 1 182 ? 10.961 23.094 6.176 1 81.44 182 VAL A N 1
ATOM 1338 C CA . VAL A 1 182 ? 11.711 24.109 6.914 1 81.44 182 VAL A CA 1
ATOM 1339 C C . VAL A 1 182 ? 11.305 25.5 6.445 1 81.44 182 VAL A C 1
ATOM 1341 O O . VAL A 1 182 ? 11.281 25.766 5.242 1 81.44 182 VAL A O 1
ATOM 1344 N N . ASP A 1 183 ? 10.992 26.297 7.371 1 77.5 183 ASP A N 1
ATOM 1345 C CA . ASP A 1 183 ? 10.57 27.672 7.117 1 77.5 183 ASP A CA 1
ATOM 1346 C C . ASP A 1 183 ? 11.711 28.5 6.523 1 77.5 183 ASP A C 1
ATOM 1348 O O . ASP A 1 183 ? 12.859 28.391 6.965 1 77.5 183 ASP A O 1
ATOM 1352 N N . ASP A 1 184 ? 11.273 29.203 5.621 1 78.25 184 ASP A N 1
ATOM 1353 C CA . ASP A 1 184 ? 12.219 30.094 4.977 1 78.25 184 ASP A CA 1
ATOM 1354 C C . ASP A 1 184 ? 12.883 31.031 5.992 1 78.25 184 ASP A C 1
ATOM 1356 O O . ASP A 1 184 ? 14.023 31.453 5.801 1 78.25 184 ASP A O 1
ATOM 1360 N N . GLU A 1 185 ? 12.133 31.156 7.016 1 76.69 185 GLU A N 1
ATOM 1361 C CA . GLU A 1 185 ? 12.648 32.062 8.039 1 76.69 185 GLU A CA 1
ATOM 1362 C C . GLU A 1 185 ? 13.93 31.516 8.672 1 76.69 185 GLU A C 1
ATOM 1364 O O . GLU A 1 185 ? 14.867 32.25 8.945 1 76.69 185 GLU A O 1
ATOM 1369 N N . TRP A 1 186 ? 13.945 30.266 8.867 1 77.25 186 TRP A N 1
ATOM 1370 C CA . TRP A 1 186 ? 15.125 29.641 9.453 1 77.25 186 TRP A CA 1
ATOM 1371 C C . TRP A 1 186 ? 16.312 29.703 8.492 1 77.25 186 TRP A C 1
ATOM 1373 O O . TRP A 1 186 ? 17.453 29.906 8.914 1 77.25 186 TRP A O 1
ATOM 1383 N N . LEU A 1 187 ? 16.016 29.703 7.32 1 77.94 187 LEU A N 1
ATOM 1384 C CA . LEU A 1 187 ? 17.062 29.734 6.32 1 77.94 187 LEU A CA 1
ATOM 1385 C C . LEU A 1 187 ? 17.625 31.156 6.164 1 77.94 187 LEU A C 1
ATOM 1387 O O . LEU A 1 187 ? 18.828 31.344 5.992 1 77.94 187 LEU A O 1
ATOM 1391 N N . ARG A 1 188 ? 16.734 32 6.285 1 81.5 188 ARG A N 1
ATOM 1392 C CA . ARG A 1 188 ? 17.172 33.406 6.238 1 81.5 188 ARG A CA 1
ATOM 1393 C C . ARG A 1 188 ? 18.031 33.75 7.441 1 81.5 188 ARG A C 1
ATOM 1395 O O . ARG A 1 188 ? 19.047 34.438 7.301 1 81.5 188 ARG A O 1
ATOM 1402 N N . LEU A 1 189 ? 17.562 33.219 8.516 1 81.06 189 LEU A N 1
ATOM 1403 C CA . LEU A 1 189 ? 18.312 33.469 9.734 1 81.06 189 LEU A CA 1
ATOM 1404 C C . LEU A 1 189 ? 19.719 32.844 9.641 1 81.06 189 LEU A C 1
ATOM 1406 O O . LEU A 1 189 ? 20.688 33.438 10.109 1 81.06 189 LEU A O 1
ATOM 1410 N N . SER A 1 190 ? 19.797 31.797 9.016 1 82.81 190 SER A N 1
ATOM 1411 C CA . SER A 1 190 ? 21.094 31.125 8.891 1 82.81 190 SER A CA 1
ATOM 1412 C C . SER A 1 190 ? 22.031 31.906 7.996 1 82.81 190 SER A C 1
ATOM 1414 O O . SER A 1 190 ? 23.25 31.922 8.227 1 82.81 190 SER A O 1
ATOM 1416 N N . THR A 1 191 ? 21.469 32.5 7.066 1 81.38 191 THR A N 1
ATOM 1417 C CA . THR A 1 191 ? 22.266 33.344 6.18 1 81.38 191 THR A CA 1
ATOM 1418 C C . THR A 1 191 ? 22.797 34.562 6.926 1 81.38 191 THR A C 1
ATOM 1420 O O . THR A 1 191 ? 23.953 34.969 6.73 1 81.38 191 THR A O 1
ATOM 1423 N N . VAL A 1 192 ? 21.922 35.031 7.77 1 86.62 192 VAL A N 1
ATOM 1424 C CA . VAL A 1 192 ? 22.297 36.219 8.547 1 86.62 192 VAL A CA 1
ATOM 1425 C C . VAL A 1 192 ? 23.422 35.844 9.508 1 86.62 192 VAL A C 1
ATOM 1427 O O 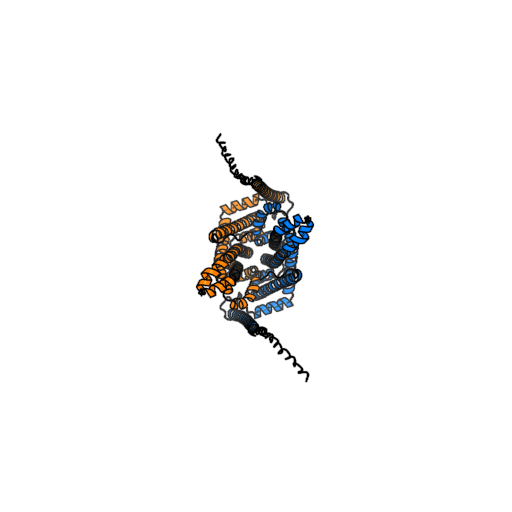. VAL A 1 192 ? 24.344 36.656 9.734 1 86.62 192 VAL A O 1
ATOM 1430 N N . LEU A 1 193 ? 23.406 34.688 9.977 1 89.56 193 LEU A N 1
ATOM 1431 C CA . LEU A 1 193 ? 24.391 34.25 10.945 1 89.56 193 LEU A CA 1
ATOM 1432 C C . LEU A 1 193 ? 25.625 33.656 10.25 1 89.56 193 LEU A C 1
ATOM 1434 O O . LEU A 1 193 ? 26.547 33.156 10.914 1 89.56 193 LEU A O 1
ATOM 1438 N N . ASN A 1 194 ? 25.672 33.781 8.938 1 90 194 ASN A N 1
ATOM 1439 C CA . ASN A 1 194 ? 26.781 33.281 8.117 1 90 194 ASN A CA 1
ATOM 1440 C C . ASN A 1 194 ? 27.062 31.797 8.398 1 90 194 ASN A C 1
ATOM 1442 O O . ASN A 1 194 ? 28.219 31.406 8.523 1 90 194 ASN A O 1
ATOM 1446 N N . ALA A 1 195 ? 26.047 31.078 8.625 1 87.12 195 ALA A N 1
ATOM 1447 C CA . ALA A 1 195 ? 26.188 29.641 8.844 1 87.12 195 ALA A CA 1
ATOM 1448 C C . ALA A 1 195 ? 26.609 28.938 7.559 1 87.12 195 ALA A C 1
ATOM 1450 O O . ALA A 1 195 ? 26.156 29.297 6.469 1 87.12 195 ALA A O 1
ATOM 1451 N N . SER A 1 196 ? 27.531 28.016 7.723 1 90.12 196 SER A N 1
ATOM 1452 C CA . SER A 1 196 ? 27.938 27.219 6.57 1 90.12 196 SER A CA 1
ATOM 1453 C C . SER A 1 196 ? 26.828 26.25 6.16 1 90.12 196 SER A C 1
ATOM 1455 O O . SER A 1 196 ? 25.906 25.984 6.934 1 90.12 196 SER A O 1
ATOM 1457 N N . LYS A 1 197 ? 26.875 25.75 4.949 1 85.69 197 LYS A N 1
ATOM 1458 C CA . LYS A 1 197 ? 25.891 24.797 4.449 1 85.69 197 LYS A CA 1
ATOM 1459 C C . LYS A 1 197 ? 25.828 23.547 5.316 1 85.69 197 LYS A C 1
ATOM 1461 O O . LYS A 1 197 ? 24.75 22.984 5.531 1 85.69 197 LYS A O 1
ATOM 1466 N N . THR A 1 198 ? 27 23.188 5.793 1 89.75 198 THR A N 1
ATOM 1467 C CA . THR A 1 198 ? 27.078 22 6.641 1 89.75 198 THR A CA 1
ATOM 1468 C C . THR A 1 198 ? 26.422 22.266 7.996 1 89.75 198 THR A C 1
ATOM 1470 O O . THR A 1 198 ? 25.75 21.391 8.547 1 89.75 198 THR A O 1
ATOM 1473 N N . GLN A 1 199 ? 26.594 23.469 8.477 1 88.94 199 GLN A N 1
ATOM 1474 C CA . GLN A 1 199 ? 25.969 23.844 9.734 1 88.94 199 GLN A CA 1
ATOM 1475 C C . GLN A 1 199 ? 24.453 23.922 9.602 1 88.94 199 GLN A C 1
ATOM 1477 O O . GLN A 1 199 ? 23.734 23.453 10.477 1 88.94 199 GLN A O 1
ATOM 1482 N N . VAL A 1 200 ? 24.062 24.484 8.531 1 87.31 200 VAL A N 1
ATOM 1483 C CA . VAL A 1 200 ? 22.641 24.594 8.289 1 87.31 200 VAL A CA 1
ATOM 1484 C C . VAL A 1 200 ? 22.016 23.219 8.164 1 87.31 200 VAL A C 1
ATOM 1486 O O . VAL A 1 200 ? 20.938 22.953 8.703 1 87.31 200 VAL A O 1
ATOM 1489 N N . PHE A 1 201 ? 22.734 22.312 7.484 1 88.5 201 PHE A N 1
ATOM 1490 C CA . PHE A 1 201 ? 22.219 20.953 7.277 1 88.5 201 PHE A CA 1
ATOM 1491 C C . PHE A 1 201 ? 22.094 20.219 8.609 1 88.5 201 PHE A C 1
ATOM 1493 O O . PHE A 1 201 ? 21.016 19.719 8.93 1 88.5 201 PHE A O 1
ATOM 1500 N N . TRP A 1 202 ? 23.062 20.203 9.445 1 88.56 202 TRP A N 1
ATOM 1501 C CA . TRP A 1 202 ? 23.125 19.375 10.641 1 88.56 202 TRP A CA 1
ATOM 1502 C C . TRP A 1 202 ? 22.344 20 11.789 1 88.56 202 TRP A C 1
ATOM 1504 O O . TRP A 1 202 ? 21.797 19.297 12.641 1 88.56 202 TRP A O 1
ATOM 1514 N N . HIS A 1 203 ? 22.172 21.328 11.773 1 87.81 203 HIS A N 1
ATOM 1515 C CA . HIS A 1 203 ? 21.609 21.984 12.953 1 87.81 203 HIS A CA 1
ATOM 1516 C C . HIS A 1 203 ? 20.219 22.531 12.672 1 87.81 203 HIS A C 1
ATOM 1518 O O . HIS A 1 203 ? 19.484 22.859 13.602 1 87.81 203 HIS A O 1
ATOM 1524 N N . ILE A 1 204 ? 19.859 22.578 11.469 1 86.44 204 ILE A N 1
ATOM 1525 C CA . ILE A 1 204 ? 18.531 23.141 11.172 1 86.44 204 ILE A CA 1
ATOM 1526 C C . ILE A 1 204 ? 17.734 22.156 10.328 1 86.44 204 ILE A C 1
ATOM 1528 O O . ILE A 1 204 ? 16.75 21.578 10.805 1 86.44 204 ILE A O 1
ATOM 1532 N N . LEU A 1 205 ? 18.281 21.812 9.211 1 87.5 205 LEU A N 1
ATOM 1533 C CA . LEU A 1 205 ? 17.5 21.047 8.25 1 87.5 205 LEU A CA 1
ATOM 1534 C C . LEU A 1 205 ? 17.234 19.641 8.766 1 87.5 205 LEU A C 1
ATOM 1536 O O . LEU A 1 205 ? 16.094 19.188 8.789 1 87.5 205 LEU A O 1
ATOM 1540 N N . LEU A 1 206 ? 18.312 18.984 9.242 1 88.69 206 LEU A N 1
ATOM 1541 C CA . LEU A 1 206 ? 18.188 17.594 9.656 1 88.69 206 LEU A CA 1
ATOM 1542 C C . LEU A 1 206 ? 17.297 17.469 10.891 1 88.69 206 LEU A C 1
ATOM 1544 O O . LEU A 1 206 ? 16.375 16.656 10.922 1 88.69 206 LEU A O 1
ATOM 1548 N N . PRO A 1 207 ? 17.5 18.266 11.852 1 87 207 PRO A N 1
ATOM 1549 C CA . PRO A 1 207 ? 16.625 18.188 13.023 1 87 207 PRO A CA 1
ATOM 1550 C C . PRO A 1 207 ? 15.172 18.484 12.703 1 87 207 PRO A C 1
ATOM 1552 O O . PRO A 1 207 ? 14.266 17.844 13.242 1 87 207 PRO A O 1
ATOM 1555 N N . VAL A 1 208 ? 14.938 19.391 11.852 1 85.56 208 VAL A N 1
ATOM 1556 C CA . VAL A 1 208 ? 13.578 19.766 11.484 1 85.56 208 VAL A CA 1
ATOM 1557 C C . VAL A 1 208 ? 12.953 18.656 10.648 1 85.56 208 VAL A C 1
ATOM 1559 O O . VAL A 1 208 ? 11.75 18.391 10.742 1 85.56 208 VAL A O 1
ATOM 1562 N N . ALA A 1 209 ? 13.75 17.938 9.93 1 91.12 209 ALA A N 1
ATOM 1563 C CA . ALA A 1 209 ? 13.266 16.906 9.023 1 91.12 209 ALA A CA 1
ATOM 1564 C C . ALA A 1 209 ? 13.102 15.578 9.75 1 91.12 209 ALA A C 1
ATOM 1566 O O . ALA A 1 209 ? 12.445 14.664 9.242 1 91.12 209 ALA A O 1
ATOM 1567 N N . THR A 1 210 ? 13.695 15.445 10.914 1 90.94 210 THR A N 1
ATOM 1568 C CA . THR A 1 210 ? 13.82 14.172 11.609 1 90.94 210 THR A CA 1
ATOM 1569 C C . THR A 1 210 ? 12.445 13.578 11.914 1 90.94 210 THR A C 1
ATOM 1571 O O . THR A 1 210 ? 12.203 12.398 11.656 1 90.94 210 THR A O 1
ATOM 1574 N N . PRO A 1 211 ? 11.469 14.352 12.398 1 88.5 211 PRO A N 1
ATOM 1575 C CA . PRO A 1 211 ? 10.148 13.766 12.648 1 88.5 211 PRO A CA 1
ATOM 1576 C C . PRO A 1 211 ? 9.484 13.234 11.375 1 88.5 211 PRO A C 1
ATOM 1578 O O . PRO A 1 211 ? 8.859 12.172 11.398 1 88.5 211 PRO A O 1
ATOM 1581 N N . GLY A 1 212 ? 9.664 14 10.344 1 90.62 212 GLY A N 1
ATOM 1582 C CA . GLY A 1 212 ? 9.133 13.555 9.062 1 90.62 212 GLY A CA 1
ATOM 1583 C C . GLY A 1 212 ? 9.812 12.297 8.547 1 90.62 212 GLY A C 1
ATOM 1584 O O . GLY A 1 212 ? 9.148 11.398 8.023 1 90.62 212 GLY A O 1
ATOM 1585 N N . ILE A 1 213 ? 11.078 12.258 8.719 1 93.69 213 ILE A N 1
ATOM 1586 C CA . ILE A 1 213 ? 11.844 11.086 8.297 1 93.69 213 ILE A CA 1
ATOM 1587 C C . ILE A 1 213 ? 11.391 9.867 9.102 1 93.69 213 ILE A C 1
ATOM 1589 O O . ILE A 1 213 ? 11.195 8.789 8.539 1 93.69 213 ILE A O 1
ATOM 1593 N N . PHE A 1 214 ? 11.195 10.055 10.359 1 92.75 214 PHE A N 1
ATOM 1594 C CA . PHE A 1 214 ? 10.789 8.938 11.203 1 92.75 214 PHE A CA 1
ATOM 1595 C C . PHE A 1 214 ? 9.383 8.461 10.828 1 92.75 214 PHE A C 1
ATOM 1597 O O . PHE A 1 214 ? 9.094 7.266 10.883 1 92.75 214 PHE A O 1
ATOM 1604 N N . ALA A 1 215 ? 8.477 9.398 10.516 1 90.56 215 ALA A N 1
ATOM 1605 C CA . ALA A 1 215 ? 7.152 9.016 10.031 1 90.56 215 ALA A CA 1
ATOM 1606 C C . ALA A 1 215 ? 7.254 8.156 8.773 1 90.56 215 ALA A C 1
ATOM 1608 O O . ALA A 1 215 ? 6.52 7.176 8.625 1 90.56 215 ALA A O 1
ATOM 1609 N N . GLY A 1 216 ? 8.172 8.523 7.957 1 94.44 216 GLY A N 1
ATOM 1610 C CA . GLY A 1 216 ? 8.422 7.73 6.762 1 94.44 216 GLY A CA 1
ATOM 1611 C C . GLY A 1 216 ? 9 6.359 7.062 1 94.44 216 GLY A C 1
ATOM 1612 O O . GLY A 1 216 ? 8.641 5.375 6.418 1 94.44 216 GLY A O 1
ATOM 1613 N N . LEU A 1 217 ? 9.852 6.332 8.047 1 96.19 217 LEU A N 1
ATOM 1614 C CA . LEU A 1 217 ? 10.453 5.062 8.445 1 96.19 217 LEU A CA 1
ATOM 1615 C C . LEU A 1 217 ? 9.406 4.125 9.031 1 96.19 217 LEU A C 1
ATOM 1617 O O . LEU A 1 217 ? 9.406 2.928 8.734 1 96.19 217 LEU A O 1
ATOM 1621 N N . ARG A 1 218 ? 8.555 4.664 9.789 1 93.81 218 ARG A N 1
ATOM 1622 C CA . ARG A 1 218 ? 7.48 3.867 10.375 1 93.81 218 ARG A CA 1
ATOM 1623 C C . ARG A 1 218 ? 6.559 3.307 9.297 1 93.81 218 ARG A C 1
ATOM 1625 O O . ARG A 1 218 ? 6.266 2.109 9.289 1 93.81 218 ARG A O 1
ATOM 1632 N N . LEU A 1 219 ? 6.125 4.152 8.453 1 91.62 219 LEU A N 1
ATOM 1633 C CA . LEU A 1 219 ? 5.273 3.719 7.348 1 91.62 219 LEU A CA 1
ATOM 1634 C C . LEU A 1 219 ? 6.016 2.736 6.445 1 91.62 219 LEU A C 1
ATOM 1636 O O . LEU A 1 219 ? 5.426 1.771 5.957 1 91.62 219 LEU A O 1
ATOM 1640 N N . GLY A 1 220 ? 7.297 3.018 6.273 1 96.12 220 GLY A N 1
ATOM 1641 C CA . GLY A 1 220 ? 8.133 2.143 5.465 1 96.12 220 GLY A CA 1
ATOM 1642 C C . GLY A 1 220 ? 8.195 0.722 5.996 1 96.12 220 GLY A C 1
ATOM 1643 O O . GLY A 1 220 ? 8.234 -0.235 5.219 1 96.12 220 GLY A O 1
ATOM 1644 N N . LEU A 1 221 ? 8.219 0.597 7.27 1 96.06 221 LEU A N 1
ATOM 1645 C CA . LEU A 1 221 ? 8.273 -0.733 7.863 1 96.06 221 LEU A CA 1
ATOM 1646 C C . LEU A 1 221 ? 7.008 -1.524 7.559 1 96.06 221 LEU A C 1
ATOM 1648 O O . LEU A 1 221 ? 7.074 -2.717 7.254 1 96.06 221 LEU A O 1
ATOM 1652 N N . ILE A 1 222 ? 5.922 -0.903 7.625 1 92.25 222 ILE A N 1
ATOM 1653 C CA . ILE A 1 222 ? 4.641 -1.526 7.32 1 92.25 222 ILE A CA 1
ATOM 1654 C C . ILE A 1 222 ? 4.609 -1.951 5.855 1 92.25 222 ILE A C 1
ATOM 1656 O O . ILE A 1 222 ? 4.184 -3.064 5.531 1 92.25 222 ILE A O 1
ATOM 1660 N N . TYR A 1 223 ? 5.152 -1.131 5.043 1 94 223 TYR A N 1
ATOM 1661 C CA . TYR A 1 223 ? 5.133 -1.414 3.611 1 94 223 TYR A CA 1
ATOM 1662 C C . TYR A 1 223 ? 6.188 -2.449 3.244 1 94 223 TYR A C 1
ATOM 1664 O O . TYR A 1 223 ? 6.066 -3.141 2.232 1 94 223 TYR A O 1
ATOM 1672 N N . SER A 1 224 ? 7.25 -2.457 4.062 1 97.81 224 SER A N 1
ATOM 1673 C CA . SER A 1 224 ? 8.219 -3.533 3.863 1 97.81 224 SER A CA 1
ATOM 1674 C C . SER A 1 224 ? 7.566 -4.898 4.059 1 97.81 224 SER A C 1
ATOM 1676 O O . SER A 1 224 ? 7.793 -5.816 3.27 1 97.81 224 SER A O 1
ATOM 1678 N N . LEU A 1 225 ? 6.789 -4.977 5.086 1 97.44 225 LEU A N 1
ATOM 1679 C CA . LEU A 1 225 ? 6.055 -6.211 5.324 1 97.44 225 LEU A CA 1
ATOM 1680 C C . LEU A 1 225 ? 5.094 -6.504 4.18 1 97.44 225 LEU A C 1
ATOM 1682 O O . LEU A 1 225 ? 4.988 -7.648 3.729 1 97.44 225 LEU A O 1
ATOM 1686 N N . LEU A 1 226 ? 4.414 -5.512 3.686 1 95.25 226 LEU A N 1
ATOM 1687 C CA . LEU A 1 226 ? 3.49 -5.652 2.566 1 95.25 226 LEU A CA 1
ATOM 1688 C C . LEU A 1 226 ? 4.207 -6.18 1.329 1 95.25 226 LEU A C 1
ATOM 1690 O O . LEU A 1 226 ? 3.719 -7.102 0.668 1 95.25 226 LEU A O 1
ATOM 1694 N N . GLY A 1 227 ? 5.336 -5.598 1.048 1 97.19 227 GLY A N 1
ATOM 1695 C CA . GLY A 1 227 ? 6.094 -6.004 -0.125 1 97.19 227 GLY A CA 1
ATOM 1696 C C . GLY A 1 227 ? 6.617 -7.426 -0.039 1 97.19 227 GLY A C 1
ATOM 1697 O O . GLY A 1 227 ? 6.535 -8.18 -1.009 1 97.19 227 GLY A O 1
ATOM 1698 N N . VAL A 1 228 ? 7.137 -7.746 1.114 1 98.44 228 VAL A N 1
ATOM 1699 C CA . VAL A 1 228 ? 7.711 -9.078 1.29 1 98.44 228 VAL A CA 1
ATOM 1700 C C . VAL A 1 228 ? 6.605 -10.125 1.226 1 98.44 228 VAL A C 1
ATOM 1702 O O . VAL A 1 228 ? 6.715 -11.109 0.488 1 98.44 228 VAL A O 1
ATOM 1705 N N . VAL A 1 229 ? 5.547 -9.883 1.943 1 98.12 229 VAL A N 1
ATOM 1706 C CA . VAL A 1 229 ? 4.438 -10.836 1.938 1 98.12 229 VAL A CA 1
ATOM 1707 C C . VAL A 1 229 ? 3.84 -10.922 0.538 1 98.12 229 VAL A C 1
ATOM 1709 O O . VAL A 1 229 ? 3.504 -12.016 0.067 1 98.12 229 VAL A O 1
ATOM 1712 N N . GLY A 1 230 ? 3.715 -9.781 -0.122 1 97.06 230 GLY A N 1
ATOM 1713 C CA . GLY A 1 230 ? 3.234 -9.781 -1.495 1 97.06 230 GLY A CA 1
ATOM 1714 C C . GLY A 1 230 ? 4.086 -10.625 -2.424 1 97.06 230 GLY A C 1
ATOM 1715 O O . GLY A 1 230 ? 3.557 -11.406 -3.221 1 97.06 230 GLY A O 1
ATOM 1716 N N . SER A 1 231 ? 5.32 -10.469 -2.283 1 97.5 231 SER A N 1
ATOM 1717 C CA . SER A 1 231 ? 6.238 -11.242 -3.105 1 97.5 231 SER A CA 1
ATOM 1718 C C . SER A 1 231 ? 6.133 -12.734 -2.793 1 97.5 231 SER A C 1
ATOM 1720 O O . SER A 1 231 ? 6.184 -13.57 -3.699 1 97.5 231 SER A O 1
ATOM 1722 N N . GLU A 1 232 ? 5.988 -13.078 -1.522 1 97.94 232 GLU A N 1
ATOM 1723 C CA . GLU A 1 232 ? 5.902 -14.469 -1.089 1 97.94 232 GLU A CA 1
ATOM 1724 C C . GLU A 1 232 ? 4.633 -15.133 -1.61 1 97.94 232 GLU A C 1
ATOM 1726 O O . GLU A 1 232 ? 4.617 -16.328 -1.875 1 97.94 232 GLU A O 1
ATOM 1731 N N . LEU A 1 233 ? 3.562 -14.32 -1.72 1 97.44 233 LEU A N 1
ATOM 1732 C CA . LEU A 1 233 ? 2.303 -14.844 -2.24 1 97.44 233 LEU A CA 1
ATOM 1733 C C . LEU A 1 233 ? 2.426 -15.188 -3.721 1 97.44 233 LEU A C 1
ATOM 1735 O O . LEU A 1 233 ? 1.772 -16.109 -4.203 1 97.44 233 LEU A O 1
ATOM 1739 N N . ILE A 1 234 ? 3.254 -14.383 -4.391 1 95.81 234 ILE A N 1
ATOM 1740 C CA . ILE A 1 234 ? 3.398 -14.555 -5.832 1 95.81 234 ILE A CA 1
ATOM 1741 C C . ILE A 1 234 ? 4.344 -15.711 -6.121 1 95.81 234 ILE A C 1
ATOM 1743 O O . ILE A 1 234 ? 4 -16.625 -6.875 1 95.81 234 ILE A O 1
ATOM 1747 N N . SER A 1 235 ? 5.52 -15.695 -5.504 1 94.19 235 SER A N 1
ATOM 1748 C CA . SER A 1 235 ? 6.473 -16.797 -5.648 1 94.19 235 SER A CA 1
ATOM 1749 C C . SER A 1 235 ? 7.586 -16.703 -4.605 1 94.19 235 SER A C 1
ATOM 1751 O O . SER A 1 235 ? 8.273 -15.68 -4.516 1 94.19 235 SER A O 1
ATOM 1753 N N . SER A 1 236 ? 7.672 -17.828 -3.844 1 96.38 236 SER A N 1
ATOM 1754 C CA . SER A 1 236 ? 8.734 -17.906 -2.846 1 96.38 236 SER A CA 1
ATOM 1755 C C 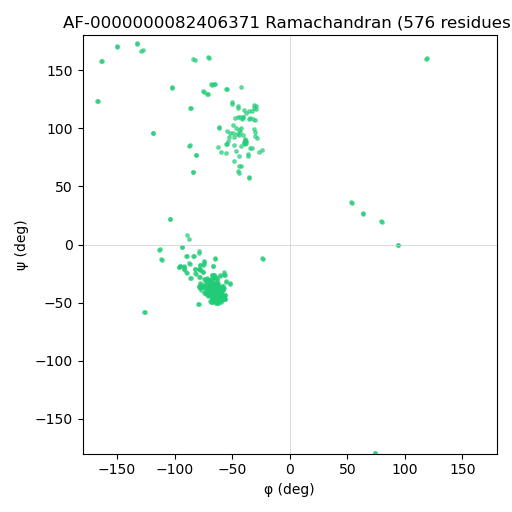. SER A 1 236 ? 8.945 -19.344 -2.385 1 96.38 236 SER A C 1
ATOM 1757 O O . SER A 1 236 ? 8.055 -20.188 -2.535 1 96.38 236 SER A O 1
ATOM 1759 N N . ARG A 1 237 ? 10.172 -19.562 -1.849 1 96.81 237 ARG A N 1
ATOM 1760 C CA . ARG A 1 237 ? 10.477 -20.891 -1.332 1 96.81 237 ARG A CA 1
ATOM 1761 C C . ARG A 1 237 ? 10.086 -21.016 0.138 1 96.81 237 ARG A C 1
ATOM 1763 O O . ARG A 1 237 ? 9.93 -22.125 0.656 1 96.81 237 ARG A O 1
ATOM 1770 N N . ASP A 1 238 ? 10.047 -19.891 0.749 1 97.94 238 ASP A N 1
ATOM 1771 C CA . ASP A 1 238 ? 9.727 -19.828 2.172 1 97.94 238 ASP A CA 1
ATOM 1772 C C . ASP A 1 238 ? 9.039 -18.516 2.525 1 97.94 238 ASP A C 1
ATOM 1774 O O . ASP A 1 238 ? 8.906 -17.625 1.678 1 97.94 238 ASP A O 1
ATOM 1778 N N . GLY A 1 239 ? 8.531 -18.469 3.775 1 98.62 239 GLY A N 1
ATOM 1779 C CA . GLY A 1 239 ? 7.867 -17.266 4.27 1 98.62 239 GLY A CA 1
ATOM 1780 C C . GLY A 1 239 ? 6.418 -17.5 4.656 1 98.62 239 GLY A C 1
ATOM 1781 O O . GLY A 1 239 ? 5.789 -18.453 4.18 1 98.62 239 GLY A O 1
ATOM 1782 N N . LEU A 1 240 ? 5.922 -16.625 5.434 1 98.62 240 LEU A N 1
ATOM 1783 C CA . LEU A 1 240 ? 4.535 -16.734 5.867 1 98.62 240 LEU A CA 1
ATOM 1784 C C . LEU A 1 240 ? 3.58 -16.562 4.691 1 98.62 240 LEU A C 1
ATOM 1786 O O . LEU A 1 240 ? 2.559 -17.25 4.609 1 98.62 240 LEU A O 1
ATOM 1790 N N . GLY A 1 241 ? 3.912 -15.633 3.818 1 98.19 241 GLY A N 1
ATOM 1791 C CA . GLY A 1 241 ? 3.1 -15.461 2.625 1 98.19 241 GLY A CA 1
ATOM 1792 C C . GLY A 1 241 ? 3.076 -16.688 1.736 1 98.19 241 GLY A C 1
ATOM 1793 O O . GLY A 1 241 ? 2.041 -17.016 1.153 1 98.19 241 GLY A O 1
ATOM 1794 N N . GLN A 1 242 ? 4.188 -17.344 1.654 1 98.06 242 GLN A N 1
ATOM 1795 C CA . GLN A 1 242 ? 4.262 -18.578 0.887 1 98.06 242 GLN A CA 1
ATOM 1796 C C . GLN A 1 242 ? 3.365 -19.656 1.49 1 98.06 242 GLN A C 1
ATOM 1798 O O . GLN A 1 242 ? 2.736 -20.438 0.763 1 98.06 242 GLN A O 1
ATOM 1803 N N . LEU A 1 243 ? 3.395 -19.734 2.775 1 98.5 243 LEU A N 1
ATOM 1804 C CA . LEU A 1 243 ? 2.543 -20.719 3.447 1 98.5 243 LEU A CA 1
ATOM 1805 C C . LEU A 1 243 ? 1.071 -20.453 3.148 1 98.5 243 LEU A C 1
ATOM 1807 O O . LEU A 1 243 ? 0.298 -21.391 2.936 1 98.5 243 LEU A O 1
ATOM 1811 N N . VAL A 1 244 ? 0.687 -19.156 3.141 1 98.38 244 VAL A N 1
ATOM 1812 C CA . VAL A 1 244 ? -0.694 -18.812 2.818 1 98.38 244 VAL A CA 1
ATOM 1813 C C . VAL A 1 244 ? -1.034 -19.297 1.411 1 98.38 244 VAL A C 1
ATOM 1815 O O . VAL A 1 244 ? -2.098 -19.891 1.189 1 98.38 244 VAL A O 1
ATOM 1818 N N . SER A 1 245 ? -0.153 -19.094 0.499 1 97.25 245 SER A N 1
ATOM 1819 C CA . SER A 1 245 ? -0.367 -19.5 -0.89 1 97.25 245 SER A CA 1
ATOM 1820 C C . SER A 1 245 ? -0.478 -21 -1.027 1 97.25 245 SER A C 1
ATOM 1822 O O . SER A 1 245 ? -1.408 -21.516 -1.658 1 97.25 245 SER A O 1
ATOM 1824 N N . ILE A 1 246 ? 0.392 -21.766 -0.385 1 97.56 246 ILE A N 1
ATOM 1825 C CA . ILE A 1 246 ? 0.435 -23.219 -0.493 1 97.56 246 ILE A CA 1
ATOM 1826 C C . ILE A 1 246 ? -0.817 -23.812 0.141 1 97.56 246 ILE A C 1
ATOM 1828 O O . ILE A 1 246 ? -1.496 -24.641 -0.473 1 97.56 246 ILE A O 1
ATOM 1832 N N . TYR A 1 247 ? -1.104 -23.375 1.315 1 98.44 247 TYR A N 1
ATOM 1833 C CA . TYR A 1 247 ? -2.213 -23.984 2.043 1 98.44 247 TYR A CA 1
ATOM 1834 C C . TYR A 1 247 ? -3.551 -23.578 1.433 1 98.44 247 TYR A C 1
ATOM 1836 O O . TYR A 1 247 ? -4.5 -24.375 1.438 1 98.44 247 TYR A O 1
ATOM 1844 N N . SER A 1 248 ? -3.643 -22.375 0.92 1 97.81 248 SER A N 1
ATOM 1845 C CA . SER A 1 248 ? -4.867 -22 0.219 1 97.81 248 SER A CA 1
ATOM 1846 C C . SER A 1 248 ? -5.07 -22.844 -1.029 1 97.81 248 SER A C 1
ATOM 1848 O O . SER A 1 248 ? -6.199 -23.234 -1.344 1 97.81 248 SER A O 1
ATOM 1850 N N . ALA A 1 249 ? -3.982 -23.125 -1.71 1 95.81 249 ALA A N 1
ATOM 1851 C CA . ALA A 1 249 ? -4.051 -23.953 -2.91 1 95.81 249 ALA A CA 1
ATOM 1852 C C . ALA A 1 249 ? -4.465 -25.375 -2.566 1 95.81 249 ALA A C 1
ATOM 1854 O O . ALA A 1 249 ? -5.055 -26.078 -3.395 1 95.81 249 ALA A O 1
ATOM 1855 N N . GLN A 1 250 ? -4.176 -25.781 -1.361 1 97.5 250 GLN A N 1
ATOM 1856 C CA . GLN A 1 250 ? -4.531 -27.125 -0.885 1 97.5 250 GLN A CA 1
ATOM 1857 C C . GLN A 1 250 ? -5.875 -27.109 -0.162 1 97.5 250 GLN A C 1
ATOM 1859 O O . GLN A 1 250 ? -6.301 -28.125 0.386 1 97.5 250 GLN A O 1
ATOM 1864 N N . PHE A 1 251 ? -6.438 -25.938 -0.058 1 97 251 PHE A N 1
ATOM 1865 C CA . PHE A 1 251 ? -7.734 -25.719 0.578 1 97 251 PHE A CA 1
ATOM 1866 C C . PHE A 1 251 ? -7.676 -26.078 2.059 1 97 251 PHE A C 1
ATOM 1868 O O . PHE A 1 251 ? -8.672 -26.516 2.633 1 97 251 PHE A O 1
ATOM 1875 N N . ARG A 1 252 ? -6.516 -25.969 2.594 1 97.94 252 ARG A N 1
ATOM 1876 C CA . ARG A 1 252 ? -6.348 -26.094 4.039 1 97.94 252 ARG A CA 1
ATOM 1877 C C . ARG A 1 252 ? -6.543 -24.75 4.734 1 97.94 252 ARG A C 1
ATOM 1879 O O . ARG A 1 252 ? -5.574 -24.141 5.184 1 97.94 252 ARG A O 1
ATOM 1886 N N . MET A 1 253 ? -7.793 -24.516 4.969 1 97.81 253 MET A N 1
ATOM 1887 C CA . MET A 1 253 ? -8.141 -23.156 5.371 1 97.81 253 MET A CA 1
ATOM 1888 C C . MET A 1 253 ? -7.898 -22.953 6.859 1 97.81 253 MET A C 1
ATOM 1890 O O . MET A 1 253 ? -7.742 -21.812 7.312 1 97.81 253 MET A O 1
ATOM 1894 N N . GLU A 1 254 ? -7.836 -23.969 7.672 1 97.75 254 GLU A N 1
ATOM 1895 C CA . GLU A 1 254 ? -7.449 -23.828 9.07 1 97.75 254 GLU A CA 1
ATOM 1896 C C . GLU A 1 254 ? -6.047 -23.234 9.195 1 97.75 254 GLU A C 1
ATOM 1898 O O . GLU A 1 254 ? -5.797 -22.391 10.07 1 97.75 254 GLU A O 1
ATOM 1903 N N . ALA A 1 255 ? -5.184 -23.688 8.289 1 98.56 255 ALA A N 1
ATOM 1904 C CA . ALA A 1 255 ? -3.816 -23.172 8.266 1 98.56 255 ALA A CA 1
ATOM 1905 C C . ALA A 1 255 ? -3.783 -21.734 7.785 1 98.56 255 ALA A C 1
ATOM 1907 O O . ALA A 1 255 ? -3.072 -20.891 8.352 1 98.56 255 ALA A O 1
ATOM 1908 N N . VAL A 1 256 ? -4.582 -21.469 6.773 1 98.25 256 VAL A N 1
ATOM 1909 C CA . VAL A 1 256 ? -4.633 -20.141 6.195 1 98.25 256 VAL A CA 1
ATOM 1910 C C . VAL A 1 256 ? -5.09 -19.125 7.254 1 98.25 256 VAL A C 1
ATOM 1912 O O . VAL A 1 256 ? -4.457 -18.094 7.445 1 98.25 256 VAL A O 1
ATOM 1915 N N . TYR A 1 257 ? -6.152 -19.469 8.023 1 97.38 257 TYR A N 1
ATOM 1916 C CA . TYR A 1 257 ? -6.668 -18.578 9.055 1 97.38 257 TYR A CA 1
ATOM 1917 C C . TYR A 1 257 ? -5.621 -18.328 10.133 1 97.38 257 TYR A C 1
ATOM 1919 O O . TYR A 1 257 ? -5.418 -17.188 10.562 1 97.38 257 TYR A O 1
ATOM 1927 N N . ALA A 1 258 ? -4.973 -19.359 10.508 1 97.94 258 ALA A N 1
ATOM 1928 C CA . ALA A 1 258 ? -3.959 -19.25 11.555 1 97.94 258 ALA A CA 1
ATOM 1929 C C . ALA A 1 258 ? -2.814 -18.344 11.117 1 97.94 258 ALA A C 1
ATOM 1931 O O . ALA A 1 258 ? -2.365 -17.484 11.891 1 97.94 258 ALA A O 1
ATOM 1932 N N . ILE A 1 259 ? -2.326 -18.484 9.906 1 98.25 259 ILE A N 1
ATOM 1933 C CA . ILE A 1 259 ? -1.183 -17.734 9.414 1 98.25 259 ILE A CA 1
ATOM 1934 C C . ILE A 1 259 ? -1.586 -16.281 9.195 1 98.25 259 ILE A C 1
ATOM 1936 O O . ILE A 1 259 ? -0.795 -15.359 9.445 1 98.25 259 ILE A O 1
ATOM 1940 N N . LEU A 1 260 ? -2.811 -16.031 8.742 1 96.75 260 LEU A N 1
ATOM 1941 C CA . LEU A 1 260 ? -3.301 -14.664 8.57 1 96.75 260 LEU A CA 1
ATOM 1942 C C . LEU A 1 260 ? -3.375 -13.945 9.914 1 96.75 260 LEU A C 1
ATOM 1944 O O . LEU A 1 260 ? -3.016 -12.773 10.016 1 96.75 260 LEU A O 1
ATOM 1948 N N . ILE A 1 261 ? -3.828 -14.625 10.922 1 94.94 261 ILE A N 1
ATOM 1949 C CA . ILE A 1 261 ? -3.891 -14.047 12.258 1 94.94 261 ILE A CA 1
ATOM 1950 C C . ILE A 1 261 ? -2.479 -13.75 12.758 1 94.94 261 ILE A C 1
ATOM 1952 O O . ILE A 1 261 ? -2.227 -12.68 13.328 1 94.94 261 ILE A O 1
ATOM 1956 N N . LEU A 1 262 ? -1.57 -14.68 12.516 1 96.75 262 LEU A N 1
ATOM 1957 C CA . LEU A 1 262 ? -0.177 -14.469 12.898 1 96.75 262 LEU A CA 1
ATOM 1958 C C . LEU A 1 262 ? 0.397 -13.242 12.188 1 96.75 262 LEU A C 1
ATOM 1960 O O . LEU A 1 262 ? 1.088 -12.43 12.805 1 96.75 262 LEU A O 1
ATOM 1964 N N . LEU A 1 263 ? 0.098 -13.117 10.922 1 96.62 263 LEU A N 1
ATOM 1965 C CA . LEU A 1 263 ? 0.573 -11.969 10.156 1 96.62 263 LEU A CA 1
ATOM 1966 C C . LEU A 1 263 ? 0.028 -10.664 10.727 1 96.62 263 LEU A C 1
ATOM 1968 O O . LEU A 1 263 ? 0.743 -9.664 10.789 1 96.62 263 LEU A O 1
ATOM 1972 N N . ALA A 1 264 ? -1.201 -10.703 11.133 1 93.75 264 ALA A N 1
ATOM 1973 C CA . ALA A 1 264 ? -1.804 -9.523 11.758 1 93.75 264 ALA A CA 1
ATOM 1974 C C . ALA A 1 264 ? -1.088 -9.172 13.062 1 93.75 264 ALA A C 1
ATOM 1976 O O . ALA A 1 264 ? -0.807 -8 13.32 1 93.75 264 ALA A O 1
ATOM 1977 N N . ILE A 1 265 ? -0.796 -10.141 13.828 1 94.38 265 ILE A N 1
ATOM 1978 C CA . ILE A 1 265 ? -0.104 -9.938 15.094 1 94.38 265 ILE A CA 1
ATOM 1979 C C . ILE A 1 265 ? 1.29 -9.367 14.836 1 94.38 265 ILE A C 1
ATOM 1981 O O . ILE A 1 265 ? 1.715 -8.422 15.5 1 94.38 265 ILE A O 1
ATOM 1985 N N . VAL A 1 266 ? 1.991 -9.945 13.883 1 95.94 266 VAL A N 1
ATOM 1986 C CA . VAL A 1 266 ? 3.326 -9.477 13.516 1 95.94 266 VAL A CA 1
ATOM 1987 C C . VAL A 1 266 ? 3.268 -8.008 13.109 1 95.94 266 VAL A C 1
ATOM 1989 O O . VAL A 1 266 ? 4.109 -7.207 13.523 1 95.94 266 VAL A O 1
ATOM 1992 N N . ALA A 1 267 ? 2.277 -7.68 12.32 1 94.31 267 ALA A N 1
ATOM 1993 C CA . ALA A 1 267 ? 2.131 -6.305 11.852 1 94.31 267 ALA A CA 1
ATOM 1994 C C . ALA A 1 267 ? 1.903 -5.348 13.016 1 94.31 267 ALA A C 1
ATOM 1996 O O . ALA A 1 267 ? 2.482 -4.258 13.055 1 94.31 267 ALA A O 1
ATOM 1997 N N . VAL A 1 268 ? 1.102 -5.715 13.969 1 91.38 268 VAL A N 1
ATOM 1998 C CA . VAL A 1 268 ? 0.816 -4.891 15.141 1 91.38 268 VAL A CA 1
ATOM 1999 C C . VAL A 1 268 ? 2.082 -4.73 15.977 1 91.38 268 VAL A C 1
ATOM 2001 O O . VAL A 1 268 ? 2.383 -3.633 16.453 1 91.38 268 VAL A O 1
ATOM 2004 N N . VAL A 1 269 ? 2.789 -5.789 16.109 1 94 269 VAL A N 1
ATOM 2005 C CA . VAL A 1 269 ? 4.012 -5.773 16.906 1 94 269 VAL A CA 1
ATOM 2006 C C . VAL A 1 269 ? 5.039 -4.852 16.25 1 94 269 VAL A C 1
ATOM 2008 O O . VAL A 1 269 ? 5.711 -4.074 16.938 1 94 269 VAL A O 1
ATOM 2011 N N . LEU A 1 270 ? 5.152 -4.918 14.984 1 93.5 270 LEU A N 1
ATOM 2012 C CA . LEU A 1 270 ? 6.074 -4.047 14.266 1 93.5 270 LEU A CA 1
ATOM 2013 C C . LEU A 1 270 ? 5.676 -2.582 14.43 1 93.5 270 LEU A C 1
ATOM 2015 O O . LEU A 1 270 ? 6.531 -1.726 14.656 1 93.5 270 LEU A O 1
ATOM 2019 N N . ASN A 1 271 ? 4.43 -2.338 14.312 1 88.19 271 ASN A N 1
ATOM 2020 C CA . ASN A 1 271 ? 3.939 -0.975 14.484 1 88.19 271 ASN A CA 1
ATOM 2021 C C . ASN A 1 271 ? 4.211 -0.454 15.891 1 88.19 271 ASN A C 1
ATOM 2023 O O . ASN A 1 271 ? 4.621 0.696 16.062 1 88.19 271 ASN A O 1
ATOM 2027 N N . GLN A 1 272 ? 4.004 -1.265 16.859 1 88.75 272 GLN A N 1
ATOM 2028 C CA . GLN A 1 272 ? 4.242 -0.878 18.25 1 88.75 272 GLN A CA 1
ATOM 2029 C C . GLN A 1 272 ? 5.73 -0.67 18.516 1 88.75 272 GLN A C 1
ATOM 2031 O O . GLN A 1 272 ? 6.113 0.236 19.25 1 88.75 272 GLN A O 1
ATOM 2036 N N . ALA A 1 273 ? 6.5 -1.535 17.938 1 91.75 273 ALA A N 1
ATOM 2037 C CA . ALA A 1 273 ? 7.945 -1.404 18.094 1 91.75 273 ALA A CA 1
ATOM 2038 C C . ALA A 1 273 ? 8.438 -0.073 17.531 1 91.75 273 ALA A C 1
ATOM 2040 O O . ALA A 1 273 ? 9.273 0.595 18.141 1 91.75 273 ALA A O 1
ATOM 2041 N N . MET A 1 274 ? 7.91 0.288 16.438 1 90.19 274 MET A N 1
ATOM 2042 C CA . MET A 1 274 ? 8.305 1.549 15.812 1 90.19 274 MET A CA 1
ATOM 2043 C C . MET A 1 274 ? 7.816 2.736 16.641 1 90.19 274 MET A C 1
ATOM 2045 O O . MET A 1 274 ? 8.516 3.742 16.75 1 90.19 274 MET A O 1
ATOM 2049 N N . ASN A 1 275 ? 6.629 2.658 17.156 1 86 275 ASN A N 1
ATOM 2050 C CA . ASN A 1 275 ? 6.121 3.707 18.031 1 86 275 ASN A CA 1
ATOM 2051 C C . ASN A 1 275 ? 7 3.889 19.266 1 86 275 ASN A C 1
ATOM 2053 O O . ASN A 1 275 ? 7.258 5.02 19.688 1 86 275 ASN A O 1
ATOM 2057 N N . PHE A 1 276 ? 7.395 2.84 19.75 1 87.56 276 PHE A N 1
ATOM 2058 C CA . PHE A 1 276 ? 8.266 2.881 20.922 1 87.56 276 PHE A CA 1
ATOM 2059 C C . PHE A 1 276 ? 9.609 3.506 20.578 1 87.56 276 PHE A C 1
ATOM 2061 O O . PHE A 1 276 ? 10.148 4.312 21.344 1 87.56 276 PHE A O 1
ATOM 2068 N N . ALA A 1 277 ? 10.102 3.156 19.453 1 88.12 277 ALA A N 1
ATOM 2069 C CA . ALA A 1 277 ? 11.367 3.715 19 1 88.12 277 ALA A CA 1
ATOM 2070 C C . ALA A 1 277 ? 11.258 5.219 18.766 1 88.12 277 ALA A C 1
ATOM 2072 O O . ALA A 1 277 ? 12.172 5.977 19.094 1 88.12 277 ALA A O 1
ATOM 2073 N N . GLU A 1 278 ? 10.203 5.605 18.234 1 84.25 278 GLU A N 1
ATOM 2074 C CA . GLU A 1 278 ? 9.961 7.023 17.984 1 84.25 278 GLU A CA 1
ATOM 2075 C C . GLU A 1 278 ? 9.914 7.816 19.281 1 84.25 278 GLU A C 1
ATOM 2077 O O . GLU A 1 278 ? 10.516 8.891 19.375 1 84.25 278 GLU A O 1
ATOM 2082 N N . ARG A 1 279 ? 9.234 7.32 20.25 1 83.44 279 ARG A N 1
ATOM 2083 C CA . ARG A 1 279 ? 9.102 7.996 21.547 1 83.44 279 ARG A CA 1
ATOM 2084 C C . ARG A 1 279 ? 10.461 8.141 22.234 1 83.44 279 ARG A C 1
ATOM 2086 O O . ARG A 1 279 ? 10.727 9.148 22.891 1 83.44 279 ARG A O 1
ATOM 2093 N N . TYR A 1 280 ? 11.195 7.18 21.969 1 82.31 280 TYR A N 1
ATOM 2094 C CA . TYR A 1 280 ? 12.508 7.188 22.609 1 82.31 280 TYR A CA 1
ATOM 2095 C C . TYR A 1 280 ? 13.453 8.141 21.891 1 82.31 280 TYR A C 1
ATOM 2097 O O . TYR A 1 280 ? 14.195 8.891 22.547 1 82.31 280 TYR A O 1
ATOM 2105 N N . LEU A 1 281 ? 13.375 8.203 20.609 1 77.69 281 LEU A N 1
ATOM 2106 C CA . LEU A 1 281 ? 14.336 8.969 19.828 1 77.69 281 LEU A CA 1
ATOM 2107 C C . LEU A 1 281 ? 13.898 10.43 19.703 1 77.69 281 LEU A C 1
ATOM 2109 O O . LEU A 1 281 ? 14.734 11.32 19.578 1 77.69 281 LEU A O 1
ATOM 2113 N N . LEU A 1 282 ? 12.602 10.641 19.75 1 72.81 282 LEU A N 1
ATOM 2114 C CA . LEU A 1 282 ? 12.109 12.008 19.578 1 72.81 282 LEU A CA 1
ATOM 2115 C C . LEU A 1 282 ? 11.672 12.609 20.906 1 72.81 282 LEU A C 1
ATOM 2117 O O . LEU A 1 282 ? 10.859 13.531 20.938 1 72.81 282 LEU A O 1
ATOM 2121 N N . ARG A 1 283 ? 12.18 12.078 21.875 1 73.69 283 ARG A N 1
ATOM 2122 C CA . ARG A 1 283 ? 11.891 12.594 23.219 1 73.69 283 ARG A CA 1
ATOM 2123 C C . ARG A 1 283 ? 12.266 14.07 23.312 1 73.69 283 ARG A C 1
ATOM 2125 O O . ARG A 1 283 ? 11.703 14.805 24.141 1 73.69 283 ARG A O 1
ATOM 2132 N N . TRP A 1 284 ? 13.164 14.477 22.531 1 68.12 284 TRP A N 1
ATOM 2133 C CA . TRP A 1 284 ? 13.656 15.852 22.609 1 68.12 284 TRP A CA 1
ATOM 2134 C C . TRP A 1 284 ? 12.68 16.828 21.969 1 68.12 284 TRP A C 1
ATOM 2136 O O . TRP A 1 284 ? 12.758 18.031 22.172 1 68.12 284 TRP A O 1
ATOM 2146 N N . GLN A 1 285 ? 11.734 16.344 21.016 1 65.5 285 GLN A N 1
ATOM 2147 C CA . GLN A 1 285 ? 10.773 17.219 20.344 1 65.5 285 GLN A CA 1
ATOM 2148 C C . GLN A 1 285 ? 9.508 17.391 21.188 1 65.5 285 GLN A C 1
ATOM 2150 O O . GLN A 1 285 ? 9.008 16.422 21.766 1 65.5 285 GLN A O 1
ATOM 2155 N N . PRO A 1 286 ? 9.195 18.578 21.625 1 57.22 286 PRO A N 1
ATOM 2156 C CA . PRO A 1 286 ? 7.941 18.781 22.344 1 57.22 286 PRO A CA 1
ATOM 2157 C C . PRO A 1 286 ? 6.734 18.203 21.609 1 57.22 286 PRO A C 1
ATOM 2159 O O . PRO A 1 286 ? 6.719 18.172 20.375 1 57.22 286 PRO A O 1
ATOM 2162 N N . PRO A 1 287 ? 6.039 17.312 22.219 1 51.12 287 PRO A N 1
ATOM 2163 C CA . PRO A 1 287 ? 4.871 16.703 21.578 1 51.12 287 PRO A CA 1
ATOM 2164 C C . PRO A 1 287 ? 4.07 17.703 20.75 1 51.12 287 PRO A C 1
ATOM 2166 O O . PRO A 1 287 ? 3.988 18.875 21.109 1 51.12 287 PRO A O 1
ATOM 2169 N N . ALA A 1 288 ? 4.07 17.516 19.438 1 47.53 288 ALA A N 1
ATOM 2170 C CA . ALA A 1 288 ? 3.246 18.406 18.641 1 47.53 288 ALA A CA 1
ATOM 2171 C C . ALA A 1 288 ? 1.991 18.828 19.406 1 47.53 288 ALA A C 1
ATOM 2173 O O . ALA A 1 288 ? 1.389 18.031 20.109 1 47.53 288 ALA A O 1
ATOM 2174 N N . ARG A 1 289 ? 1.796 20.016 19.734 1 40.66 289 ARG A N 1
ATOM 2175 C CA . ARG A 1 289 ? 0.588 20.484 20.406 1 40.66 289 ARG A CA 1
ATOM 2176 C C . ARG A 1 289 ? -0.653 19.797 19.844 1 40.66 289 ARG A C 1
ATOM 2178 O O . ARG A 1 289 ? -0.898 19.844 18.641 1 40.66 289 ARG A O 1
ATOM 2185 N N . ARG A 1 290 ? -1.021 18.656 20.391 1 34.53 290 ARG A N 1
ATOM 2186 C CA . ARG A 1 290 ? -2.342 18.109 20.109 1 34.53 290 ARG A CA 1
ATOM 2187 C C . ARG A 1 290 ? -3.428 19.172 20.297 1 34.53 290 ARG A C 1
ATOM 2189 O O . ARG A 1 290 ? -3.363 19.969 21.234 1 34.53 290 ARG A O 1
ATOM 2196 N N . MET B 1 1 ? 3.148 120.062 4.676 1 31.09 1 MET B N 1
ATOM 2197 C CA . MET B 1 1 ? 4.125 119.125 4.137 1 31.09 1 MET B CA 1
ATOM 2198 C C . MET B 1 1 ? 3.824 117.688 4.602 1 31.09 1 MET B C 1
ATOM 2200 O O . MET B 1 1 ? 4.164 117.312 5.727 1 31.09 1 MET B O 1
ATOM 2204 N N . THR B 1 2 ? 2.637 117.188 4.312 1 34.69 2 THR B N 1
ATOM 2205 C CA . THR B 1 2 ? 1.885 116 4.691 1 34.69 2 THR B CA 1
ATOM 2206 C C . THR B 1 2 ? 2.607 114.75 4.234 1 34.69 2 THR B C 1
ATOM 2208 O O . THR B 1 2 ? 2.838 114.562 3.039 1 34.69 2 THR B O 1
ATOM 2211 N N . GLU B 1 3 ? 3.551 114.312 5.039 1 31.77 3 GLU B N 1
ATOM 2212 C CA . GLU B 1 3 ? 4.418 113.125 4.836 1 31.77 3 GLU B CA 1
ATOM 2213 C C . GLU B 1 3 ? 3.602 111.875 4.559 1 31.77 3 GLU B C 1
ATOM 2215 O O . GLU B 1 3 ? 2.742 111.5 5.359 1 31.77 3 GLU B O 1
ATOM 2220 N N . THR B 1 4 ? 3.348 111.562 3.301 1 34.56 4 THR B N 1
ATOM 2221 C CA . THR B 1 4 ? 2.646 110.438 2.689 1 34.56 4 THR B CA 1
ATOM 2222 C C . THR B 1 4 ? 3.25 109.125 3.141 1 34.56 4 THR B C 1
ATOM 2224 O O . THR B 1 4 ? 4.418 108.875 2.861 1 34.56 4 THR B O 1
ATOM 2227 N N . ILE B 1 5 ? 2.916 108.688 4.312 1 38.81 5 ILE B N 1
ATOM 2228 C CA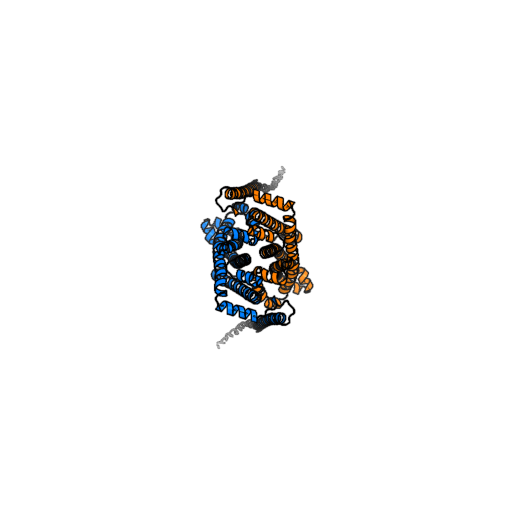 . ILE B 1 5 ? 3.361 107.375 4.863 1 38.81 5 ILE B CA 1
ATOM 2229 C C . ILE B 1 5 ? 3.129 106.312 3.844 1 38.81 5 ILE B C 1
ATOM 2231 O O . ILE B 1 5 ? 1.988 106 3.459 1 38.81 5 ILE B O 1
ATOM 2235 N N . THR B 1 6 ? 4.027 106.062 2.91 1 34.06 6 THR B N 1
ATOM 2236 C CA . THR B 1 6 ? 4.02 105.062 1.877 1 34.06 6 THR B CA 1
ATOM 2237 C C . THR B 1 6 ? 3.814 103.625 2.492 1 34.06 6 THR B C 1
ATOM 2239 O O . THR B 1 6 ? 4.574 103.25 3.369 1 34.06 6 THR B O 1
ATOM 2242 N N . ALA B 1 7 ? 2.598 103.125 2.482 1 37.59 7 ALA B N 1
ATOM 2243 C CA . ALA B 1 7 ? 2.121 101.812 2.904 1 37.59 7 ALA B CA 1
ATOM 2244 C C . ALA B 1 7 ? 2.992 100.75 2.322 1 37.59 7 ALA B C 1
ATOM 2246 O O . ALA B 1 7 ? 3.199 100.688 1.108 1 37.59 7 ALA B O 1
ATOM 2247 N N . ILE B 1 8 ? 4.027 100.312 3.035 1 36.59 8 ILE B N 1
ATOM 2248 C CA . ILE B 1 8 ? 4.902 99.25 2.672 1 36.59 8 ILE B CA 1
ATOM 2249 C C . ILE B 1 8 ? 4.062 98 2.326 1 36.59 8 ILE B C 1
ATOM 2251 O O . ILE B 1 8 ? 3.221 97.562 3.119 1 36.59 8 ILE B O 1
ATOM 2255 N N . SER B 1 9 ? 3.77 97.75 1.082 1 35.81 9 SER B N 1
ATOM 2256 C CA . SER B 1 9 ? 3.043 96.562 0.53 1 35.81 9 SER B CA 1
ATOM 2257 C C . SER B 1 9 ? 3.607 95.25 1.047 1 35.81 9 SER B C 1
ATOM 2259 O O . SER B 1 9 ? 4.824 95.062 1.069 1 35.81 9 SER B O 1
ATOM 2261 N N . PRO B 1 10 ? 2.908 94.625 2.02 1 34.88 10 PRO B N 1
ATOM 2262 C CA . PRO B 1 10 ? 3.391 93.312 2.541 1 34.88 10 PRO B CA 1
ATOM 2263 C C . PRO B 1 10 ? 3.814 92.375 1.438 1 34.88 10 PRO B C 1
ATOM 2265 O O . PRO B 1 10 ? 3.262 92.375 0.335 1 34.88 10 PRO B O 1
ATOM 2268 N N . SER B 1 11 ? 5.098 92.062 1.242 1 34.56 11 SER B N 1
ATOM 2269 C CA . SER B 1 11 ? 5.758 91.125 0.354 1 34.56 11 SER B CA 1
ATOM 2270 C C . SER B 1 11 ? 5.008 89.812 0.31 1 34.56 11 SER B C 1
ATOM 2272 O O . SER B 1 11 ? 4.273 89.438 1.241 1 34.56 11 SER B O 1
ATOM 2274 N N . GLY B 1 12 ? 4.82 89.25 -0.881 1 31.94 12 GLY B N 1
ATOM 2275 C CA . GLY B 1 12 ? 4.184 88.062 -1.485 1 31.94 12 GLY B CA 1
ATOM 2276 C C . GLY B 1 12 ? 4.512 86.812 -0.779 1 31.94 12 GLY B C 1
ATOM 2277 O O . GLY B 1 12 ? 5.66 86.562 -0.407 1 31.94 12 GLY B O 1
ATOM 2278 N N . ALA B 1 13 ? 3.609 86.312 0.088 1 35.97 13 ALA B N 1
ATOM 2279 C CA . ALA B 1 13 ? 3.637 85 0.665 1 35.97 13 ALA B CA 1
ATOM 2280 C C . ALA B 1 13 ? 4.023 83.938 -0.382 1 35.97 13 ALA B C 1
ATOM 2282 O O . ALA B 1 13 ? 3.379 83.812 -1.429 1 35.97 13 ALA B O 1
ATOM 2283 N N . THR B 1 14 ? 5.316 83.688 -0.649 1 36.66 14 THR B N 1
ATOM 2284 C CA . THR B 1 14 ? 5.762 82.625 -1.469 1 36.66 14 THR B CA 1
ATOM 2285 C C . THR B 1 14 ? 4.988 81.312 -1.111 1 36.66 14 THR B C 1
ATOM 2287 O O . THR B 1 14 ? 4.891 80.938 0.063 1 36.66 14 THR B O 1
ATOM 2290 N N . SER B 1 15 ? 3.963 80.938 -1.852 1 39.53 15 SER B N 1
ATOM 2291 C CA . SER B 1 15 ? 3.201 79.75 -1.811 1 39.53 15 SER B CA 1
ATOM 2292 C C . SER B 1 15 ? 4.121 78.5 -1.641 1 39.53 15 SER B C 1
ATOM 2294 O O . SER B 1 15 ? 5.191 78.438 -2.246 1 39.53 15 SER B O 1
ATOM 2296 N N . PRO B 1 16 ? 4.055 77.875 -0.449 1 39.03 16 PRO B N 1
ATOM 2297 C CA . PRO B 1 16 ? 4.828 76.688 -0.302 1 39.03 16 PRO B CA 1
ATOM 2298 C C . PRO B 1 16 ? 4.676 75.75 -1.498 1 39.03 16 PRO B C 1
ATOM 2300 O O . PRO B 1 16 ? 3.555 75.438 -1.94 1 39.03 16 PRO B O 1
ATOM 2303 N N . ARG B 1 17 ? 5.543 75.75 -2.537 1 38.31 17 ARG B N 1
ATOM 2304 C CA . ARG B 1 17 ? 5.664 74.688 -3.561 1 38.31 17 ARG B CA 1
ATOM 2305 C C . ARG B 1 17 ? 5.5 73.312 -2.955 1 38.31 17 ARG B C 1
ATOM 2307 O O . ARG B 1 17 ? 6.242 72.938 -2.047 1 38.31 17 ARG B O 1
ATOM 2314 N N . SER B 1 18 ? 4.211 72.812 -2.924 1 39.75 18 SER B N 1
ATOM 2315 C CA . SER B 1 18 ? 3.932 71.438 -2.707 1 39.75 18 SER B CA 1
ATOM 2316 C C . SER B 1 18 ? 4.891 70.5 -3.504 1 39.75 18 SER B C 1
ATOM 2318 O O . SER B 1 18 ? 4.875 70.562 -4.738 1 39.75 18 SER B O 1
ATOM 2320 N N . ALA B 1 19 ? 6.168 70.438 -3.188 1 40.03 19 ALA B N 1
ATOM 2321 C CA . ALA B 1 19 ? 6.98 69.375 -3.75 1 40.03 19 ALA B CA 1
ATOM 2322 C C . ALA B 1 19 ? 6.25 68 -3.682 1 40.03 19 ALA B C 1
ATOM 2324 O O . ALA B 1 19 ? 6.203 67.375 -2.625 1 40.03 19 ALA B O 1
ATOM 2325 N N . ARG B 1 20 ? 5.105 67.875 -4.395 1 39.12 20 ARG B N 1
ATOM 2326 C CA . ARG B 1 20 ? 4.695 66.5 -4.648 1 39.12 20 ARG B CA 1
ATOM 2327 C C . ARG B 1 20 ? 5.879 65.625 -5.086 1 39.12 20 ARG B C 1
ATOM 2329 O O . ARG B 1 20 ? 6.398 65.812 -6.191 1 39.12 20 ARG B O 1
ATOM 2336 N N . ARG B 1 21 ? 6.84 65.375 -4.172 1 41.53 21 ARG B N 1
ATOM 2337 C CA . ARG B 1 21 ? 7.719 64.25 -4.52 1 41.53 21 ARG B CA 1
ATOM 2338 C C . ARG B 1 21 ? 6.941 63.125 -5.191 1 41.53 21 ARG B C 1
ATOM 2340 O O . ARG B 1 21 ? 6.07 62.5 -4.57 1 41.53 21 ARG B O 1
ATOM 2347 N N . ALA B 1 22 ? 6.77 63.156 -6.492 1 44.03 22 ALA B N 1
ATOM 2348 C CA . ALA B 1 22 ? 6.355 62 -7.273 1 44.03 22 ALA B CA 1
ATOM 2349 C C . ALA B 1 22 ? 6.934 60.719 -6.688 1 44.03 22 ALA B C 1
ATOM 2351 O O . ALA B 1 22 ? 8.156 60.531 -6.637 1 44.03 22 ALA B O 1
ATOM 2352 N N . ARG B 1 23 ? 6.262 60.156 -5.645 1 43.06 23 ARG B N 1
ATOM 2353 C CA . ARG B 1 23 ? 6.57 58.75 -5.348 1 43.06 23 ARG B CA 1
ATOM 2354 C C . ARG B 1 23 ? 6.828 57.969 -6.625 1 43.06 23 ARG B C 1
ATOM 2356 O O . ARG B 1 23 ? 5.93 57.781 -7.453 1 43.06 23 ARG B O 1
ATOM 2363 N N . SER B 1 24 ? 8.047 58.125 -7.273 1 44.88 24 SER B N 1
ATOM 2364 C CA . SER B 1 24 ? 8.367 57.188 -8.344 1 44.88 24 SER B CA 1
ATOM 2365 C C . SER B 1 24 ? 7.711 55.812 -8.102 1 44.88 24 SER B C 1
ATOM 2367 O O . SER B 1 24 ? 7.867 55.219 -7.031 1 44.88 24 SER B O 1
ATOM 2369 N N . GLU B 1 25 ? 6.512 55.594 -8.664 1 48.75 25 GLU B N 1
ATOM 2370 C CA . GLU B 1 25 ? 5.992 54.219 -8.742 1 48.75 25 GLU B CA 1
ATOM 2371 C C . GLU B 1 25 ? 7.125 53.219 -8.891 1 48.75 25 GLU B C 1
ATOM 2373 O O . GLU B 1 25 ? 8.078 53.438 -9.641 1 48.75 25 GLU B O 1
ATOM 2378 N N . PRO B 1 26 ? 7.398 52.438 -7.785 1 50.78 26 PRO B N 1
ATOM 2379 C CA . PRO B 1 26 ? 8.406 51.406 -8.055 1 50.78 26 PRO B CA 1
ATOM 2380 C C . PRO B 1 26 ? 8.32 50.844 -9.469 1 50.78 26 PRO B C 1
ATOM 2382 O O . PRO B 1 26 ? 7.215 50.625 -9.984 1 50.78 26 PRO B O 1
ATOM 2385 N N . LYS B 1 27 ? 9.219 51.125 -10.328 1 51.66 27 LYS B N 1
ATOM 2386 C CA . LYS B 1 27 ? 9.328 50.438 -11.609 1 51.66 27 LYS B CA 1
ATOM 2387 C C . LYS B 1 27 ? 8.844 49 -11.5 1 51.66 27 LYS B C 1
ATOM 2389 O O . LYS B 1 27 ? 9.117 48.312 -10.5 1 51.66 27 LYS B O 1
ATOM 2394 N N . PRO B 1 28 ? 7.77 48.688 -12.336 1 49.81 28 PRO B N 1
ATOM 2395 C CA . PRO B 1 28 ? 7.422 47.281 -12.258 1 49.81 28 PRO B CA 1
ATOM 2396 C C . PRO B 1 28 ? 8.648 46.375 -12.195 1 49.81 28 PRO B C 1
ATOM 2398 O O . PRO B 1 28 ? 9.625 46.594 -12.922 1 49.81 28 PRO B O 1
ATOM 2401 N N . ALA B 1 29 ? 8.891 45.781 -11.094 1 47.16 29 ALA B N 1
ATOM 2402 C CA . ALA B 1 29 ? 9.93 44.781 -10.984 1 47.16 29 ALA B CA 1
ATOM 2403 C C . ALA B 1 29 ? 10.109 44.031 -12.297 1 47.16 29 ALA B C 1
ATOM 2405 O O . ALA B 1 29 ? 9.125 43.562 -12.891 1 47.16 29 ALA B O 1
ATOM 2406 N N . ARG B 1 30 ? 11 44.25 -13.164 1 42.56 30 ARG B N 1
ATOM 2407 C CA . ARG B 1 30 ? 11.312 43.406 -14.297 1 42.56 30 ARG B CA 1
ATOM 2408 C C . ARG B 1 30 ? 10.938 41.938 -14.008 1 42.56 30 ARG B C 1
ATOM 2410 O O . ARG B 1 30 ? 11.562 41.281 -13.172 1 42.56 30 ARG B O 1
ATOM 2417 N N . GLN B 1 31 ? 9.695 41.531 -14.117 1 46.84 31 GLN B N 1
ATOM 2418 C CA . GLN B 1 31 ? 9.367 40.125 -14.18 1 46.84 31 GLN B CA 1
ATOM 2419 C C . GLN B 1 31 ? 10.438 39.344 -14.945 1 46.84 31 GLN B C 1
ATOM 2421 O O . GLN B 1 31 ? 10.508 39.438 -16.172 1 46.84 31 GLN B O 1
ATOM 2426 N N . SER B 1 32 ? 11.742 39.375 -14.555 1 45.69 32 SER B N 1
ATOM 2427 C CA . SER B 1 32 ? 12.984 38.844 -15.125 1 45.69 32 SER B CA 1
ATOM 2428 C C . SER B 1 32 ? 12.742 37.594 -15.945 1 45.69 32 SER B C 1
ATOM 2430 O O . SER B 1 32 ? 12.039 36.688 -15.5 1 45.69 32 SER B O 1
ATOM 2432 N N . ARG B 1 33 ? 12.953 37.469 -17.25 1 51.03 33 ARG B N 1
ATOM 2433 C CA . ARG B 1 33 ? 13.188 36.375 -18.219 1 51.03 33 ARG B CA 1
ATOM 2434 C C . ARG B 1 33 ? 13.75 35.156 -17.531 1 51.03 33 ARG B C 1
ATOM 2436 O O . ARG B 1 33 ? 13.977 34.125 -18.172 1 51.03 33 ARG B O 1
ATOM 2443 N N . SER B 1 34 ? 14.18 35.281 -16.312 1 54.19 34 SER B N 1
ATOM 2444 C CA . SER B 1 34 ? 14.844 34.25 -15.531 1 54.19 34 SER B CA 1
ATOM 2445 C C . SER B 1 34 ? 13.875 33.125 -15.156 1 54.19 34 SER B C 1
ATOM 2447 O O . SER B 1 34 ? 14.25 31.953 -15.133 1 54.19 34 SER B O 1
ATOM 2449 N N . GLY B 1 35 ? 12.641 33.5 -15 1 57.53 35 GLY B N 1
ATOM 2450 C CA . GLY B 1 35 ? 11.648 32.469 -14.672 1 57.53 35 GLY B CA 1
ATOM 2451 C C . GLY B 1 35 ? 11.359 31.531 -15.812 1 57.53 35 GLY B C 1
ATOM 2452 O O . GLY B 1 35 ? 11.258 30.312 -15.609 1 57.53 35 GLY B O 1
ATOM 2453 N N . THR B 1 36 ? 11.211 32.125 -17.031 1 58.22 36 THR B N 1
ATOM 2454 C CA . THR B 1 36 ? 10.914 31.328 -18.219 1 58.22 36 THR B CA 1
ATOM 2455 C C . THR B 1 36 ? 12.102 30.422 -18.578 1 58.22 36 THR B C 1
ATOM 2457 O O . THR B 1 36 ? 11.914 29.266 -18.953 1 58.22 36 THR B O 1
ATOM 2460 N N . ARG B 1 37 ? 13.312 31.016 -18.547 1 61.81 37 ARG B N 1
ATOM 2461 C CA . ARG B 1 37 ? 14.516 30.25 -18.875 1 61.81 37 ARG B CA 1
ATOM 2462 C C . ARG B 1 37 ? 14.703 29.078 -17.922 1 61.81 37 ARG B C 1
ATOM 2464 O O . ARG B 1 37 ? 15.141 28 -18.328 1 61.81 37 ARG B O 1
ATOM 2471 N N . ARG B 1 38 ? 14.359 29.312 -16.719 1 71.62 38 ARG B N 1
ATOM 2472 C CA . ARG B 1 38 ? 14.469 28.266 -15.727 1 71.62 38 ARG B CA 1
ATOM 2473 C C . ARG B 1 38 ? 13.484 27.125 -16.016 1 71.62 38 ARG B C 1
ATOM 2475 O O . ARG B 1 38 ? 13.828 25.953 -15.891 1 71.62 38 ARG B O 1
ATOM 2482 N N . THR B 1 39 ? 12.43 27.578 -16.641 1 78.88 39 THR B N 1
ATOM 2483 C CA . THR B 1 39 ? 11.422 26.578 -16.969 1 78.88 39 THR B CA 1
ATOM 2484 C C . THR B 1 39 ? 11.828 25.766 -18.203 1 78.88 39 THR B C 1
ATOM 2486 O O . THR B 1 39 ? 11.656 24.547 -18.234 1 78.88 39 THR B O 1
ATOM 2489 N N . ILE B 1 40 ? 12.5 26.469 -19.172 1 84.75 40 ILE B N 1
ATOM 2490 C CA . ILE B 1 40 ? 12.93 25.781 -20.391 1 84.75 40 ILE B CA 1
ATOM 2491 C C . ILE B 1 40 ? 14.102 24.859 -20.078 1 84.75 40 ILE B C 1
ATOM 2493 O O . ILE B 1 40 ? 14.172 23.734 -20.578 1 84.75 40 ILE B O 1
ATOM 2497 N N . GLY B 1 41 ? 15.023 25.297 -19.297 1 86.69 41 GLY B N 1
ATOM 2498 C CA . GLY B 1 41 ? 16.141 24.469 -18.875 1 86.69 41 GLY B CA 1
ATOM 2499 C C . GLY B 1 41 ? 15.727 23.203 -18.172 1 86.69 41 GLY B C 1
ATOM 2500 O O . GLY B 1 41 ? 16.281 22.125 -18.422 1 86.69 41 GLY B O 1
ATOM 2501 N N . VAL B 1 42 ? 14.75 23.359 -17.438 1 85.94 42 VAL B N 1
ATOM 2502 C CA . VAL B 1 42 ? 14.242 22.203 -16.703 1 85.94 42 VAL B CA 1
ATOM 2503 C C . VAL B 1 42 ? 13.555 21.234 -17.656 1 85.94 42 VAL B C 1
ATOM 2505 O O . VAL B 1 42 ? 13.75 20.016 -17.562 1 85.94 42 VAL B O 1
ATOM 2508 N N . ARG B 1 43 ? 12.844 21.688 -18.578 1 87.62 43 ARG B N 1
ATOM 2509 C CA . ARG B 1 43 ? 12.156 20.844 -19.547 1 87.62 43 ARG B CA 1
ATOM 2510 C C . ARG B 1 43 ? 13.148 20.109 -20.438 1 87.62 43 ARG B C 1
ATOM 2512 O O . ARG B 1 43 ? 12.945 18.922 -20.766 1 87.62 43 ARG B O 1
ATOM 2519 N N . LEU B 1 44 ? 14.141 20.781 -20.797 1 90.5 44 LEU B N 1
ATOM 2520 C CA . LEU B 1 44 ? 15.188 20.172 -21.609 1 90.5 44 LEU B CA 1
ATOM 2521 C C . LEU B 1 44 ? 15.93 19.094 -20.812 1 90.5 44 LEU B C 1
ATOM 2523 O O . LEU B 1 44 ? 16.266 18.031 -21.359 1 90.5 44 LEU B O 1
ATOM 2527 N N . ALA B 1 45 ? 16.172 19.391 -19.625 1 89.75 45 ALA B N 1
ATOM 2528 C CA . ALA B 1 45 ? 16.828 18.406 -18.766 1 89.75 45 ALA B CA 1
ATOM 2529 C C . ALA B 1 45 ? 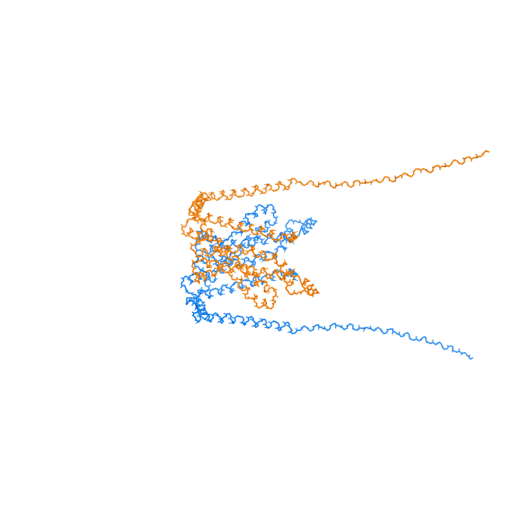15.961 17.172 -18.562 1 89.75 45 ALA B C 1
ATOM 2531 O O . ALA B 1 45 ? 16.453 16.047 -18.516 1 89.75 45 ALA B O 1
ATOM 2532 N N . GLN B 1 46 ? 14.703 17.391 -18.406 1 88.38 46 GLN B N 1
ATOM 2533 C CA . GLN B 1 46 ? 13.766 16.281 -18.266 1 88.38 46 GLN B CA 1
ATOM 2534 C C . GLN B 1 46 ? 13.734 15.414 -19.516 1 88.38 46 GLN B C 1
ATOM 2536 O O . GLN B 1 46 ? 13.766 14.188 -19.438 1 88.38 46 GLN B O 1
ATOM 2541 N N . ALA B 1 47 ? 13.734 16.078 -20.656 1 90.06 47 ALA B N 1
ATOM 2542 C CA . ALA B 1 47 ? 13.781 15.352 -21.922 1 90.06 47 ALA B CA 1
ATOM 2543 C C . ALA B 1 47 ? 15.094 14.602 -22.094 1 90.06 47 ALA B C 1
ATOM 2545 O O . ALA B 1 47 ? 15.117 13.461 -22.562 1 90.06 47 ALA B O 1
ATOM 2546 N N . ALA B 1 48 ? 16.125 15.211 -21.703 1 91.38 48 ALA B N 1
ATOM 2547 C CA . ALA B 1 48 ? 17.438 14.586 -21.781 1 91.38 48 ALA B CA 1
ATOM 2548 C C . ALA B 1 48 ? 17.516 13.359 -20.875 1 91.38 48 ALA B C 1
ATOM 2550 O O . ALA B 1 48 ? 18.094 12.336 -21.25 1 91.38 48 ALA B O 1
ATOM 2551 N N . LEU B 1 49 ? 16.922 13.508 -19.75 1 88.62 49 LEU B N 1
ATOM 2552 C CA . LEU B 1 49 ? 16.922 12.383 -18.828 1 88.62 49 LEU B CA 1
ATOM 2553 C C . LEU B 1 49 ? 16.141 11.203 -19.406 1 88.62 49 LEU B C 1
ATOM 2555 O O . LEU B 1 49 ? 16.562 10.055 -19.281 1 88.62 49 LEU B O 1
ATOM 2559 N N . LEU B 1 50 ? 15.062 11.484 -19.969 1 88.44 50 LEU B N 1
ATOM 2560 C CA . LEU B 1 50 ? 14.266 10.438 -20.594 1 88.44 50 LEU B CA 1
ATOM 2561 C C . LEU B 1 50 ? 15.031 9.766 -21.734 1 88.44 50 LEU B C 1
ATOM 2563 O O . LEU B 1 50 ? 14.992 8.539 -21.859 1 88.44 50 LEU B O 1
ATOM 2567 N N . LEU B 1 51 ? 15.734 10.547 -22.516 1 90.75 51 LEU B N 1
ATOM 2568 C CA . LEU B 1 51 ? 16.531 10.023 -23.609 1 90.75 51 LEU B CA 1
ATOM 2569 C C . LEU B 1 51 ? 17.688 9.18 -23.094 1 90.75 51 LEU B C 1
ATOM 2571 O O . LEU B 1 51 ? 18.016 8.141 -23.672 1 90.75 51 LEU B O 1
ATOM 2575 N N . VAL B 1 52 ? 18.234 9.641 -22.062 1 90.75 52 VAL B N 1
ATOM 2576 C CA . VAL B 1 52 ? 19.328 8.891 -21.453 1 90.75 52 VAL B CA 1
ATOM 2577 C C . VAL B 1 52 ? 18.812 7.559 -20.922 1 90.75 52 VAL B C 1
ATOM 2579 O O . VAL B 1 52 ? 19.469 6.523 -21.062 1 90.75 52 VAL B O 1
ATOM 2582 N N . LEU B 1 53 ? 17.656 7.602 -20.297 1 88.94 53 LEU B N 1
ATOM 2583 C CA . LEU B 1 53 ? 17.078 6.379 -19.75 1 88.94 53 LEU B CA 1
ATOM 2584 C C . LEU B 1 53 ? 16.703 5.402 -20.859 1 88.94 53 LEU B C 1
ATOM 2586 O O . LEU B 1 53 ? 16.984 4.203 -20.766 1 88.94 53 LEU B O 1
ATOM 2590 N N . LEU B 1 54 ? 16.156 5.926 -21.906 1 90.25 54 LEU B N 1
ATOM 2591 C CA . LEU B 1 54 ? 15.805 5.094 -23.047 1 90.25 54 LEU B CA 1
ATOM 2592 C C . LEU B 1 54 ? 17.062 4.574 -23.75 1 90.25 54 LEU B C 1
ATOM 2594 O O . LEU B 1 54 ? 17.094 3.422 -24.172 1 90.25 54 LEU B O 1
ATOM 2598 N N . GLY B 1 55 ? 18.031 5.426 -23.906 1 91.19 55 GLY B N 1
ATOM 2599 C CA . GLY B 1 55 ? 19.297 5.02 -24.469 1 91.19 55 GLY B CA 1
ATOM 2600 C C . GLY B 1 55 ? 20.016 3.975 -23.641 1 91.19 55 GLY B C 1
ATOM 2601 O O . GLY B 1 55 ? 20.578 3.016 -24.188 1 91.19 55 GLY B O 1
ATOM 2602 N N . ALA B 1 56 ? 20 4.176 -22.406 1 91.81 56 ALA B N 1
ATOM 2603 C CA . ALA B 1 56 ? 20.609 3.195 -21.516 1 91.81 56 ALA B CA 1
ATOM 2604 C C . ALA B 1 56 ? 19.891 1.853 -21.594 1 91.81 56 ALA B C 1
ATOM 2606 O O . ALA B 1 56 ? 20.531 0.797 -21.594 1 91.81 56 ALA B O 1
ATOM 2607 N N . TRP B 1 57 ? 18.594 1.931 -21.672 1 91.44 57 TRP B N 1
ATOM 2608 C CA . TRP B 1 57 ? 17.781 0.723 -21.859 1 91.44 57 TRP B CA 1
ATOM 2609 C C . TRP B 1 57 ? 18.172 -0.001 -23.141 1 91.44 57 TRP B C 1
ATOM 2611 O O . TRP B 1 57 ? 18.438 -1.205 -23.125 1 91.44 57 TRP B O 1
ATOM 2621 N N . GLN B 1 58 ? 18.281 0.727 -24.141 1 91.31 58 GLN B N 1
ATOM 2622 C CA . GLN B 1 58 ? 18.656 0.164 -25.438 1 91.31 58 GLN B CA 1
ATOM 2623 C C . GLN B 1 58 ? 20.062 -0.421 -25.406 1 91.31 58 GLN B C 1
ATOM 2625 O O . GLN B 1 58 ? 20.297 -1.518 -25.906 1 91.31 58 GLN B O 1
ATOM 2630 N N . LEU B 1 59 ? 20.953 0.281 -24.75 1 90.94 59 LEU B N 1
ATOM 2631 C CA . LEU B 1 59 ? 22.344 -0.133 -24.672 1 90.94 59 LEU B CA 1
ATOM 2632 C C . LEU B 1 59 ? 22.5 -1.402 -23.844 1 90.94 59 LEU B C 1
ATOM 2634 O O . LEU B 1 59 ? 23.219 -2.322 -24.234 1 90.94 59 LEU B O 1
ATOM 2638 N N . VAL B 1 60 ? 21.828 -1.458 -22.75 1 90 60 VAL B N 1
ATOM 2639 C CA . VAL B 1 60 ? 21.922 -2.615 -21.859 1 90 60 VAL B CA 1
ATOM 2640 C C . VAL B 1 60 ? 21.328 -3.84 -22.547 1 90 60 VAL B C 1
ATOM 2642 O O . VAL B 1 60 ? 21.844 -4.949 -22.422 1 90 60 VAL B O 1
ATOM 2645 N N . ALA B 1 61 ? 20.328 -3.617 -23.281 1 89.94 61 ALA B N 1
ATOM 2646 C CA . ALA B 1 61 ? 19.625 -4.715 -23.953 1 89.94 61 ALA B CA 1
ATOM 2647 C C . ALA B 1 61 ? 20.438 -5.227 -25.141 1 89.94 61 ALA B C 1
ATOM 2649 O O . ALA B 1 61 ? 20.375 -6.414 -25.469 1 89.94 61 ALA B O 1
ATOM 2650 N N . SER B 1 62 ? 21.234 -4.34 -25.766 1 89.19 62 SER B N 1
ATOM 2651 C CA . SER B 1 62 ? 21.875 -4.703 -27.016 1 89.19 62 SER B CA 1
ATOM 2652 C C . SER B 1 62 ? 23.297 -5.191 -26.781 1 89.19 62 SER B C 1
ATOM 2654 O O . SER B 1 62 ? 23.844 -5.938 -27.594 1 89.19 62 SER B O 1
ATOM 2656 N N . GLN B 1 63 ? 23.891 -4.879 -25.641 1 88.56 63 GLN B N 1
ATOM 2657 C CA . GLN B 1 63 ? 25.312 -5.148 -25.469 1 88.56 63 GLN B CA 1
ATOM 2658 C C . GLN B 1 63 ? 25.547 -6.543 -24.891 1 88.56 63 GLN B C 1
ATOM 2660 O O . GLN B 1 63 ? 26.688 -7.012 -24.828 1 88.56 63 GLN B O 1
ATOM 2665 N N . GLY B 1 64 ? 24.547 -7.188 -24.469 1 85.06 64 GLY B N 1
ATOM 2666 C CA . GLY B 1 64 ? 24.688 -8.547 -23.969 1 85.06 64 GLY B CA 1
ATOM 2667 C C . GLY B 1 64 ? 25.203 -8.602 -22.531 1 85.06 64 GLY B C 1
ATOM 2668 O O . GLY B 1 64 ? 25.766 -9.609 -22.109 1 85.06 64 GLY B O 1
ATOM 2669 N N . TRP B 1 65 ? 25.109 -7.559 -21.766 1 86.38 65 TRP B N 1
ATOM 2670 C CA . TRP B 1 65 ? 25.594 -7.477 -20.406 1 86.38 65 TRP B CA 1
ATOM 2671 C C . TRP B 1 65 ? 24.688 -8.25 -19.453 1 86.38 65 TRP B C 1
ATOM 2673 O O . TRP B 1 65 ? 25.094 -8.625 -18.359 1 86.38 65 TRP B O 1
ATOM 2683 N N . ILE B 1 66 ? 23.5 -8.523 -19.953 1 89.88 66 ILE B N 1
ATOM 2684 C CA . ILE B 1 66 ? 22.531 -9.188 -19.078 1 89.88 66 ILE B CA 1
ATOM 2685 C C . ILE B 1 66 ? 21.953 -10.414 -19.781 1 89.88 66 ILE B C 1
ATOM 2687 O O . ILE B 1 66 ? 22.188 -10.617 -20.984 1 89.88 66 ILE B O 1
ATOM 2691 N N . GLU B 1 67 ? 21.25 -11.297 -19 1 92.19 67 GLU B N 1
ATOM 2692 C CA . GLU B 1 67 ? 20.672 -12.523 -19.547 1 92.19 67 GLU B CA 1
ATOM 2693 C C . GLU B 1 67 ? 19.75 -12.219 -20.734 1 92.19 67 GLU B C 1
ATOM 2695 O O . GLU B 1 67 ? 18.969 -11.273 -20.688 1 92.19 67 GLU B O 1
ATOM 2700 N N . PRO B 1 68 ? 19.891 -12.961 -21.781 1 91.06 68 PRO B N 1
ATOM 2701 C CA . PRO B 1 68 ? 19.125 -12.719 -23 1 91.06 68 PRO B CA 1
ATOM 2702 C C . PRO B 1 68 ? 17.625 -12.617 -22.75 1 91.06 68 PRO B C 1
ATOM 2704 O O . PRO B 1 68 ? 16.938 -11.844 -23.422 1 91.06 68 PRO B O 1
ATOM 2707 N N . VAL B 1 69 ? 17.172 -13.359 -21.812 1 92.81 69 VAL B N 1
ATOM 2708 C CA . VAL B 1 69 ? 15.742 -13.359 -21.531 1 92.81 69 VAL B CA 1
ATOM 2709 C C . VAL B 1 69 ? 15.305 -11.977 -21.047 1 92.81 69 VAL B C 1
ATOM 2711 O O . VAL B 1 69 ? 14.188 -11.539 -21.344 1 92.81 69 VAL B O 1
ATOM 2714 N N . LEU B 1 70 ? 16.203 -11.258 -20.438 1 94.12 70 LEU B N 1
ATOM 2715 C CA . LEU B 1 70 ? 15.906 -9.945 -19.875 1 94.12 70 LEU B CA 1
ATOM 2716 C C .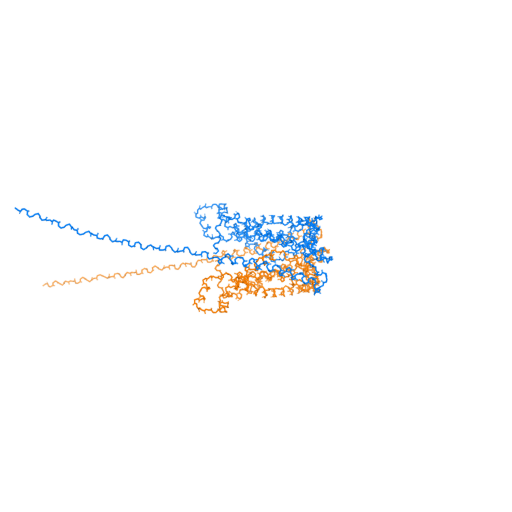 LEU B 1 70 ? 16.281 -8.836 -20.859 1 94.12 70 LEU B C 1
ATOM 2718 O O . LEU B 1 70 ? 15.836 -7.699 -20.719 1 94.12 70 LEU B O 1
ATOM 2722 N N . ALA B 1 71 ? 17.109 -9.172 -21.797 1 93.94 71 ALA B N 1
ATOM 2723 C CA . ALA B 1 71 ? 17.703 -8.188 -22.703 1 93.94 71 ALA B CA 1
ATOM 2724 C C . ALA B 1 71 ? 16.766 -7.891 -23.859 1 93.94 71 ALA B C 1
ATOM 2726 O O . ALA B 1 71 ? 17.109 -8.133 -25.031 1 93.94 71 ALA B O 1
ATOM 2727 N N . LYS B 1 72 ? 15.625 -7.359 -23.547 1 95 72 LYS B N 1
ATOM 2728 C CA . LYS B 1 72 ? 14.664 -6.941 -24.562 1 95 72 LYS B CA 1
ATOM 2729 C C . LYS B 1 72 ? 14.695 -5.43 -24.766 1 95 72 LYS B C 1
ATOM 2731 O O . LYS B 1 72 ? 14.75 -4.672 -23.797 1 95 72 LYS B O 1
ATOM 2736 N N . THR B 1 73 ? 14.695 -4.969 -25.984 1 94.88 73 THR B N 1
ATOM 2737 C CA . THR B 1 73 ? 14.852 -3.562 -26.344 1 94.88 73 THR B CA 1
ATOM 2738 C C . THR B 1 73 ? 13.516 -2.83 -26.234 1 94.88 73 THR B C 1
ATOM 2740 O O . THR B 1 73 ? 12.461 -3.459 -26.188 1 94.88 73 THR B O 1
ATOM 2743 N N . PRO B 1 74 ? 13.625 -1.518 -26.109 1 95.75 74 PRO B N 1
ATOM 2744 C CA . PRO B 1 74 ? 12.391 -0.734 -26.172 1 95.75 74 PRO B CA 1
ATOM 2745 C C . PRO B 1 74 ? 11.594 -0.989 -27.453 1 95.75 74 PRO B C 1
ATOM 2747 O O . PRO B 1 74 ? 10.359 -0.952 -27.438 1 95.75 74 PRO B O 1
ATOM 2750 N N . GLY B 1 75 ? 12.281 -1.27 -28.484 1 95.44 75 GLY B N 1
ATOM 2751 C CA . GLY B 1 75 ? 11.625 -1.589 -29.734 1 95.44 75 GLY B CA 1
ATOM 2752 C C . GLY B 1 75 ? 10.805 -2.865 -29.672 1 95.44 75 GLY B C 1
ATOM 2753 O O . GLY B 1 75 ? 9.688 -2.922 -30.188 1 95.44 75 GLY B O 1
ATOM 2754 N N . GLU B 1 76 ? 11.344 -3.859 -29.047 1 96.56 76 GLU B N 1
ATOM 2755 C CA . GLU B 1 76 ? 10.633 -5.129 -28.906 1 96.56 76 GLU B CA 1
ATOM 2756 C C . GLU B 1 76 ? 9.406 -4.973 -28.016 1 96.56 76 GLU B C 1
ATOM 2758 O O . GLU B 1 76 ? 8.359 -5.57 -28.281 1 96.56 76 GLU B O 1
ATOM 2763 N N . ALA B 1 77 ? 9.555 -4.223 -27 1 97.56 77 ALA B N 1
ATOM 2764 C CA . ALA B 1 77 ? 8.414 -3.939 -26.125 1 97.56 77 ALA B CA 1
ATOM 2765 C C . ALA B 1 77 ? 7.32 -3.191 -26.891 1 97.56 77 ALA B C 1
ATOM 2767 O O . ALA B 1 77 ? 6.133 -3.49 -26.734 1 97.56 77 ALA B O 1
ATOM 2768 N N . TRP B 1 78 ? 7.734 -2.264 -27.688 1 97.19 78 TRP B N 1
ATOM 2769 C CA . TRP B 1 78 ? 6.785 -1.478 -28.484 1 97.19 78 TRP B CA 1
ATOM 2770 C C . TRP B 1 78 ? 6.078 -2.348 -29.516 1 97.19 78 TRP B C 1
ATOM 2772 O O . TRP B 1 78 ? 4.875 -2.193 -29.734 1 97.19 78 TRP B O 1
ATOM 2782 N N . ASN B 1 79 ? 6.812 -3.254 -30.094 1 97.62 79 ASN B N 1
ATOM 2783 C CA . ASN B 1 79 ? 6.227 -4.168 -31.062 1 97.62 79 ASN B CA 1
ATOM 2784 C C . ASN B 1 79 ? 5.168 -5.062 -30.438 1 97.62 79 ASN B C 1
ATOM 2786 O O . ASN B 1 79 ? 4.094 -5.266 -31 1 97.62 79 ASN B O 1
ATOM 2790 N N . TYR B 1 80 ? 5.5 -5.566 -29.266 1 98 80 TYR B N 1
ATOM 2791 C CA . TYR B 1 80 ? 4.496 -6.344 -28.547 1 98 80 TYR B CA 1
ATOM 2792 C C . TYR B 1 80 ? 3.268 -5.492 -28.234 1 98 80 TYR B C 1
ATOM 2794 O O . TYR B 1 80 ? 2.135 -5.938 -28.438 1 98 80 TYR B O 1
ATOM 2802 N N . PHE B 1 81 ? 3.504 -4.289 -27.828 1 98.25 81 PHE B N 1
ATOM 2803 C CA . PHE B 1 81 ? 2.412 -3.412 -27.422 1 98.25 81 PHE B CA 1
ATOM 2804 C C . PHE B 1 81 ? 1.474 -3.143 -28.578 1 98.25 81 PHE B C 1
ATOM 2806 O O . PHE B 1 81 ? 0.253 -3.254 -28.453 1 98.25 81 PHE B O 1
ATOM 2813 N N . THR B 1 82 ? 2.027 -2.812 -29.688 1 97.88 82 THR B N 1
ATOM 2814 C CA . THR B 1 82 ? 1.217 -2.479 -30.859 1 97.88 82 THR B CA 1
ATOM 2815 C C . THR B 1 82 ? 0.457 -3.703 -31.359 1 97.88 82 THR B C 1
ATOM 2817 O O . THR B 1 82 ? -0.713 -3.605 -31.734 1 97.88 82 THR B O 1
ATOM 2820 N N . ALA B 1 83 ? 1.079 -4.84 -31.375 1 98.19 83 ALA B N 1
ATOM 2821 C CA . ALA B 1 83 ? 0.419 -6.082 -31.766 1 98.19 83 ALA B CA 1
ATOM 2822 C C . ALA B 1 83 ? -0.71 -6.438 -30.812 1 98.19 83 ALA B C 1
ATOM 2824 O O . ALA B 1 83 ? -1.781 -6.879 -31.234 1 98.19 83 ALA B O 1
ATOM 2825 N N . ALA B 1 84 ? -0.481 -6.223 -29.516 1 98.06 84 ALA B N 1
ATOM 2826 C CA . ALA B 1 84 ? -1.461 -6.559 -28.484 1 98.06 84 ALA B CA 1
ATOM 2827 C C . ALA B 1 84 ? -2.65 -5.605 -28.531 1 98.06 84 ALA B C 1
ATOM 2829 O O . ALA B 1 84 ? -3.775 -5.992 -28.219 1 98.06 84 ALA B O 1
ATOM 2830 N N . VAL B 1 85 ? -2.373 -4.379 -28.938 1 97.88 85 VAL B N 1
ATOM 2831 C CA . VAL B 1 85 ? -3.459 -3.418 -29.109 1 97.88 85 VAL B CA 1
ATOM 2832 C C . VAL B 1 85 ? -4.316 -3.816 -30.297 1 97.88 85 VAL B C 1
ATOM 2834 O O . VAL B 1 85 ? -5.547 -3.787 -30.219 1 97.88 85 VAL B O 1
ATOM 2837 N N . GLN B 1 86 ? -3.662 -4.223 -31.328 1 97.56 86 GLN B N 1
ATOM 2838 C CA . GLN B 1 86 ? -4.359 -4.578 -32.562 1 97.56 86 GLN B CA 1
ATOM 2839 C C . GLN B 1 86 ? -5.176 -5.855 -32.375 1 97.56 86 GLN B C 1
ATOM 2841 O O . GLN B 1 86 ? -6.281 -5.973 -32.906 1 97.56 86 GLN B O 1
ATOM 2846 N N . SER B 1 87 ? -4.711 -6.824 -31.625 1 97.75 87 SER B N 1
ATOM 2847 C CA . SER B 1 87 ? -5.402 -8.086 -31.406 1 97.75 87 SER B CA 1
ATOM 2848 C C . SER B 1 87 ? -6.531 -7.93 -30.391 1 97.75 87 SER B C 1
ATOM 2850 O O . SER B 1 87 ? -7.379 -8.812 -30.25 1 97.75 87 SER B O 1
ATOM 2852 N N . GLY B 1 88 ? -6.48 -6.832 -29.609 1 98 88 GLY B N 1
ATOM 2853 C CA . GLY B 1 88 ? -7.508 -6.609 -28.594 1 98 88 GLY B CA 1
ATOM 2854 C C . GLY B 1 88 ? -7.121 -7.133 -27.219 1 98 88 GLY B C 1
ATOM 2855 O O . GLY B 1 88 ? -7.848 -6.938 -26.25 1 98 88 GLY B O 1
ATOM 2856 N N . GLU B 1 89 ? -5.98 -7.695 -27.141 1 98.19 89 GLU B N 1
ATOM 2857 C CA . GLU B 1 89 ? -5.504 -8.242 -25.875 1 98.19 89 GLU B CA 1
ATOM 2858 C C . GLU B 1 89 ? -5.383 -7.156 -24.812 1 98.19 89 GLU B C 1
ATOM 2860 O O . GLU B 1 89 ? -5.852 -7.328 -23.688 1 98.19 89 GLU B O 1
ATOM 2865 N N . ILE B 1 90 ? -4.809 -6.039 -25.203 1 98.38 90 ILE B N 1
ATOM 2866 C CA . ILE B 1 90 ? -4.594 -4.953 -24.25 1 98.38 90 ILE B CA 1
ATOM 2867 C C . ILE B 1 90 ? -5.938 -4.34 -23.859 1 98.38 90 ILE B C 1
ATOM 2869 O O . ILE B 1 90 ? -6.199 -4.117 -22.672 1 98.38 90 ILE B O 1
ATOM 2873 N N . SER B 1 91 ? -6.781 -4.129 -24.781 1 97.94 91 SER B N 1
ATOM 2874 C CA . SER B 1 91 ? -8.062 -3.488 -24.5 1 97.94 91 SER B CA 1
ATOM 2875 C C . SER B 1 91 ? -8.914 -4.344 -23.578 1 97.94 91 SER B C 1
ATOM 2877 O O . SER B 1 91 ? -9.523 -3.832 -22.625 1 97.94 91 SER B O 1
ATOM 2879 N N . THR B 1 92 ? -8.961 -5.621 -23.812 1 98.06 92 THR B N 1
ATOM 2880 C CA . THR B 1 92 ? -9.758 -6.535 -23.016 1 98.06 92 THR B CA 1
ATOM 2881 C C . THR B 1 92 ? -9.227 -6.598 -21.578 1 98.06 92 THR B C 1
ATOM 2883 O O . THR B 1 92 ? -10 -6.496 -20.625 1 98.06 92 THR B O 1
ATOM 2886 N N . ASN B 1 93 ? -7.965 -6.684 -21.422 1 98.69 93 ASN B N 1
ATOM 2887 C CA . ASN B 1 93 ? -7.375 -6.828 -20.094 1 98.69 93 ASN B CA 1
ATOM 2888 C C . ASN B 1 93 ? -7.336 -5.496 -19.344 1 98.69 93 ASN B C 1
ATOM 2890 O O . ASN B 1 93 ? -7.492 -5.461 -18.125 1 98.69 93 ASN B O 1
ATOM 2894 N N . LEU B 1 94 ? -7.152 -4.422 -20.094 1 98.56 94 LEU B N 1
ATOM 2895 C CA . LEU B 1 94 ? -7.23 -3.094 -19.5 1 98.56 94 LEU B CA 1
ATOM 2896 C C . LEU B 1 94 ? -8.633 -2.822 -18.969 1 98.56 94 LEU B C 1
ATOM 2898 O O . LEU B 1 94 ? -8.789 -2.285 -17.875 1 98.56 94 LEU B O 1
ATOM 2902 N N . ARG B 1 95 ? -9.586 -3.195 -19.703 1 98.25 95 ARG B N 1
ATOM 2903 C CA . ARG B 1 95 ? -10.977 -3.008 -19.297 1 98.25 95 ARG B CA 1
ATOM 2904 C C . ARG B 1 95 ? -11.281 -3.822 -18.047 1 98.25 95 ARG B C 1
ATOM 2906 O O . ARG B 1 95 ? -11.977 -3.348 -17.141 1 98.25 95 ARG B O 1
ATOM 2913 N N . ALA B 1 96 ? -10.805 -5.016 -18.031 1 98.44 96 ALA B N 1
ATOM 2914 C CA . ALA B 1 96 ? -11.031 -5.875 -16.875 1 98.44 96 ALA B CA 1
ATOM 2915 C C . ALA B 1 96 ? -10.422 -5.266 -15.617 1 98.44 96 ALA B C 1
ATOM 2917 O O . ALA B 1 96 ? -11.078 -5.188 -14.578 1 98.44 96 ALA B O 1
ATOM 2918 N N . THR B 1 97 ? -9.195 -4.82 -15.727 1 98.62 97 THR B N 1
ATOM 2919 C CA . THR B 1 97 ? -8.516 -4.211 -14.586 1 98.62 97 THR B CA 1
ATOM 2920 C C . THR B 1 97 ? -9.211 -2.92 -14.172 1 98.62 97 THR B C 1
ATOM 2922 O O . THR B 1 97 ? -9.523 -2.73 -12.992 1 98.62 97 THR B O 1
ATOM 2925 N N . MET B 1 98 ? -9.555 -2.094 -15.117 1 98.56 98 MET B N 1
ATOM 2926 C CA . MET B 1 98 ? -10.125 -0.786 -14.812 1 98.56 98 MET B CA 1
ATOM 2927 C C . MET B 1 98 ? -11.531 -0.928 -14.234 1 98.56 98 MET B C 1
ATOM 2929 O O . MET B 1 98 ? -11.922 -0.178 -13.336 1 98.56 98 MET B O 1
ATOM 2933 N N . THR B 1 99 ? -12.281 -1.838 -14.742 1 98.62 99 THR B N 1
ATOM 2934 C CA . THR B 1 99 ? -13.633 -2.062 -14.227 1 98.62 99 THR B CA 1
ATOM 2935 C C . THR B 1 99 ? -13.586 -2.488 -12.758 1 98.62 99 THR B C 1
ATOM 2937 O O . THR B 1 99 ? -14.328 -1.96 -11.93 1 98.62 99 THR B O 1
ATOM 2940 N N . ALA B 1 100 ? -12.727 -3.391 -12.469 1 98.75 100 ALA B N 1
ATOM 2941 C CA . ALA B 1 100 ? -12.578 -3.854 -11.086 1 98.75 100 ALA B CA 1
ATOM 2942 C C . ALA B 1 100 ? -12.109 -2.721 -10.18 1 98.75 100 ALA B C 1
ATOM 2944 O O . ALA B 1 100 ? -12.602 -2.572 -9.055 1 98.75 100 ALA B O 1
ATOM 2945 N N . VAL B 1 101 ? -11.203 -1.913 -10.672 1 98.62 101 VAL B N 1
ATOM 2946 C CA . VAL B 1 101 ? -10.648 -0.801 -9.906 1 98.62 101 VAL B CA 1
ATOM 2947 C C . VAL B 1 101 ? -11.758 0.189 -9.555 1 98.62 101 VAL B C 1
ATOM 2949 O O . VAL B 1 101 ? -11.891 0.595 -8.398 1 98.62 101 VAL B O 1
ATOM 2952 N N . VAL B 1 102 ? -12.539 0.52 -10.516 1 98.5 102 VAL B N 1
ATOM 2953 C CA . VAL B 1 102 ? -13.57 1.535 -10.344 1 98.5 102 VAL B CA 1
ATOM 2954 C C . VAL B 1 102 ? -14.672 1.005 -9.422 1 98.5 102 VAL B C 1
ATOM 2956 O O . VAL B 1 102 ? -15.133 1.714 -8.523 1 98.5 102 VAL B O 1
ATOM 2959 N N . ILE B 1 103 ? -15.055 -0.213 -9.57 1 98.75 103 ILE B N 1
ATOM 2960 C CA . ILE B 1 103 ? -16.094 -0.807 -8.742 1 98.75 103 ILE B CA 1
ATOM 2961 C C . ILE B 1 103 ? -15.625 -0.877 -7.293 1 98.75 103 ILE B C 1
ATOM 2963 O O . ILE B 1 103 ? -16.344 -0.471 -6.379 1 98.75 103 ILE B O 1
ATOM 2967 N N . ALA B 1 104 ? -14.438 -1.365 -7.098 1 98.81 104 ALA B N 1
ATOM 2968 C CA . ALA B 1 104 ? -13.891 -1.471 -5.746 1 98.81 104 ALA B CA 1
ATOM 2969 C C . ALA B 1 104 ? -13.781 -0.097 -5.09 1 98.81 104 ALA B C 1
ATOM 2971 O O . ALA B 1 104 ? -14.141 0.073 -3.924 1 98.81 104 ALA B O 1
ATOM 2972 N N . TRP B 1 105 ? -13.289 0.851 -5.883 1 98.44 105 TRP B N 1
ATOM 2973 C CA . TRP B 1 105 ? -13.086 2.203 -5.371 1 98.44 105 TRP B CA 1
ATOM 2974 C C . TRP B 1 105 ? -14.414 2.838 -4.973 1 98.44 105 TRP B C 1
ATOM 2976 O O . TRP B 1 105 ? -14.531 3.424 -3.893 1 98.44 105 TRP B O 1
ATOM 2986 N N . ILE B 1 106 ? -15.438 2.691 -5.781 1 98.5 106 ILE B N 1
ATOM 2987 C CA . ILE B 1 106 ? -16.734 3.297 -5.527 1 98.5 106 ILE B CA 1
ATOM 2988 C C . ILE B 1 106 ? -17.375 2.648 -4.301 1 98.5 106 ILE B C 1
ATOM 2990 O O . ILE B 1 106 ? -17.812 3.342 -3.381 1 98.5 106 ILE B O 1
ATOM 2994 N N . LEU B 1 107 ? -17.391 1.358 -4.27 1 98.62 107 LEU B N 1
ATOM 2995 C CA . LEU B 1 107 ? -18.047 0.636 -3.184 1 98.62 107 LEU B CA 1
ATOM 2996 C C . LEU B 1 107 ? -17.328 0.877 -1.861 1 98.62 107 LEU B C 1
ATOM 2998 O O . LEU B 1 107 ? -17.953 1.19 -0.851 1 98.62 107 LEU B O 1
ATOM 3002 N N . ALA B 1 108 ? -16.047 0.734 -1.9 1 98.62 108 ALA B N 1
ATOM 3003 C CA . ALA B 1 108 ? -15.25 0.902 -0.684 1 98.62 108 ALA B CA 1
ATOM 3004 C C . ALA B 1 108 ? -15.312 2.342 -0.18 1 98.62 108 ALA B C 1
ATOM 3006 O O . ALA B 1 108 ? -15.344 2.582 1.029 1 98.62 108 ALA B O 1
ATOM 3007 N N . SER B 1 109 ? -15.266 3.27 -1.122 1 98.25 109 SER B N 1
ATOM 3008 C CA . SER B 1 109 ? -15.344 4.68 -0.754 1 98.25 109 SER B CA 1
ATOM 3009 C C . SER B 1 109 ? -16.688 5.008 -0.11 1 98.25 109 SER B C 1
ATOM 3011 O O . SER B 1 109 ? -16.75 5.707 0.904 1 98.25 109 SER B O 1
ATOM 3013 N N . ALA B 1 110 ? -17.734 4.5 -0.682 1 98.19 110 ALA B N 1
ATOM 3014 C CA . ALA B 1 110 ? -19.078 4.742 -0.14 1 98.19 110 ALA B CA 1
ATOM 3015 C C . ALA B 1 110 ? -19.188 4.203 1.284 1 98.19 110 ALA B C 1
ATOM 3017 O O . ALA B 1 110 ? -19.609 4.922 2.191 1 98.19 110 ALA B O 1
ATOM 3018 N N . VAL B 1 111 ? -18.766 3.025 1.484 1 98 111 VAL B N 1
ATOM 3019 C CA . VAL B 1 111 ? -18.859 2.396 2.797 1 98 111 VAL B CA 1
ATOM 3020 C C . VAL B 1 111 ? -17.844 3.033 3.748 1 98 111 VAL B C 1
ATOM 3022 O O . VAL B 1 111 ? -18.156 3.268 4.922 1 98 111 VAL B O 1
ATOM 3025 N N . GLY B 1 112 ? -16.641 3.307 3.25 1 97.38 112 GLY B N 1
ATOM 3026 C CA . GLY B 1 112 ? -15.594 3.912 4.062 1 97.38 112 GLY B CA 1
ATOM 3027 C C . GLY B 1 112 ? -15.961 5.285 4.586 1 97.38 112 GLY B C 1
ATOM 3028 O O . GLY B 1 112 ? -15.742 5.594 5.758 1 97.38 112 GLY B O 1
ATOM 3029 N N . VAL B 1 113 ? -16.5 6.07 3.729 1 96.5 113 VAL B N 1
ATOM 3030 C CA . VAL B 1 113 ? -16.922 7.406 4.129 1 96.5 113 VAL B CA 1
ATOM 3031 C C . VAL B 1 113 ? -18.047 7.305 5.172 1 96.5 113 VAL B C 1
ATOM 3033 O O . VAL B 1 113 ? -18 7.98 6.203 1 96.5 113 VAL B O 1
ATOM 3036 N N . ALA B 1 114 ? -19.016 6.414 4.945 1 95.94 114 ALA B N 1
ATOM 3037 C CA . ALA B 1 114 ? -20.141 6.254 5.859 1 95.94 114 ALA B CA 1
ATOM 3038 C C . ALA B 1 114 ? -19.672 5.793 7.238 1 95.94 114 ALA B C 1
ATOM 3040 O O . ALA B 1 114 ? -20.047 6.383 8.258 1 95.94 114 ALA B O 1
ATOM 3041 N N . VAL B 1 115 ? -18.844 4.836 7.27 1 95.12 115 VAL B N 1
ATOM 3042 C CA . VAL B 1 115 ? -18.359 4.281 8.531 1 95.12 115 VAL B CA 1
ATOM 3043 C C . VAL B 1 115 ? -17.406 5.277 9.195 1 95.12 115 VAL B C 1
ATOM 3045 O O . VAL B 1 115 ? -17.484 5.496 10.406 1 95.12 115 VAL B O 1
ATOM 3048 N N . GLY B 1 116 ? -16.516 5.902 8.406 1 94.31 116 GLY B N 1
ATOM 3049 C CA . GLY B 1 116 ? -15.578 6.883 8.945 1 94.31 116 GLY B CA 1
ATOM 3050 C C . GLY B 1 116 ? -16.266 8.078 9.578 1 94.31 116 GLY B C 1
ATOM 3051 O O . GLY B 1 116 ? -15.906 8.5 10.68 1 94.31 116 GLY B O 1
ATOM 3052 N N . LEU B 1 117 ? -17.25 8.57 8.938 1 92.5 117 LEU B N 1
ATOM 3053 C CA . LEU B 1 117 ? -18.016 9.688 9.484 1 92.5 117 LEU B CA 1
ATOM 3054 C C . LEU B 1 117 ? -18.734 9.273 10.758 1 92.5 117 LEU B C 1
ATOM 3056 O O . LEU B 1 117 ? -18.75 10.023 11.734 1 92.5 117 LEU B O 1
ATOM 3060 N N . SER B 1 118 ? -19.297 8.055 10.734 1 92.62 118 SER B N 1
ATOM 3061 C CA . SER B 1 118 ? -20.016 7.562 11.906 1 92.62 118 SER B CA 1
ATOM 3062 C C . SER B 1 118 ? -19.078 7.406 13.094 1 92.62 118 SER B C 1
ATOM 3064 O O . SER B 1 118 ? -19.438 7.746 14.227 1 92.62 118 SER B O 1
ATOM 3066 N N . LEU B 1 119 ? -17.922 6.957 12.891 1 90.81 119 LEU B N 1
ATOM 3067 C CA . LEU B 1 119 ? -16.953 6.766 13.953 1 90.81 119 LEU B CA 1
ATOM 3068 C C . LEU B 1 119 ? -16.438 8.109 14.477 1 90.81 119 LEU B C 1
ATOM 3070 O O . LEU B 1 119 ? -16.188 8.266 15.672 1 90.81 119 LEU B O 1
ATOM 3074 N N . GLY B 1 120 ? -16.297 9.016 13.578 1 86 120 GLY B N 1
ATOM 3075 C CA . GLY B 1 120 ? -15.875 10.344 13.984 1 86 120 GLY B CA 1
ATOM 3076 C C . GLY B 1 120 ? -16.922 11.07 14.82 1 86 120 GLY B C 1
ATOM 3077 O O . GLY B 1 120 ? -16.578 11.898 15.664 1 86 120 GLY B O 1
ATOM 3078 N N . LEU B 1 121 ? -18.156 10.742 14.656 1 85.81 121 LEU B N 1
ATOM 3079 C CA . LEU B 1 121 ? -19.266 11.438 15.312 1 85.81 121 LEU B CA 1
ATOM 3080 C C . LEU B 1 121 ? -19.609 10.766 16.641 1 85.81 121 LEU B C 1
ATOM 3082 O O . LEU B 1 121 ? -20.297 11.359 17.484 1 85.81 121 LEU B O 1
ATOM 3086 N N . LEU B 1 122 ? -19.188 9.531 16.797 1 87.5 122 LEU B N 1
ATOM 3087 C CA . LEU B 1 122 ? -19.516 8.766 18 1 87.5 122 LEU B CA 1
ATOM 3088 C C . LEU B 1 122 ? -18.25 8.375 18.75 1 87.5 122 LEU B C 1
ATOM 3090 O O . LEU B 1 122 ? -17.734 7.277 18.562 1 87.5 122 LEU B O 1
ATOM 3094 N N . PRO B 1 123 ? -17.906 9.125 19.703 1 84 123 PRO B N 1
ATOM 3095 C CA . PRO B 1 123 ? -16.641 8.914 20.406 1 84 123 PRO B CA 1
ATOM 3096 C C . PRO B 1 123 ? -16.578 7.559 21.109 1 84 123 PRO B C 1
ATOM 3098 O O . PRO B 1 123 ? -15.523 6.926 21.156 1 84 123 PRO B O 1
ATOM 3101 N N . THR B 1 124 ? -17.688 7.164 21.656 1 86.5 124 THR B N 1
ATOM 3102 C CA . THR B 1 124 ? -17.703 5.891 22.359 1 86.5 124 THR B CA 1
ATOM 3103 C C . THR B 1 124 ? -17.484 4.73 21.391 1 86.5 124 THR B C 1
ATOM 3105 O O . THR B 1 124 ? -16.703 3.814 21.672 1 86.5 124 THR B O 1
ATOM 3108 N N . LEU B 1 125 ? -18.109 4.809 20.281 1 87.94 125 LEU B N 1
ATOM 3109 C CA . LEU B 1 125 ? -17.953 3.773 19.266 1 87.94 125 LEU B CA 1
ATOM 3110 C C . LEU B 1 125 ? -16.531 3.748 18.75 1 87.94 125 LEU B C 1
ATOM 3112 O O . LEU B 1 125 ? -15.961 2.676 18.516 1 87.94 125 LEU B O 1
ATOM 3116 N N . GLU B 1 126 ? -16.031 4.852 18.609 1 87.75 126 GLU B N 1
ATOM 3117 C CA . GLU B 1 126 ? -14.656 4.965 18.125 1 87.75 126 GLU B CA 1
ATOM 3118 C C . GLU B 1 126 ? -13.68 4.309 19.094 1 87.75 126 GLU B C 1
ATOM 3120 O O . GLU B 1 126 ? -12.781 3.57 18.688 1 87.75 126 GLU B O 1
ATOM 3125 N N . ARG B 1 127 ? -13.875 4.586 20.312 1 87.69 127 ARG B N 1
ATOM 3126 C CA . ARG B 1 127 ? -12.977 4.039 21.328 1 87.69 127 ARG B CA 1
ATOM 3127 C C . ARG B 1 127 ? -13.062 2.518 21.375 1 87.69 127 ARG B C 1
ATOM 3129 O O . ARG B 1 127 ? -12.055 1.84 21.578 1 87.69 127 ARG B O 1
ATOM 3136 N N . ILE B 1 128 ? -14.195 2.043 21.109 1 87.62 128 ILE B N 1
ATOM 3137 C CA . ILE B 1 128 ? -14.414 0.601 21.172 1 87.62 128 ILE B CA 1
ATOM 3138 C C . ILE B 1 128 ? -13.836 -0.054 19.922 1 87.62 128 ILE B C 1
ATOM 3140 O O . ILE B 1 128 ? -13.18 -1.096 20 1 87.62 128 ILE B O 1
ATOM 3144 N N . MET B 1 129 ? -13.945 0.602 18.812 1 89.5 129 MET B N 1
ATOM 3145 C CA . MET B 1 129 ? -13.617 -0.013 17.531 1 89.5 129 MET B CA 1
ATOM 3146 C C . MET B 1 129 ? -12.164 0.237 17.156 1 89.5 129 MET B C 1
ATOM 3148 O O . MET B 1 129 ? -11.586 -0.502 16.359 1 89.5 129 MET B O 1
ATOM 3152 N N . SER B 1 130 ? -11.562 1.193 17.688 1 85.31 130 SER B N 1
ATOM 3153 C CA . SER B 1 130 ? -10.258 1.688 17.25 1 85.31 130 SER B CA 1
ATOM 3154 C C . SER B 1 130 ? -9.195 0.596 17.328 1 85.31 130 SER B C 1
ATOM 3156 O O . SER B 1 130 ? -8.43 0.406 16.391 1 85.31 130 SER B O 1
ATOM 3158 N N . PRO B 1 131 ? -9.18 -0.195 18.391 1 81.94 131 PRO B N 1
ATOM 3159 C CA . PRO B 1 131 ? -8.133 -1.214 18.453 1 81.94 131 PRO B CA 1
ATOM 3160 C C . PRO B 1 131 ? -8.281 -2.277 17.359 1 81.94 131 PRO B C 1
ATOM 3162 O O . PRO B 1 131 ? -7.285 -2.781 16.844 1 81.94 131 PRO B O 1
ATOM 3165 N N . PHE B 1 132 ? -9.469 -2.58 17.047 1 84.38 132 PHE B N 1
ATOM 3166 C CA . PHE B 1 132 ? -9.734 -3.588 16.031 1 84.38 132 PHE B CA 1
ATOM 3167 C C . PHE B 1 132 ? -9.461 -3.039 14.633 1 84.38 132 PHE B C 1
ATOM 3169 O O . PHE B 1 132 ? -8.914 -3.738 13.781 1 84.38 132 PHE B O 1
ATOM 3176 N N . LEU B 1 133 ? -9.789 -1.813 14.492 1 83.69 133 LEU B N 1
ATOM 3177 C CA . LEU B 1 133 ? -9.531 -1.165 13.211 1 83.69 133 LEU B CA 1
ATOM 3178 C C . LEU B 1 133 ? -8.031 -0.96 13 1 83.69 133 LEU B C 1
ATOM 3180 O O . LEU B 1 133 ? -7.531 -1.132 11.883 1 83.69 133 LEU B O 1
ATOM 3184 N N . ASP B 1 134 ? -7.395 -0.697 14.062 1 79.69 134 ASP B N 1
ATOM 3185 C CA . ASP B 1 134 ? -5.949 -0.514 13.984 1 79.69 134 ASP B CA 1
ATOM 3186 C C . ASP B 1 134 ? -5.246 -1.829 13.656 1 79.69 134 ASP B C 1
ATOM 3188 O O . ASP B 1 134 ? -4.309 -1.856 12.859 1 79.69 134 ASP B O 1
ATOM 3192 N N . ALA B 1 135 ? -5.695 -2.836 14.25 1 80.62 135 ALA B N 1
ATOM 3193 C CA . ALA B 1 135 ? -5.125 -4.152 13.977 1 80.62 135 ALA B CA 1
ATOM 3194 C C . ALA B 1 135 ? -5.387 -4.578 12.539 1 80.62 135 ALA B C 1
ATOM 3196 O O . ALA B 1 135 ? -4.488 -5.086 11.859 1 80.62 135 ALA B O 1
ATOM 3197 N N . ALA B 1 136 ? -6.57 -4.379 12.117 1 81.81 136 ALA B N 1
ATOM 3198 C CA . ALA B 1 136 ? -6.945 -4.719 10.75 1 81.81 136 ALA B CA 1
ATOM 3199 C C . ALA B 1 136 ? -6.152 -3.889 9.742 1 81.81 136 ALA B C 1
ATOM 3201 O O . ALA B 1 136 ? -5.754 -4.391 8.688 1 81.81 136 ALA B O 1
ATOM 3202 N N . ASN B 1 137 ? -5.902 -2.711 10.141 1 79.5 137 ASN B N 1
ATOM 3203 C CA . ASN B 1 137 ? -5.18 -1.808 9.25 1 79.5 137 ASN B CA 1
ATOM 3204 C C . ASN B 1 137 ? -3.695 -2.152 9.18 1 79.5 137 ASN B C 1
ATOM 3206 O O . ASN B 1 137 ? -3.018 -1.807 8.211 1 79.5 137 ASN B O 1
ATOM 3210 N N . ALA B 1 138 ? -3.229 -2.795 10.188 1 80 138 ALA B N 1
ATOM 3211 C CA . ALA B 1 138 ? -1.809 -3.137 10.25 1 80 138 ALA B CA 1
ATOM 3212 C C . ALA B 1 138 ? -1.502 -4.352 9.375 1 80 138 ALA B C 1
ATOM 3214 O O . ALA B 1 138 ? -0.376 -4.512 8.898 1 80 138 ALA B O 1
ATOM 3215 N N . MET B 1 139 ? -2.439 -5.078 9.102 1 87.56 139 MET B N 1
ATOM 3216 C CA . MET B 1 139 ? -2.252 -6.324 8.367 1 87.56 139 MET B CA 1
ATOM 3217 C C . MET B 1 139 ? -1.979 -6.051 6.891 1 87.56 139 MET B C 1
ATOM 3219 O O . MET B 1 139 ? -2.654 -5.223 6.273 1 87.56 139 MET B O 1
ATOM 3223 N N . PRO B 1 140 ? -0.938 -6.707 6.391 1 90.75 140 PRO B N 1
ATOM 3224 C CA . PRO B 1 140 ? -0.827 -6.656 4.93 1 90.75 140 PRO B CA 1
ATOM 3225 C C . PRO B 1 140 ? -2.029 -7.281 4.227 1 90.75 140 PRO B C 1
ATOM 3227 O O . PRO B 1 140 ? -2.078 -8.5 4.047 1 90.75 140 PRO B O 1
ATOM 3230 N N . ARG B 1 141 ? -2.852 -6.5 3.797 1 93.81 141 ARG B N 1
ATOM 3231 C CA . ARG B 1 141 ? -4.16 -6.949 3.328 1 93.81 141 ARG B CA 1
ATOM 3232 C C . ARG B 1 141 ? -4.027 -7.793 2.066 1 93.81 141 ARG B C 1
ATOM 3234 O O . ARG B 1 141 ? -4.934 -8.555 1.729 1 93.81 141 ARG B O 1
ATOM 3241 N N . LEU B 1 142 ? -2.918 -7.656 1.443 1 94.56 142 LEU B N 1
ATOM 3242 C CA . LEU B 1 142 ? -2.678 -8.484 0.268 1 94.56 142 LEU B CA 1
ATOM 3243 C C . LEU B 1 142 ? -2.711 -9.969 0.632 1 94.56 142 LEU B C 1
ATOM 3245 O O . LEU B 1 142 ? -3.004 -10.812 -0.215 1 94.56 142 LEU B O 1
ATOM 3249 N N . ALA B 1 143 ? -2.389 -10.234 1.877 1 96 143 ALA B N 1
ATOM 3250 C CA . ALA B 1 143 ? -2.344 -11.617 2.35 1 96 143 ALA B CA 1
ATOM 3251 C C . ALA B 1 143 ? -3.729 -12.258 2.307 1 96 143 ALA B C 1
ATOM 3253 O O . ALA B 1 143 ? -3.855 -13.477 2.377 1 96 143 ALA B O 1
ATOM 3254 N N . LEU B 1 144 ? -4.754 -11.445 2.117 1 97.19 144 LEU B N 1
ATOM 3255 C CA . LEU B 1 144 ? -6.125 -11.938 2.084 1 97.19 144 LEU B CA 1
ATOM 3256 C C . LEU B 1 144 ? -6.477 -12.469 0.699 1 97.19 144 LEU B C 1
ATOM 3258 O O . LEU B 1 144 ? -7.496 -13.141 0.529 1 97.19 144 LEU B O 1
ATOM 3262 N N . ALA B 1 145 ? -5.629 -12.242 -0.258 1 97.31 145 ALA B N 1
ATOM 3263 C CA . ALA B 1 145 ? -5.965 -12.539 -1.647 1 97.31 145 ALA B CA 1
ATOM 3264 C C . ALA B 1 145 ? -6.289 -14.023 -1.83 1 97.31 145 ALA B C 1
ATOM 3266 O O . ALA B 1 145 ? -7.34 -14.375 -2.371 1 97.31 145 ALA B O 1
ATOM 3267 N N . PRO B 1 146 ? -5.449 -14.914 -1.333 1 97.12 146 PRO B N 1
ATOM 3268 C CA . PRO B 1 146 ? -5.766 -16.328 -1.537 1 97.12 146 PRO B CA 1
ATOM 3269 C C . PRO B 1 146 ? -7.074 -16.75 -0.863 1 97.12 146 PRO B C 1
ATOM 3271 O O . PRO B 1 146 ? -7.828 -17.547 -1.414 1 97.12 146 PRO B O 1
ATOM 3274 N N . LEU B 1 147 ? -7.289 -16.172 0.323 1 96.81 147 LEU B N 1
ATOM 3275 C CA . LEU B 1 147 ? -8.547 -16.453 1.012 1 96.81 147 LEU B CA 1
ATOM 3276 C C . LEU B 1 147 ? -9.734 -16 0.172 1 96.81 147 LEU B C 1
ATOM 3278 O O . LEU B 1 147 ? -10.703 -16.75 0.008 1 96.81 147 LEU B O 1
ATOM 3282 N N . LEU B 1 148 ? -9.672 -14.844 -0.378 1 97.25 148 LEU B N 1
ATOM 3283 C CA . LEU B 1 148 ? -10.773 -14.281 -1.158 1 97.25 148 LEU B CA 1
ATOM 3284 C C . LEU B 1 148 ? -10.953 -15.047 -2.467 1 97.25 148 LEU B C 1
ATOM 3286 O O . LEU B 1 148 ? -12.078 -15.188 -2.953 1 97.25 148 LEU B O 1
ATOM 3290 N N . ILE B 1 149 ? -9.852 -15.555 -2.951 1 96.31 149 ILE B N 1
ATOM 3291 C CA . ILE B 1 149 ? -9.914 -16.359 -4.168 1 96.31 149 ILE B CA 1
ATOM 3292 C C . ILE B 1 149 ? -10.617 -17.688 -3.873 1 96.31 149 ILE B C 1
ATOM 3294 O O . ILE B 1 149 ? -11.398 -18.172 -4.688 1 96.31 149 ILE B O 1
ATOM 3298 N N . VAL B 1 150 ? -10.328 -18.25 -2.73 1 95.69 150 VAL B N 1
ATOM 3299 C CA . VAL B 1 150 ? -10.992 -19.484 -2.35 1 95.69 150 VAL B CA 1
ATOM 3300 C C . VAL B 1 150 ? -12.477 -19.234 -2.127 1 95.69 150 VAL B C 1
ATOM 3302 O O . VAL B 1 150 ? -13.32 -20.062 -2.498 1 95.69 150 VAL B O 1
ATOM 3305 N N . ILE B 1 151 ? -12.875 -18.062 -1.595 1 95.06 151 ILE B N 1
ATOM 3306 C CA . ILE B 1 151 ? -14.258 -17.734 -1.274 1 95.06 151 ILE B CA 1
ATOM 3307 C C . ILE B 1 151 ? -15.031 -17.453 -2.561 1 95.06 151 ILE B C 1
ATOM 3309 O O . ILE B 1 151 ? -16.125 -17.969 -2.76 1 95.06 151 ILE B O 1
ATOM 3313 N N . PHE B 1 152 ? -14.406 -16.719 -3.502 1 96.38 152 PHE B N 1
ATOM 3314 C CA . PHE B 1 152 ? -15.172 -16.188 -4.621 1 96.38 152 PHE B CA 1
ATOM 3315 C C . PHE B 1 152 ? -14.758 -16.844 -5.93 1 96.38 152 PHE B C 1
ATOM 3317 O O . PHE B 1 152 ? -15.383 -16.625 -6.969 1 96.38 152 PHE B O 1
ATOM 3324 N N . GLY B 1 153 ? -13.773 -17.672 -5.867 1 95.06 153 GLY B N 1
ATOM 3325 C CA . GLY B 1 153 ? -13.219 -18.203 -7.102 1 95.06 153 GLY B CA 1
ATOM 3326 C C . GLY B 1 153 ? -12.375 -17.188 -7.859 1 95.06 153 GLY B C 1
ATOM 3327 O O . GLY B 1 153 ? -12.141 -16.078 -7.375 1 95.06 153 GLY B O 1
ATOM 3328 N N . ILE B 1 154 ? -11.883 -17.625 -8.961 1 95.69 154 ILE B N 1
ATOM 3329 C CA . ILE B 1 154 ? -11.102 -16.75 -9.82 1 95.69 154 ILE B CA 1
ATOM 3330 C C . ILE B 1 154 ? -12.039 -15.891 -10.672 1 95.69 154 ILE B C 1
ATOM 3332 O O . ILE B 1 154 ? -12.281 -16.203 -11.844 1 95.69 154 ILE B O 1
ATOM 3336 N N . THR B 1 155 ? -12.617 -14.852 -10.016 1 95 155 THR B N 1
ATOM 3337 C CA . THR B 1 155 ? -13.617 -13.961 -10.602 1 95 155 THR B CA 1
ATOM 3338 C C . THR B 1 155 ? -13.281 -12.5 -10.32 1 95 155 THR B C 1
ATOM 3340 O O . THR B 1 155 ? -12.328 -12.211 -9.594 1 95 155 THR B O 1
ATOM 3343 N N . MET B 1 156 ? -14.016 -11.68 -10.922 1 96.75 156 MET B N 1
ATOM 3344 C CA . MET B 1 156 ? -13.852 -10.25 -10.664 1 96.75 156 MET B CA 1
ATOM 3345 C C . MET B 1 156 ? -14.172 -9.914 -9.211 1 96.75 156 MET B C 1
ATOM 3347 O O . MET B 1 156 ? -13.562 -9.016 -8.633 1 96.75 156 MET B O 1
ATOM 3351 N N . THR B 1 157 ? -15.039 -10.656 -8.617 1 97.69 157 THR B N 1
ATOM 3352 C CA . THR B 1 157 ? -15.453 -10.398 -7.246 1 97.69 157 THR B CA 1
ATOM 3353 C C . THR B 1 157 ? -14.266 -10.531 -6.289 1 97.69 157 THR B C 1
ATOM 3355 O O . THR B 1 157 ? -14.141 -9.75 -5.34 1 97.69 157 THR B O 1
ATOM 3358 N N . ALA B 1 158 ? -13.406 -11.5 -6.582 1 97.69 158 ALA B N 1
ATOM 3359 C CA . ALA B 1 158 ? -12.258 -11.719 -5.707 1 97.69 158 ALA B CA 1
ATOM 3360 C C . ALA B 1 158 ? -11.312 -10.516 -5.734 1 97.69 158 ALA B C 1
ATOM 3362 O O . ALA B 1 158 ? -10.867 -10.047 -4.688 1 97.69 158 ALA B O 1
ATOM 3363 N N . LYS B 1 159 ? -11 -10.039 -6.902 1 97.88 159 LYS B N 1
ATOM 3364 C CA . LYS B 1 159 ? -10.07 -8.914 -6.984 1 97.88 159 LYS B CA 1
ATOM 3365 C C . LYS B 1 159 ? -10.727 -7.625 -6.512 1 97.88 159 LYS B C 1
ATOM 3367 O O . LYS B 1 159 ? -10.07 -6.773 -5.906 1 97.88 159 LYS B O 1
ATOM 3372 N N . VAL B 1 160 ? -12.055 -7.461 -6.684 1 98.69 160 VAL B N 1
ATOM 3373 C CA . VAL B 1 160 ? -12.781 -6.309 -6.164 1 98.69 160 VAL B CA 1
ATOM 3374 C C . VAL B 1 160 ? -12.789 -6.348 -4.637 1 98.69 160 VAL B C 1
ATOM 3376 O O . VAL B 1 160 ? -12.586 -5.328 -3.979 1 98.69 160 VAL B O 1
ATOM 3379 N N . ALA B 1 161 ? -13.023 -7.5 -4.137 1 98.38 161 ALA B N 1
ATOM 3380 C CA . ALA B 1 161 ? -13.078 -7.656 -2.686 1 98.38 161 ALA B CA 1
ATOM 3381 C C . ALA B 1 161 ? -11.742 -7.285 -2.049 1 98.38 161 ALA B C 1
ATOM 3383 O O . ALA B 1 161 ? -11.703 -6.605 -1.021 1 98.38 161 ALA B O 1
ATOM 3384 N N . LEU B 1 162 ? -10.68 -7.746 -2.633 1 97.94 162 LEU B N 1
ATOM 3385 C CA . LEU B 1 162 ? -9.367 -7.418 -2.094 1 97.94 162 LEU B CA 1
ATOM 3386 C C . LEU B 1 162 ? -9.117 -5.91 -2.137 1 97.94 162 LEU B C 1
ATOM 3388 O O . LEU B 1 162 ? -8.734 -5.312 -1.129 1 97.94 162 LEU B O 1
ATOM 3392 N N . ALA B 1 163 ? -9.344 -5.352 -3.299 1 98.44 163 ALA B N 1
ATOM 3393 C CA . ALA B 1 163 ? -9.164 -3.91 -3.447 1 98.44 163 ALA B CA 1
ATOM 3394 C C . ALA B 1 163 ? -10.07 -3.143 -2.492 1 98.44 163 ALA B C 1
ATOM 3396 O O . ALA B 1 163 ? -9.68 -2.105 -1.952 1 98.44 163 ALA B O 1
ATOM 3397 N N . PHE B 1 164 ? -11.258 -3.623 -2.254 1 98.25 164 PHE B N 1
ATOM 3398 C CA . PHE B 1 164 ? -12.211 -3.021 -1.328 1 98.25 164 PHE B CA 1
ATOM 3399 C C . PHE B 1 164 ? -11.609 -2.908 0.068 1 98.25 164 PHE B C 1
ATOM 3401 O O . PHE B 1 164 ? -11.727 -1.864 0.715 1 98.25 164 PHE B O 1
ATOM 3408 N N . THR B 1 165 ? -11 -3.947 0.512 1 96.44 165 THR B N 1
ATOM 3409 C CA . THR B 1 165 ? -10.453 -3.943 1.862 1 96.44 165 THR B CA 1
ATOM 3410 C C . THR B 1 165 ? -9.352 -2.896 1.994 1 96.44 165 THR B C 1
ATOM 3412 O O . THR B 1 165 ? -9.234 -2.238 3.029 1 96.44 165 THR B O 1
ATOM 3415 N N . LEU B 1 166 ? -8.57 -2.754 0.96 1 95.25 166 LEU B N 1
ATOM 3416 C CA . LEU B 1 166 ? -7.496 -1.767 0.983 1 95.25 166 LEU B CA 1
ATOM 3417 C C . LEU B 1 166 ? -8.062 -0.35 1.001 1 95.25 166 LEU B C 1
ATOM 3419 O O . LEU B 1 166 ? -7.664 0.469 1.834 1 95.25 166 LEU B O 1
ATOM 3423 N N . VAL B 1 167 ? -8.969 -0.12 0.178 1 97.06 167 VAL B N 1
ATOM 3424 C CA . VAL B 1 167 ? -9.523 1.216 -0.02 1 97.06 167 VAL B CA 1
ATOM 3425 C C . VAL B 1 167 ? -10.406 1.593 1.167 1 97.06 167 VAL B C 1
ATOM 3427 O O . VAL B 1 167 ? -10.383 2.738 1.623 1 97.06 167 VAL B O 1
ATOM 3430 N N . PHE B 1 168 ? -11.141 0.661 1.745 1 96.81 168 PHE B N 1
ATOM 3431 C CA . PHE B 1 168 ? -12.07 0.899 2.846 1 96.81 168 PHE B CA 1
ATOM 3432 C C . PHE B 1 168 ? -11.352 1.547 4.023 1 96.81 168 PHE B C 1
ATOM 3434 O O . PHE B 1 168 ? -11.789 2.584 4.527 1 96.81 168 PHE B O 1
ATOM 3441 N N . PHE B 1 169 ? -10.32 1.05 4.34 1 93.44 169 PHE B N 1
ATOM 3442 C CA . PHE B 1 169 ? -9.656 1.521 5.547 1 93.44 169 PHE B CA 1
ATOM 3443 C C . PHE B 1 169 ? -9.008 2.881 5.312 1 93.44 169 PHE B C 1
ATOM 3445 O O . PHE B 1 169 ? -8.992 3.729 6.207 1 93.44 169 PHE B O 1
ATOM 3452 N N . ILE B 1 170 ? -8.5 3.076 4.141 1 93.81 170 ILE B N 1
ATOM 3453 C CA . ILE B 1 170 ? -7.895 4.359 3.803 1 93.81 170 ILE B CA 1
ATOM 3454 C C . ILE B 1 170 ? -8.945 5.461 3.865 1 93.81 170 ILE B C 1
ATOM 3456 O O . ILE B 1 170 ? -8.758 6.473 4.551 1 93.81 170 ILE B O 1
ATOM 3460 N N . VAL B 1 171 ? -10.016 5.203 3.26 1 96.31 171 VAL B N 1
ATOM 3461 C CA . VAL B 1 171 ? -11.078 6.203 3.166 1 96.31 171 VAL B CA 1
ATOM 3462 C C . VAL B 1 171 ? -11.75 6.375 4.527 1 96.31 171 VAL B C 1
ATOM 3464 O O . VAL B 1 171 ? -12.047 7.496 4.941 1 96.31 171 VAL B O 1
ATOM 3467 N N . CYS B 1 172 ? -11.953 5.254 5.207 1 95.12 172 CYS B N 1
ATOM 3468 C CA . CYS B 1 172 ? -12.547 5.289 6.539 1 95.12 172 CYS B CA 1
ATOM 3469 C C . CYS B 1 172 ? -11.703 6.125 7.488 1 95.12 172 CYS B C 1
ATOM 3471 O O . CYS B 1 172 ? -12.227 6.988 8.195 1 95.12 172 CYS B O 1
ATOM 3473 N N . SER B 1 173 ? -10.438 5.906 7.48 1 92.62 173 SER B N 1
ATOM 3474 C CA . SER B 1 173 ? -9.531 6.637 8.359 1 92.62 173 SER B CA 1
ATOM 3475 C C . SER B 1 173 ? -9.484 8.117 7.996 1 92.62 173 SER B C 1
ATOM 3477 O O . SER B 1 173 ? -9.43 8.977 8.883 1 92.62 173 SER B O 1
ATOM 3479 N N . SER B 1 174 ? -9.484 8.398 6.727 1 93.88 174 SER B N 1
ATOM 3480 C CA . SER B 1 174 ? -9.445 9.789 6.277 1 93.88 174 SER B CA 1
ATOM 3481 C C . SER B 1 174 ? -10.719 10.531 6.66 1 93.88 174 SER B C 1
ATOM 3483 O O . SER B 1 174 ? -10.672 11.68 7.098 1 93.88 174 SER B O 1
ATOM 3485 N N . ALA B 1 175 ? -11.789 9.867 6.477 1 94.38 175 ALA B N 1
ATOM 3486 C CA . ALA B 1 175 ? -13.07 10.461 6.844 1 94.38 175 ALA B CA 1
ATOM 3487 C C . ALA B 1 175 ? -13.156 10.695 8.352 1 94.38 175 ALA B C 1
ATOM 3489 O O . ALA B 1 175 ? -13.602 11.758 8.797 1 94.38 175 ALA B O 1
ATOM 3490 N N . ARG B 1 176 ? -12.766 9.711 9.086 1 92.31 176 ARG B N 1
ATOM 3491 C CA . ARG B 1 176 ? -12.742 9.828 10.539 1 92.31 176 ARG B CA 1
ATOM 3492 C C . ARG B 1 176 ? -11.852 10.977 10.984 1 92.31 176 ARG B C 1
ATOM 3494 O O . ARG B 1 176 ? -12.25 11.789 11.82 1 92.31 176 ARG B O 1
ATOM 3501 N N . ALA B 1 177 ? -10.688 11.055 10.406 1 89.81 177 ALA B N 1
ATOM 3502 C CA . ALA B 1 177 ? -9.75 12.125 10.727 1 89.81 177 ALA B CA 1
ATOM 3503 C C . ALA B 1 177 ? -10.305 13.484 10.344 1 89.81 177 ALA B C 1
ATOM 3505 O O . ALA B 1 177 ? -10.078 14.477 11.039 1 89.81 177 ALA B O 1
ATOM 3506 N N . GLY B 1 178 ? -10.906 13.492 9.234 1 89.12 178 GLY B N 1
ATOM 3507 C CA . GLY B 1 178 ? -11.531 14.727 8.797 1 89.12 178 GLY B CA 1
ATOM 3508 C C . GLY B 1 178 ? -12.531 15.281 9.789 1 89.12 178 GLY B C 1
ATOM 3509 O O . GLY B 1 178 ? -12.508 16.469 10.102 1 89.12 178 GLY B O 1
ATOM 3510 N N . VAL B 1 179 ? -13.312 14.508 10.328 1 87.88 179 VAL B N 1
ATOM 3511 C CA . VAL B 1 179 ? -14.312 14.922 11.305 1 87.88 179 VAL B CA 1
ATOM 3512 C C . VAL B 1 179 ? -13.633 15.352 12.602 1 87.88 179 VAL B C 1
ATOM 3514 O O . VAL B 1 179 ? -14.031 16.344 13.227 1 87.88 179 VAL B O 1
ATOM 3517 N N . LYS B 1 180 ? -12.656 14.656 12.93 1 87.81 180 LYS B N 1
ATOM 3518 C CA . LYS B 1 180 ? -11.969 14.914 14.188 1 87.81 180 LYS B CA 1
ATOM 3519 C C . LYS B 1 180 ? -11.109 16.172 14.102 1 87.81 180 LYS B C 1
ATOM 3521 O O . LYS B 1 180 ? -10.68 16.719 15.117 1 87.81 180 LYS B O 1
ATOM 3526 N N . SER B 1 181 ? -10.914 16.578 12.906 1 85.56 181 SER B N 1
ATOM 3527 C CA . SER B 1 181 ? -10.086 17.766 12.727 1 85.56 181 SER B CA 1
ATOM 3528 C C . SER B 1 181 ? -10.867 19.047 13.023 1 85.56 181 SER B C 1
ATOM 3530 O O . SER B 1 181 ? -10.281 20.125 13.109 1 85.56 181 SER B O 1
ATOM 3532 N N . VAL B 1 182 ? -12.102 18.875 13.25 1 81.31 182 VAL B N 1
ATOM 3533 C CA . VAL B 1 182 ? -12.938 20.047 13.516 1 81.31 182 VAL B CA 1
ATOM 3534 C C . VAL B 1 182 ? -12.609 20.609 14.898 1 81.31 182 VAL B C 1
ATOM 3536 O O . VAL B 1 182 ? -12.555 19.859 15.883 1 81.31 182 VAL B O 1
ATOM 3539 N N . ASP B 1 183 ? -12.375 21.844 14.914 1 77.38 183 ASP B N 1
ATOM 3540 C CA . ASP B 1 183 ? -12.039 22.562 16.141 1 77.38 183 ASP B CA 1
ATOM 3541 C C . ASP B 1 183 ? -13.203 22.562 17.109 1 77.38 183 ASP B C 1
ATOM 3543 O O . ASP B 1 183 ? -14.359 22.766 16.719 1 77.38 183 ASP B O 1
ATOM 3547 N N . ASP B 1 184 ? -12.789 22.359 18.25 1 78.06 184 ASP B N 1
ATOM 3548 C CA . ASP B 1 184 ? -13.773 22.375 19.328 1 78.06 184 ASP B CA 1
ATOM 3549 C C . ASP B 1 184 ? -14.523 23.703 19.359 1 78.06 184 ASP B C 1
ATOM 3551 O O . ASP B 1 184 ? -15.68 23.766 19.781 1 78.06 184 ASP B O 1
ATOM 3555 N N . GLU B 1 185 ? -13.805 24.609 18.844 1 76.06 185 GLU B N 1
ATOM 3556 C CA . GLU B 1 185 ? -14.414 25.938 18.859 1 76.06 185 GLU B CA 1
ATOM 3557 C C . GLU B 1 185 ? -15.664 25.984 17.984 1 76.06 185 GLU B C 1
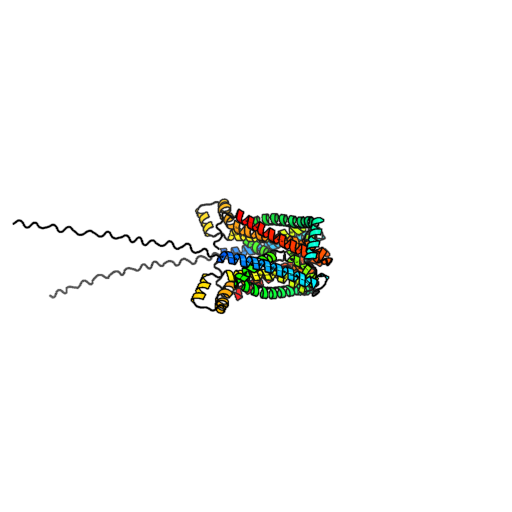ATOM 3559 O O . GLU B 1 185 ? -16.656 26.625 18.359 1 76.06 185 GLU B O 1
ATOM 3564 N N . TRP B 1 186 ? -15.617 25.344 16.906 1 76.88 186 TRP B N 1
ATOM 3565 C CA . TRP B 1 186 ? -16.766 25.312 16.016 1 76.88 186 TRP B CA 1
ATOM 3566 C C . TRP B 1 186 ? -17.922 24.547 16.641 1 76.88 186 TRP B C 1
ATOM 3568 O O . TRP B 1 186 ? -19.094 24.922 16.5 1 76.88 186 TRP B O 1
ATOM 3578 N N . LEU B 1 187 ? -17.594 23.672 17.406 1 77.5 187 LEU B N 1
ATOM 3579 C CA . LEU B 1 187 ? -18.625 22.844 18.047 1 77.5 187 LEU B CA 1
ATOM 3580 C C . LEU B 1 187 ? -19.266 23.594 19.203 1 77.5 187 LEU B C 1
ATOM 3582 O O . LEU B 1 187 ? -20.469 23.5 19.422 1 77.5 187 LEU B O 1
ATOM 3586 N N . ARG B 1 188 ? -18.438 24.297 19.812 1 80.75 188 ARG B N 1
ATOM 3587 C CA . ARG B 1 188 ? -18.953 25.125 20.906 1 80.75 188 ARG B CA 1
ATOM 3588 C C . ARG B 1 188 ? -19.875 26.203 20.375 1 80.75 188 ARG B C 1
ATOM 3590 O O . ARG B 1 188 ? -20.938 26.469 20.953 1 80.75 188 ARG B O 1
ATOM 3597 N N . LEU B 1 189 ? -19.391 26.734 19.281 1 80.69 189 LEU B N 1
ATOM 3598 C CA . LEU B 1 189 ? -20.203 27.781 18.672 1 80.69 189 LEU B CA 1
ATOM 3599 C C . LEU B 1 189 ? -21.547 27.234 18.219 1 80.69 189 LEU B C 1
ATOM 3601 O O . LEU B 1 189 ? -22.578 27.906 18.344 1 80.69 189 LEU B O 1
ATOM 3605 N N . SER B 1 190 ? -21.562 26.078 17.812 1 82.56 190 SER B N 1
ATOM 3606 C CA . SER B 1 190 ? -22.797 25.469 17.344 1 82.56 190 SER B CA 1
ATOM 3607 C C . SER B 1 190 ? -23.766 25.219 18.484 1 82.56 190 SER B C 1
ATOM 3609 O O . SER B 1 190 ? -24.984 25.328 18.312 1 82.56 190 SER B O 1
ATOM 3611 N N . THR B 1 191 ? -23.219 24.922 19.547 1 81 191 THR B N 1
ATOM 3612 C CA . THR B 1 191 ? -24.031 24.719 20.734 1 81 191 THR B CA 1
ATOM 3613 C C . THR B 1 191 ? -24.672 26.047 21.172 1 81 191 THR B C 1
ATOM 3615 O O . THR B 1 191 ? -25.844 26.078 21.562 1 81 191 THR B O 1
ATOM 3618 N N . VAL B 1 192 ? -23.859 27.047 21.031 1 86.12 192 VAL B N 1
ATOM 3619 C CA . VAL B 1 192 ? -24.328 28.375 21.422 1 86.12 192 VAL B CA 1
ATOM 3620 C C . VAL B 1 192 ? -25.469 28.812 20.484 1 86.12 192 VAL B C 1
ATOM 3622 O O . VAL B 1 192 ? -26.438 29.422 20.938 1 86.12 192 VAL B O 1
ATOM 3625 N N . LEU B 1 193 ? -25.375 28.422 19.297 1 89.44 193 LEU B N 1
ATOM 3626 C CA . LEU B 1 193 ? -26.359 28.812 18.297 1 89.44 193 LEU B CA 1
ATOM 3627 C C . LEU B 1 193 ? -27.531 27.844 18.266 1 89.44 193 LEU B C 1
ATOM 3629 O O . LEU B 1 193 ? -28.438 27.969 17.438 1 89.44 193 LEU B O 1
ATOM 3633 N N . ASN B 1 194 ? -27.531 26.891 19.188 1 89.69 194 ASN B N 1
ATOM 3634 C CA . ASN B 1 194 ? -28.562 25.875 19.297 1 89.69 194 ASN B CA 1
ATOM 3635 C C . ASN B 1 194 ? -28.766 25.125 17.984 1 89.69 194 ASN B C 1
ATOM 3637 O O . ASN B 1 194 ? -29.906 24.891 17.562 1 89.69 194 ASN B O 1
ATOM 3641 N N . ALA B 1 195 ? -27.734 24.922 17.312 1 86.88 195 ALA B N 1
ATOM 3642 C CA . ALA B 1 195 ? -27.781 24.156 16.078 1 86.88 195 ALA B CA 1
ATOM 3643 C C . ALA B 1 195 ? -28.109 22.688 16.344 1 86.88 195 ALA B C 1
ATOM 3645 O O . ALA B 1 195 ? -27.656 22.109 17.328 1 86.88 195 ALA B O 1
ATOM 3646 N N . SER B 1 196 ? -28.984 22.156 15.5 1 89.88 196 SER B N 1
ATOM 3647 C CA . SER B 1 196 ? -29.297 20.734 15.609 1 89.88 196 SER B CA 1
ATOM 3648 C C . SER B 1 196 ? -28.125 19.875 15.172 1 89.88 196 SER B C 1
ATOM 3650 O O . SER B 1 196 ? -27.203 20.359 14.5 1 89.88 196 SER B O 1
ATOM 3652 N N . LYS B 1 197 ? -28.125 18.625 15.578 1 85.44 197 LYS B N 1
ATOM 3653 C CA . LYS B 1 197 ? -27.047 17.703 15.203 1 85.44 197 LYS B CA 1
ATOM 3654 C C . LYS B 1 197 ? -26.938 17.562 13.688 1 85.44 197 LYS B C 1
ATOM 3656 O O . LYS B 1 197 ? -25.844 17.438 13.156 1 85.44 197 LYS B O 1
ATOM 3661 N N . THR B 1 198 ? -28.094 17.609 13.078 1 89.62 198 THR B N 1
ATOM 3662 C CA . THR B 1 198 ? -28.125 17.5 11.617 1 89.62 198 THR B CA 1
ATOM 3663 C C . THR B 1 198 ? -27.531 18.75 10.969 1 89.62 198 THR B C 1
ATOM 3665 O O . THR B 1 198 ? -26.828 18.641 9.961 1 89.62 198 THR B O 1
ATOM 3668 N N . GLN B 1 199 ? -27.781 19.875 11.57 1 88.62 199 GLN B N 1
ATOM 3669 C CA . GLN B 1 199 ? -27.234 21.125 11.062 1 88.62 199 GLN B CA 1
ATOM 3670 C C . GLN B 1 199 ? -25.719 21.156 11.25 1 88.62 199 GLN B C 1
ATOM 3672 O O . GLN B 1 199 ? -24.984 21.578 10.352 1 88.62 199 GLN B O 1
ATOM 3677 N N . VAL B 1 200 ? -25.328 20.734 12.383 1 87.12 200 VAL B N 1
ATOM 3678 C CA . VAL B 1 200 ? -23.906 20.719 12.68 1 87.12 200 VAL B CA 1
ATOM 3679 C C . VAL B 1 200 ? -23.188 19.766 11.719 1 87.12 200 VAL B C 1
ATOM 3681 O O . VAL B 1 200 ? -22.109 20.094 11.211 1 87.12 200 VAL B O 1
ATOM 3684 N N . PHE B 1 201 ? -23.828 18.625 11.445 1 88.38 201 PHE B N 1
ATOM 3685 C CA . PHE B 1 201 ? -23.234 17.641 10.555 1 88.38 201 PHE B CA 1
ATOM 3686 C C . PHE B 1 201 ? -23.078 18.188 9.148 1 88.38 201 PHE B C 1
ATOM 3688 O O . PHE B 1 201 ? -21.984 18.188 8.586 1 88.38 201 PHE B O 1
ATOM 3695 N N . TRP B 1 202 ? -24.078 18.766 8.562 1 88.44 202 TRP B N 1
ATOM 3696 C CA . TRP B 1 202 ? -24.109 19.141 7.152 1 88.44 202 TRP B CA 1
ATOM 3697 C C . TRP B 1 202 ? -23.406 20.469 6.926 1 88.44 202 TRP B C 1
ATOM 3699 O O . TRP B 1 202 ? -22.844 20.703 5.859 1 88.44 202 TRP B O 1
ATOM 3709 N N . HIS B 1 203 ? -23.328 21.312 7.945 1 87.75 203 HIS B N 1
ATOM 3710 C CA . HIS B 1 203 ? -22.844 22.672 7.703 1 87.75 203 HIS B CA 1
ATOM 3711 C C . HIS B 1 203 ? -21.484 22.906 8.344 1 87.75 203 HIS B C 1
ATOM 3713 O O . HIS B 1 203 ? -20.797 23.875 8.016 1 87.75 203 HIS B O 1
ATOM 3719 N N . ILE B 1 204 ? -21.094 22.047 9.18 1 86.25 204 ILE B N 1
ATOM 3720 C CA . ILE B 1 204 ? -19.812 22.266 9.836 1 86.25 204 ILE B CA 1
ATOM 3721 C C . ILE B 1 204 ? -18.922 21.047 9.648 1 86.25 204 ILE B C 1
ATOM 3723 O O . ILE B 1 204 ? -17.906 21.109 8.945 1 86.25 204 ILE B O 1
ATOM 3727 N N . LEU B 1 205 ? -19.406 19.938 10.086 1 87.38 205 LEU B N 1
ATOM 3728 C CA . LEU B 1 205 ? -18.562 18.75 10.141 1 87.38 205 LEU B CA 1
ATOM 3729 C C . LEU B 1 205 ? -18.219 18.266 8.734 1 87.38 205 LEU B C 1
ATOM 3731 O O . LEU B 1 205 ? -17.047 18.062 8.406 1 87.38 205 LEU B O 1
ATOM 3735 N N . LEU B 1 206 ? -19.25 18.141 7.902 1 88.62 206 LEU B N 1
ATOM 3736 C CA . LEU B 1 206 ? -19.047 17.578 6.574 1 88.62 206 LEU B CA 1
ATOM 3737 C C . LEU B 1 206 ? -18.188 18.5 5.715 1 88.62 206 LEU B C 1
ATOM 3739 O O . LEU B 1 206 ? -17.203 18.047 5.098 1 88.62 206 LEU B O 1
ATOM 3743 N N . PRO B 1 207 ? -18.484 19.734 5.707 1 86.94 207 PRO B N 1
ATOM 3744 C CA . PRO B 1 207 ? -17.641 20.641 4.918 1 86.94 207 PRO B CA 1
ATOM 3745 C C . PRO B 1 207 ? -16.188 20.672 5.402 1 86.94 207 PRO B C 1
ATOM 3747 O O . PRO B 1 207 ? -15.266 20.734 4.59 1 86.94 207 PRO B O 1
ATOM 3750 N N . VAL B 1 208 ? -15.992 20.609 6.641 1 85.38 208 VAL B N 1
ATOM 3751 C CA . VAL B 1 208 ? -14.648 20.656 7.199 1 85.38 208 VAL B CA 1
ATOM 3752 C C . VAL B 1 208 ? -13.93 19.344 6.906 1 85.38 208 VAL B C 1
ATOM 3754 O O . VAL B 1 208 ? -12.719 19.328 6.68 1 85.38 208 VAL B O 1
ATOM 3757 N N . ALA B 1 209 ? -14.664 18.281 6.793 1 91.06 209 ALA B N 1
ATOM 3758 C CA . ALA B 1 209 ? -14.094 16.953 6.598 1 91.06 209 ALA B CA 1
ATOM 3759 C C . ALA B 1 209 ? -13.859 16.672 5.117 1 91.06 209 ALA B C 1
ATOM 3761 O O . ALA B 1 209 ? -13.133 15.742 4.762 1 91.06 209 ALA B O 1
ATOM 3762 N N . THR B 1 210 ? -14.477 17.438 4.262 1 90.81 210 THR B N 1
ATOM 3763 C CA . THR B 1 210 ? -14.539 17.141 2.836 1 90.81 210 THR B CA 1
ATOM 3764 C C . THR B 1 210 ? -13.141 17.094 2.229 1 90.81 210 THR B C 1
ATOM 3766 O O . THR B 1 210 ? -12.812 16.156 1.499 1 90.81 210 THR B O 1
ATOM 3769 N N . PRO B 1 211 ? -12.227 18.016 2.541 1 88.44 211 PRO B N 1
ATOM 3770 C CA . PRO B 1 211 ? -10.883 17.922 1.967 1 88.44 211 PRO B CA 1
ATOM 3771 C C . PRO B 1 211 ? -10.148 16.656 2.398 1 88.44 211 PRO B C 1
ATOM 3773 O O . PRO B 1 211 ? -9.453 16.031 1.591 1 88.44 211 PRO B O 1
ATOM 3776 N N . GLY B 1 212 ? -10.352 16.344 3.643 1 90.5 212 GLY B N 1
ATOM 3777 C CA . GLY B 1 212 ? -9.758 15.109 4.137 1 90.5 212 GLY B CA 1
ATOM 3778 C C . GLY B 1 212 ? -10.328 13.867 3.482 1 90.5 212 GLY B C 1
ATOM 3779 O O . GLY B 1 212 ? -9.594 12.93 3.154 1 90.5 212 GLY B O 1
ATOM 3780 N N . ILE B 1 213 ? -11.602 13.891 3.312 1 93.56 213 ILE B N 1
ATOM 3781 C CA . ILE B 1 213 ? -12.273 12.773 2.66 1 93.56 213 ILE B CA 1
ATOM 3782 C C . ILE B 1 213 ? -11.773 12.633 1.227 1 93.56 213 ILE B C 1
ATOM 3784 O O . ILE B 1 213 ? -11.484 11.523 0.767 1 93.56 213 ILE B O 1
ATOM 3788 N N . PHE B 1 214 ? -11.625 13.734 0.555 1 92.75 214 PHE B N 1
ATOM 3789 C CA . PHE B 1 214 ? -11.172 13.695 -0.829 1 92.75 214 PHE B CA 1
ATOM 3790 C C . PHE B 1 214 ? -9.734 13.195 -0.909 1 92.75 214 PHE B C 1
ATOM 3792 O O . PHE B 1 214 ? -9.367 12.492 -1.853 1 92.75 214 PHE B O 1
ATOM 3799 N N . ALA B 1 215 ? -8.875 13.602 0.037 1 90.56 215 ALA B N 1
ATOM 3800 C CA . ALA B 1 215 ? -7.516 13.078 0.094 1 90.56 215 ALA B CA 1
ATOM 3801 C C . ALA B 1 215 ? -7.516 11.555 0.238 1 90.56 215 ALA B C 1
ATOM 3803 O O . ALA B 1 215 ? -6.715 10.867 -0.396 1 90.56 215 ALA B O 1
ATOM 3804 N N . GLY B 1 216 ? -8.43 11.109 1.014 1 94.38 216 GLY B N 1
ATOM 3805 C CA . GLY B 1 216 ? -8.594 9.672 1.167 1 94.38 216 GLY B CA 1
ATOM 3806 C C . GLY B 1 216 ? -9.094 8.992 -0.093 1 94.38 216 GLY B C 1
ATOM 3807 O O . GLY B 1 216 ? -8.648 7.891 -0.426 1 94.38 216 GLY B O 1
ATOM 3808 N N . LEU B 1 217 ? -9.977 9.672 -0.764 1 96.19 217 LEU B N 1
ATOM 3809 C CA . LEU B 1 217 ? -10.5 9.125 -2.01 1 96.19 217 LEU B CA 1
ATOM 3810 C C . LEU B 1 217 ? -9.414 9.039 -3.072 1 96.19 217 LEU B C 1
ATOM 3812 O O . LEU B 1 217 ? -9.328 8.055 -3.805 1 96.19 217 LEU B O 1
ATOM 3816 N N . ARG B 1 218 ? -8.609 10.023 -3.121 1 93.81 218 ARG B N 1
ATOM 3817 C CA . ARG B 1 218 ? -7.512 10.039 -4.078 1 93.81 218 ARG B CA 1
ATOM 3818 C C . ARG B 1 218 ? -6.523 8.914 -3.787 1 93.81 218 ARG B C 1
ATOM 3820 O O . ARG B 1 218 ? -6.152 8.156 -4.688 1 93.81 218 ARG B O 1
ATOM 3827 N N . LEU B 1 219 ? -6.117 8.828 -2.576 1 91.69 219 LEU B N 1
ATOM 3828 C CA . LEU B 1 219 ? -5.211 7.762 -2.172 1 91.69 219 LEU B CA 1
ATOM 3829 C C . LEU B 1 219 ? -5.859 6.395 -2.367 1 91.69 219 LEU B C 1
ATOM 3831 O O . LEU B 1 219 ? -5.191 5.438 -2.77 1 91.69 219 LEU B O 1
ATOM 3835 N N . GLY B 1 220 ? -7.148 6.367 -2.082 1 96.19 220 GLY B N 1
ATOM 3836 C CA . GLY B 1 220 ? -7.898 5.133 -2.258 1 96.19 220 GLY B CA 1
ATOM 3837 C C . GLY B 1 220 ? -7.887 4.621 -3.688 1 96.19 220 GLY B C 1
ATOM 3838 O O . GLY B 1 220 ? -7.844 3.414 -3.92 1 96.19 220 GLY B O 1
ATOM 3839 N N . LEU B 1 221 ? -7.941 5.512 -4.605 1 96.06 221 LEU B N 1
ATOM 3840 C CA . LEU B 1 221 ? -7.938 5.113 -6.008 1 96.06 221 LEU B CA 1
ATOM 3841 C C . LEU B 1 221 ? -6.613 4.453 -6.379 1 96.06 221 LEU B C 1
ATOM 3843 O O . LEU B 1 221 ? -6.594 3.449 -7.098 1 96.06 221 LEU B O 1
ATOM 3847 N N . ILE B 1 222 ? -5.562 4.973 -5.91 1 92.19 222 ILE B N 1
ATOM 3848 C CA . ILE B 1 222 ? -4.234 4.422 -6.152 1 92.19 222 ILE B CA 1
ATOM 3849 C C . ILE B 1 222 ? -4.133 3.025 -5.539 1 92.19 222 ILE B C 1
ATOM 3851 O O . ILE B 1 222 ? -3.631 2.096 -6.172 1 92.19 222 ILE B O 1
ATOM 3855 N N . TYR B 1 223 ? -4.707 2.891 -4.41 1 94 223 TYR B N 1
ATOM 3856 C CA . TYR B 1 223 ? -4.625 1.614 -3.709 1 94 223 TYR B CA 1
ATOM 3857 C C . TYR B 1 223 ? -5.605 0.604 -4.297 1 94 223 TYR B C 1
ATOM 3859 O O . TYR B 1 223 ? -5.406 -0.606 -4.172 1 94 223 TYR B O 1
ATOM 3867 N N . SER B 1 224 ? -6.691 1.163 -4.859 1 97.81 224 SER B N 1
ATOM 3868 C CA . SER B 1 224 ? -7.578 0.259 -5.586 1 97.81 224 SER B CA 1
ATOM 3869 C C . SER B 1 224 ? -6.852 -0.423 -6.738 1 97.81 224 SER B C 1
ATOM 3871 O O . SER B 1 224 ? -6.996 -1.63 -6.941 1 97.81 224 SER B O 1
ATOM 3873 N N . LEU B 1 225 ? -6.102 0.369 -7.43 1 97.44 225 LEU B N 1
ATOM 3874 C CA . LEU B 1 225 ? -5.293 -0.189 -8.508 1 97.44 225 LEU B CA 1
ATOM 3875 C C . LEU B 1 225 ? -4.281 -1.193 -7.969 1 97.44 225 LEU B C 1
ATOM 3877 O O . LEU B 1 225 ? -4.09 -2.264 -8.555 1 97.44 225 LEU B O 1
ATOM 3881 N N . LEU B 1 226 ? -3.66 -0.898 -6.867 1 95.19 226 LEU B N 1
ATOM 3882 C CA . LEU B 1 226 ? -2.693 -1.785 -6.227 1 95.19 226 LEU B CA 1
ATOM 3883 C C . LEU B 1 226 ? -3.34 -3.117 -5.859 1 95.19 226 LEU B C 1
ATOM 3885 O O . LEU B 1 226 ? -2.771 -4.18 -6.125 1 95.19 226 LEU B O 1
ATOM 3889 N N . GLY B 1 227 ? -4.492 -3.035 -5.277 1 97.25 227 GLY B N 1
ATOM 3890 C CA . GLY B 1 227 ? -5.188 -4.242 -4.855 1 97.25 227 GLY B CA 1
ATOM 3891 C C . GLY B 1 227 ? -5.621 -5.117 -6.016 1 97.25 227 GLY B C 1
ATOM 3892 O O . GLY B 1 227 ? -5.465 -6.34 -5.973 1 97.25 227 GLY B O 1
ATOM 3893 N N . VAL B 1 228 ? -6.148 -4.469 -7.016 1 98.44 228 VAL B N 1
ATOM 3894 C CA . VAL B 1 228 ? -6.641 -5.219 -8.164 1 98.44 228 VAL B CA 1
ATOM 3895 C C . VAL B 1 228 ? -5.469 -5.871 -8.898 1 98.44 228 VAL B C 1
ATOM 3897 O O . VAL B 1 228 ? -5.496 -7.07 -9.188 1 98.44 228 VAL B O 1
ATOM 3900 N N . VAL B 1 229 ? -4.449 -5.098 -9.141 1 98.12 229 VAL B N 1
ATOM 3901 C CA . VAL B 1 229 ? -3.287 -5.641 -9.836 1 98.12 229 VAL B CA 1
ATOM 3902 C C . VAL B 1 229 ? -2.639 -6.73 -8.984 1 98.12 229 VAL B C 1
ATOM 3904 O O . VAL B 1 229 ? -2.221 -7.766 -9.508 1 98.12 229 VAL B O 1
ATOM 3907 N N . GLY B 1 230 ? -2.572 -6.5 -7.68 1 97.12 230 GLY B N 1
ATOM 3908 C CA . GLY B 1 230 ? -2.049 -7.52 -6.785 1 97.12 230 GLY B CA 1
ATOM 3909 C C . GLY B 1 230 ? -2.814 -8.828 -6.855 1 97.12 230 GLY B C 1
ATOM 3910 O O . GLY B 1 230 ? -2.215 -9.898 -6.926 1 97.12 230 GLY B O 1
ATOM 3911 N N . SER B 1 231 ? -4.059 -8.703 -6.863 1 97.56 231 SER B N 1
ATOM 3912 C CA . SER B 1 231 ? -4.902 -9.891 -6.961 1 97.56 231 SER B CA 1
ATOM 3913 C C . SER B 1 231 ? -4.711 -10.594 -8.297 1 97.56 231 SER B C 1
ATOM 3915 O O . SER B 1 231 ? -4.676 -11.828 -8.359 1 97.56 231 SER B O 1
ATOM 3917 N N . GLU B 1 232 ? -4.582 -9.828 -9.375 1 97.94 232 GLU B N 1
ATOM 3918 C CA . GLU B 1 232 ? -4.418 -10.383 -10.719 1 97.94 232 GLU B CA 1
ATOM 3919 C C . GLU B 1 232 ? -3.094 -11.125 -10.852 1 97.94 232 GLU B C 1
ATOM 3921 O O . GLU B 1 232 ? -2.994 -12.094 -11.602 1 97.94 232 GLU B O 1
ATOM 3926 N N . LEU B 1 233 ? -2.082 -10.625 -10.125 1 97.5 233 LEU B N 1
ATOM 3927 C CA . LEU B 1 233 ? -0.777 -11.273 -10.156 1 97.5 233 LEU B CA 1
ATOM 3928 C C . LEU B 1 233 ? -0.835 -12.633 -9.469 1 97.5 233 LEU B C 1
ATOM 3930 O O . LEU B 1 233 ? -0.112 -13.562 -9.844 1 97.5 233 LEU B O 1
ATOM 3934 N N . ILE B 1 234 ? -1.68 -12.688 -8.438 1 95.81 234 ILE B N 1
ATOM 3935 C CA . ILE B 1 234 ? -1.773 -13.906 -7.648 1 95.81 234 ILE B CA 1
ATOM 3936 C C . ILE B 1 234 ? -2.633 -14.93 -8.383 1 95.81 234 ILE B C 1
ATOM 3938 O O . ILE B 1 234 ? -2.207 -16.078 -8.594 1 95.81 234 ILE B O 1
ATOM 3942 N N . SER B 1 235 ? -3.814 -14.516 -8.812 1 94.31 235 SER B N 1
ATOM 3943 C CA . SER B 1 235 ? -4.691 -15.391 -9.586 1 94.31 235 SER B CA 1
ATOM 3944 C C . SER B 1 235 ? -5.836 -14.602 -10.211 1 94.31 235 SER B C 1
ATOM 3946 O O . SER B 1 235 ? -6.59 -13.922 -9.508 1 94.31 235 SER B O 1
ATOM 3948 N N . SER B 1 236 ? -5.898 -14.742 -11.555 1 96.44 236 SER B N 1
ATOM 3949 C CA . SER B 1 236 ? -6.98 -14.102 -12.297 1 96.44 236 SER B CA 1
ATOM 3950 C C . SER B 1 236 ? -7.113 -14.688 -13.695 1 96.44 236 SER B C 1
ATOM 3952 O O . SER B 1 236 ? -6.176 -15.297 -14.219 1 96.44 236 SER B O 1
ATOM 3954 N N . ARG B 1 237 ? -8.336 -14.5 -14.258 1 96.88 237 ARG B N 1
ATOM 3955 C CA . ARG B 1 237 ? -8.57 -14.977 -15.617 1 96.88 237 ARG B CA 1
ATOM 3956 C C . ARG B 1 237 ? -8.219 -13.898 -16.641 1 96.88 237 ARG B C 1
ATOM 3958 O O . ARG B 1 237 ? -8.016 -14.203 -17.812 1 96.88 237 ARG B O 1
ATOM 3965 N N . ASP B 1 238 ? -8.266 -12.703 -16.172 1 98 238 ASP B N 1
ATOM 3966 C CA . ASP B 1 238 ? -7.996 -11.555 -17.031 1 98 238 ASP B CA 1
ATOM 3967 C C . ASP B 1 238 ? -7.398 -10.406 -16.234 1 98 238 ASP B C 1
ATOM 3969 O O . ASP B 1 238 ? -7.277 -10.484 -15.016 1 98 238 ASP B O 1
ATOM 3973 N N . GLY B 1 239 ? -6.934 -9.375 -16.984 1 98.62 239 GLY B N 1
ATOM 3974 C CA . GLY B 1 239 ? -6.363 -8.188 -16.359 1 98.62 239 GLY B CA 1
ATOM 3975 C C . GLY B 1 239 ? -4.914 -7.953 -16.734 1 98.62 239 GLY B C 1
ATOM 3976 O O . GLY B 1 239 ? -4.215 -8.883 -17.141 1 98.62 239 GLY B O 1
ATOM 3977 N N . LEU B 1 240 ? -4.504 -6.77 -16.562 1 98.62 240 LEU B N 1
ATOM 3978 C CA . LEU B 1 240 ? -3.125 -6.414 -16.891 1 98.62 240 LEU B CA 1
ATOM 3979 C C . LEU B 1 240 ? -2.146 -7.137 -15.969 1 98.62 240 LEU B C 1
ATOM 3981 O O . LEU B 1 240 ? -1.081 -7.574 -16.406 1 98.62 240 LEU B O 1
ATOM 3985 N N . GLY B 1 241 ? -2.506 -7.234 -14.695 1 98.19 241 GLY B N 1
ATOM 3986 C CA . GLY B 1 241 ? -1.669 -7.984 -13.773 1 98.19 241 GLY B CA 1
ATOM 3987 C C . GLY B 1 241 ? -1.537 -9.453 -14.141 1 98.19 241 GLY B C 1
ATOM 3988 O O . GLY B 1 241 ? -0.466 -10.039 -13.992 1 98.19 241 GLY B O 1
ATOM 3989 N N . GLN B 1 242 ? -2.604 -10 -14.625 1 98.06 242 GLN B N 1
ATOM 3990 C CA . GLN B 1 242 ? -2.578 -11.391 -15.086 1 98.06 242 GLN B CA 1
ATOM 3991 C C . GLN B 1 242 ? -1.634 -11.555 -16.266 1 98.06 242 GLN B C 1
ATOM 3993 O O . GLN B 1 242 ? -0.937 -12.57 -16.375 1 98.06 242 GLN B O 1
ATOM 3998 N N . LEU B 1 243 ? -1.697 -10.625 -17.156 1 98.5 243 LEU B N 1
ATOM 3999 C CA . LEU B 1 243 ? -0.807 -10.688 -18.312 1 98.5 243 LEU B CA 1
ATOM 4000 C C . LEU B 1 243 ? 0.653 -10.648 -17.875 1 98.5 243 LEU B C 1
ATOM 4002 O O . LEU B 1 243 ? 1.49 -11.359 -18.422 1 98.5 243 LEU B O 1
ATOM 4006 N N . VAL B 1 244 ? 0.953 -9.797 -16.875 1 98.38 244 VAL B N 1
ATOM 4007 C CA . VAL B 1 244 ? 2.316 -9.734 -16.359 1 98.38 244 VAL B CA 1
ATOM 4008 C C . VAL B 1 244 ? 2.73 -11.102 -15.812 1 98.38 244 VAL B C 1
ATOM 4010 O O . VAL B 1 244 ? 3.836 -11.578 -16.094 1 98.38 244 VAL B O 1
ATOM 4013 N N . SER B 1 245 ? 1.865 -11.734 -15.102 1 97.25 245 SER B N 1
ATOM 4014 C CA . SER B 1 245 ? 2.146 -13.031 -14.5 1 97.25 245 SER B CA 1
ATOM 4015 C C . SER B 1 245 ? 2.355 -14.102 -15.57 1 97.25 245 SER B C 1
ATOM 4017 O O . SER B 1 245 ? 3.336 -14.844 -15.523 1 97.25 245 SER B O 1
ATOM 4019 N N . ILE B 1 246 ? 1.519 -14.141 -16.578 1 97.62 246 ILE B N 1
ATOM 4020 C CA . ILE B 1 246 ? 1.571 -15.156 -17.625 1 97.62 246 ILE B CA 1
ATOM 4021 C C . ILE B 1 246 ? 2.84 -14.977 -18.469 1 97.62 246 ILE B C 1
ATOM 4023 O O . ILE B 1 246 ? 3.588 -15.938 -18.672 1 97.62 246 ILE B O 1
ATOM 4027 N N . TYR B 1 247 ? 3.068 -13.773 -18.859 1 98.44 247 TYR B N 1
ATOM 4028 C CA . TYR B 1 247 ? 4.188 -13.539 -19.766 1 98.44 247 TYR B CA 1
ATOM 4029 C C . TYR B 1 247 ? 5.516 -13.664 -19.031 1 98.44 247 TYR B C 1
ATOM 4031 O O . TYR B 1 247 ? 6.516 -14.102 -19.609 1 98.44 247 TYR B O 1
ATOM 4039 N N . SER B 1 248 ? 5.539 -13.281 -17.766 1 97.81 248 SER B N 1
ATOM 4040 C CA . SER B 1 248 ? 6.758 -13.5 -17 1 97.81 248 SER B CA 1
ATOM 4041 C C . SER B 1 248 ? 7.051 -14.992 -16.844 1 97.81 248 SER B C 1
ATOM 4043 O O . SER B 1 248 ? 8.211 -15.406 -16.906 1 97.81 248 SER B O 1
ATOM 4045 N N . ALA B 1 249 ? 6.008 -15.758 -16.641 1 95.88 249 ALA B N 1
ATOM 4046 C CA . ALA B 1 249 ? 6.164 -17.203 -16.5 1 95.88 249 ALA B CA 1
ATOM 4047 C C . ALA B 1 249 ? 6.66 -17.828 -17.812 1 95.88 249 ALA B C 1
ATOM 4049 O O . ALA B 1 249 ? 7.312 -18.875 -17.797 1 95.88 249 ALA B O 1
ATOM 4050 N N . GLN B 1 250 ? 6.359 -17.172 -18.891 1 97.5 250 GLN B N 1
ATOM 4051 C CA . GLN B 1 250 ? 6.785 -17.641 -20.219 1 97.5 250 GLN B CA 1
ATOM 4052 C C . GLN B 1 250 ? 8.102 -16.984 -20.625 1 97.5 250 GLN B C 1
ATOM 4054 O O . GLN B 1 250 ? 8.57 -17.188 -21.75 1 97.5 250 GLN B O 1
ATOM 4059 N N . PHE B 1 251 ? 8.586 -16.125 -19.781 1 97.06 251 PHE B N 1
ATOM 4060 C CA . PHE B 1 251 ? 9.844 -15.414 -19.984 1 97.06 251 PHE B CA 1
ATOM 4061 C C . PHE B 1 251 ? 9.766 -14.516 -21.203 1 97.06 251 PHE B C 1
ATOM 4063 O O . PHE B 1 251 ? 10.773 -14.289 -21.875 1 97.06 251 PHE B O 1
ATOM 4070 N N . ARG B 1 252 ? 8.586 -14.117 -21.516 1 98 252 ARG B N 1
ATOM 4071 C CA . ARG B 1 252 ? 8.391 -13.102 -22.547 1 98 252 ARG B CA 1
ATOM 4072 C C . ARG B 1 252 ? 8.477 -11.695 -21.953 1 98 252 ARG B C 1
ATOM 4074 O O . ARG B 1 252 ? 7.457 -11.023 -21.797 1 98 252 ARG B O 1
ATOM 4081 N N . MET B 1 253 ? 9.695 -11.281 -21.891 1 97.81 253 MET B N 1
ATOM 4082 C CA . MET B 1 253 ? 9.953 -10.086 -21.094 1 97.81 253 MET B CA 1
ATOM 4083 C C . MET B 1 253 ? 9.648 -8.82 -21.891 1 97.81 253 MET B C 1
ATOM 4085 O O . MET B 1 253 ? 9.406 -7.758 -21.328 1 97.81 253 MET B O 1
ATOM 4089 N N . GLU B 1 254 ? 9.625 -8.859 -23.203 1 97.75 254 GLU B N 1
ATOM 4090 C CA . GLU B 1 254 ? 9.188 -7.715 -24 1 97.75 254 GLU B CA 1
ATOM 4091 C C . GLU B 1 254 ? 7.75 -7.328 -23.656 1 97.75 254 GLU B C 1
ATOM 4093 O O . GLU B 1 254 ? 7.418 -6.141 -23.594 1 97.75 254 GLU B O 1
ATOM 4098 N N . ALA B 1 255 ? 6.953 -8.383 -23.469 1 98.56 255 ALA B N 1
ATOM 4099 C CA . ALA B 1 255 ? 5.555 -8.156 -23.094 1 98.56 255 ALA B CA 1
ATOM 4100 C C . ALA B 1 255 ? 5.441 -7.602 -21.672 1 98.56 255 ALA B C 1
ATOM 4102 O O . ALA B 1 255 ? 4.66 -6.68 -21.422 1 98.56 255 ALA B O 1
ATOM 4103 N N . VAL B 1 256 ? 6.246 -8.164 -20.797 1 98.25 256 VAL B N 1
ATOM 4104 C CA . VAL B 1 256 ? 6.23 -7.738 -19.406 1 98.25 256 VAL B CA 1
ATOM 4105 C C . VAL B 1 256 ? 6.586 -6.258 -19.312 1 98.25 256 VAL B C 1
ATOM 4107 O O . VAL B 1 256 ? 5.883 -5.484 -18.656 1 98.25 256 VAL B O 1
ATOM 4110 N N . TYR B 1 257 ? 7.645 -5.816 -20.016 1 97.44 257 TYR B N 1
ATOM 4111 C CA . TYR B 1 257 ? 8.07 -4.422 -19.984 1 97.44 257 TYR B CA 1
ATOM 4112 C C . TYR B 1 257 ? 6.98 -3.506 -20.531 1 97.44 257 TYR B C 1
ATOM 4114 O O . TYR B 1 257 ? 6.695 -2.459 -19.938 1 97.44 257 TYR B O 1
ATOM 4122 N N . ALA B 1 258 ? 6.391 -3.92 -21.578 1 97.94 258 ALA B N 1
ATOM 4123 C CA . ALA B 1 258 ? 5.344 -3.115 -22.203 1 97.94 258 ALA B CA 1
ATOM 4124 C C . ALA B 1 258 ? 4.156 -2.938 -21.266 1 97.94 258 ALA B C 1
ATOM 4126 O O . ALA B 1 258 ? 3.631 -1.832 -21.109 1 97.94 258 ALA B O 1
ATOM 4127 N N . ILE B 1 259 ? 3.721 -3.994 -20.609 1 98.25 259 ILE B N 1
ATOM 4128 C CA . ILE B 1 259 ? 2.545 -3.957 -19.75 1 98.25 259 ILE B CA 1
ATOM 4129 C C . ILE B 1 259 ? 2.859 -3.166 -18.484 1 98.25 259 ILE B C 1
ATOM 4131 O O . ILE B 1 259 ? 2.006 -2.441 -17.969 1 98.25 259 ILE B O 1
ATOM 4135 N N . LEU B 1 260 ? 4.074 -3.279 -17.953 1 96.75 260 LEU B N 1
ATOM 4136 C CA . LEU B 1 260 ? 4.48 -2.506 -16.781 1 96.75 260 LEU B CA 1
ATOM 4137 C C . LEU B 1 260 ? 4.469 -1.012 -17.094 1 96.75 260 LEU B C 1
ATOM 4139 O O . LEU B 1 260 ? 4.031 -0.206 -16.266 1 96.75 260 LEU B O 1
ATOM 4143 N N . ILE B 1 261 ? 4.934 -0.645 -18.25 1 94.94 261 ILE B N 1
ATOM 4144 C CA . ILE B 1 261 ? 4.918 0.752 -18.672 1 94.94 261 ILE B CA 1
ATOM 4145 C C . ILE B 1 261 ? 3.477 1.235 -18.797 1 94.94 261 ILE B C 1
ATOM 4147 O O . ILE B 1 261 ? 3.141 2.336 -18.359 1 94.94 261 ILE B O 1
ATOM 4151 N N . LEU B 1 262 ? 2.641 0.391 -19.391 1 96.81 262 LEU B N 1
ATOM 4152 C CA . LEU B 1 262 ? 1.227 0.727 -19.516 1 96.81 262 LEU B CA 1
ATOM 4153 C C . LEU B 1 262 ? 0.597 0.932 -18.141 1 96.81 262 LEU B C 1
ATOM 4155 O O . LEU B 1 262 ? -0.163 1.882 -17.938 1 96.81 262 LEU B O 1
ATOM 4159 N N . LEU B 1 263 ? 0.925 0.068 -17.219 1 96.62 263 LEU B N 1
ATOM 4160 C CA . LEU B 1 263 ? 0.399 0.182 -15.859 1 96.62 263 LEU B CA 1
ATOM 4161 C C . LEU B 1 263 ? 0.843 1.489 -15.211 1 96.62 263 LEU B C 1
ATOM 4163 O O . LEU B 1 263 ? 0.066 2.131 -14.508 1 96.62 263 LEU B O 1
ATOM 4167 N N . ALA B 1 264 ? 2.057 1.859 -15.461 1 93.81 264 ALA B N 1
ATOM 4168 C CA . ALA B 1 264 ? 2.562 3.129 -14.953 1 93.81 264 ALA B CA 1
ATOM 4169 C C . ALA B 1 264 ? 1.788 4.305 -15.539 1 93.81 264 ALA B C 1
ATOM 4171 O O . ALA B 1 264 ? 1.426 5.238 -14.82 1 93.81 264 ALA B O 1
ATOM 4172 N N . ILE B 1 265 ? 1.539 4.254 -16.781 1 94.38 265 ILE B N 1
ATOM 4173 C CA . ILE B 1 265 ? 0.795 5.312 -17.469 1 94.38 265 ILE B CA 1
ATOM 4174 C C . ILE B 1 265 ? -0.624 5.387 -16.906 1 94.38 265 ILE B C 1
ATOM 4176 O O . ILE B 1 265 ? -1.128 6.473 -16.625 1 94.38 265 ILE B O 1
ATOM 4180 N N . VAL B 1 266 ? -1.258 4.234 -16.75 1 95.94 266 VAL B N 1
ATOM 4181 C CA . VAL B 1 266 ? -2.607 4.168 -16.188 1 95.94 266 VAL B CA 1
ATOM 4182 C C . VAL B 1 266 ? -2.631 4.801 -14.805 1 95.94 266 VAL B C 1
ATOM 4184 O O . VAL B 1 266 ? -3.531 5.578 -14.484 1 95.94 266 VAL B O 1
ATOM 4187 N N . ALA B 1 267 ? -1.644 4.477 -14.023 1 94.31 267 ALA B N 1
ATOM 4188 C CA . ALA B 1 267 ? -1.571 5 -12.664 1 94.31 267 ALA B CA 1
ATOM 4189 C C . ALA B 1 267 ? -1.44 6.52 -12.664 1 94.31 267 ALA B C 1
ATOM 4191 O O . ALA B 1 267 ? -2.09 7.207 -11.875 1 94.31 267 ALA B O 1
ATOM 4192 N N . VAL B 1 268 ? -0.649 7.066 -13.539 1 91.38 268 VAL B N 1
ATOM 4193 C CA . VAL B 1 268 ? -0.455 8.508 -13.648 1 91.38 268 VAL B CA 1
ATOM 4194 C C . VAL B 1 268 ? -1.754 9.172 -14.102 1 91.38 268 VAL B C 1
ATOM 4196 O O . VAL B 1 268 ? -2.141 10.219 -13.578 1 91.38 268 VAL B O 1
ATOM 4199 N N . VAL B 1 269 ? -2.389 8.555 -15.023 1 93.94 269 VAL B N 1
ATOM 4200 C CA . VAL B 1 269 ? -3.637 9.094 -15.555 1 93.94 269 VAL B CA 1
ATOM 4201 C C . VAL B 1 269 ? -4.695 9.117 -14.453 1 93.94 269 VAL B C 1
ATOM 4203 O O . VAL B 1 269 ? -5.434 10.094 -14.32 1 93.94 269 VAL B O 1
ATOM 4206 N N . LEU B 1 270 ? -4.766 8.094 -13.695 1 93.5 270 LEU B N 1
ATOM 4207 C CA . LEU B 1 270 ? -5.719 8.039 -12.586 1 93.5 270 LEU B CA 1
ATOM 4208 C C . LEU B 1 270 ? -5.418 9.125 -11.562 1 93.5 270 LEU B C 1
ATOM 4210 O O . LEU B 1 270 ? -6.336 9.797 -11.078 1 93.5 270 LEU B O 1
ATOM 4214 N N . ASN B 1 271 ? -4.188 9.273 -11.266 1 88.25 271 ASN B N 1
ATOM 4215 C CA . ASN B 1 271 ? -3.793 10.312 -10.32 1 88.25 271 ASN B CA 1
ATOM 4216 C C . ASN B 1 271 ? -4.145 11.703 -10.828 1 88.25 271 ASN B C 1
ATOM 4218 O O . ASN B 1 271 ? -4.629 12.547 -10.07 1 88.25 271 ASN B O 1
ATOM 4222 N N . GLN B 1 272 ? -3.926 11.945 -12.062 1 88.81 272 GLN B N 1
ATOM 4223 C CA . GLN B 1 272 ? -4.23 13.242 -12.664 1 88.81 272 GLN B CA 1
ATOM 4224 C C . GLN B 1 272 ? -5.738 13.477 -12.719 1 88.81 272 GLN B C 1
ATOM 4226 O O . GLN B 1 272 ? -6.199 14.602 -12.508 1 88.81 272 GLN B O 1
ATOM 4231 N N . ALA B 1 273 ? -6.418 12.438 -13.039 1 91.75 273 ALA B N 1
ATOM 4232 C CA . ALA B 1 273 ? -7.871 12.539 -13.078 1 91.75 273 ALA B CA 1
ATOM 4233 C C . ALA B 1 273 ? -8.43 12.93 -11.711 1 91.75 273 ALA B C 1
ATOM 4235 O O . ALA B 1 273 ? -9.328 13.766 -11.617 1 91.75 273 ALA B O 1
ATOM 4236 N N . MET B 1 274 ? -7.898 12.352 -10.719 1 90.06 274 MET B N 1
ATOM 4237 C CA . MET B 1 274 ? -8.352 12.656 -9.367 1 90.06 274 MET B CA 1
ATOM 4238 C C . MET B 1 274 ? -7.969 14.086 -8.977 1 90.06 274 MET B C 1
ATOM 4240 O O . MET B 1 274 ? -8.734 14.773 -8.305 1 90.06 274 MET B O 1
ATOM 4244 N N . ASN B 1 275 ? -6.793 14.516 -9.336 1 85.88 275 ASN B N 1
ATOM 4245 C CA . ASN B 1 275 ? -6.379 15.891 -9.078 1 85.88 275 ASN B CA 1
ATOM 4246 C C . ASN B 1 275 ? -7.309 16.891 -9.758 1 85.88 275 ASN B C 1
ATOM 4248 O O . ASN B 1 275 ? -7.652 17.922 -9.172 1 85.88 275 ASN B O 1
ATOM 4252 N N . PHE B 1 276 ? -7.648 16.578 -10.883 1 87.62 276 PHE B N 1
ATOM 4253 C CA . PHE B 1 276 ? -8.562 17.438 -11.625 1 87.62 276 PHE B CA 1
ATOM 4254 C C . PHE B 1 276 ? -9.93 17.469 -10.961 1 87.62 276 PHE B C 1
ATOM 4256 O O . PHE B 1 276 ? -10.539 18.547 -10.852 1 87.62 276 PHE B O 1
ATOM 4263 N N . ALA B 1 277 ? -10.359 16.359 -10.531 1 88.19 277 ALA B N 1
ATOM 4264 C CA . ALA B 1 277 ? -11.648 16.281 -9.844 1 88.19 277 ALA B CA 1
ATOM 4265 C C . ALA B 1 277 ? -11.625 17.078 -8.539 1 88.19 277 ALA B C 1
ATOM 4267 O O . ALA B 1 277 ? -12.594 17.766 -8.203 1 88.19 277 ALA B O 1
ATOM 4268 N N . GLU B 1 278 ? -10.578 16.984 -7.871 1 84.25 278 GLU B N 1
ATOM 4269 C CA . GLU B 1 278 ? -10.422 17.719 -6.617 1 84.25 278 GLU B CA 1
ATOM 4270 C C . GLU B 1 278 ? -10.469 19.234 -6.844 1 84.25 278 GLU B C 1
ATOM 4272 O O . GLU B 1 278 ? -11.133 19.953 -6.102 1 84.25 278 GLU B O 1
ATOM 4277 N N . ARG B 1 279 ? -9.789 19.703 -7.832 1 83.56 279 ARG B N 1
ATOM 4278 C CA . ARG B 1 279 ? -9.734 21.125 -8.141 1 83.56 279 ARG B CA 1
ATOM 4279 C C . ARG B 1 279 ? -11.117 21.656 -8.508 1 83.56 279 ARG B C 1
ATOM 4281 O O . ARG B 1 279 ? -11.461 22.797 -8.172 1 83.56 279 ARG B O 1
ATOM 4288 N N . TYR B 1 280 ? -11.781 20.797 -9.102 1 82.19 280 TYR B N 1
ATOM 4289 C CA . TYR B 1 280 ? -13.109 21.203 -9.539 1 82.19 280 TYR B CA 1
ATOM 4290 C C . TYR B 1 280 ? -14.094 21.219 -8.375 1 82.19 280 TYR B C 1
ATOM 4292 O O . TYR B 1 280 ? -14.898 22.141 -8.234 1 82.19 280 TYR B O 1
ATOM 4300 N N . LEU B 1 281 ? -13.984 20.266 -7.504 1 77.62 281 LEU B N 1
ATOM 4301 C CA . LEU B 1 281 ? -14.969 20.094 -6.441 1 77.62 281 LEU B CA 1
ATOM 4302 C C . LEU B 1 281 ? -14.617 20.969 -5.238 1 77.62 281 LEU B C 1
ATOM 4304 O O . LEU B 1 281 ? -15.508 21.375 -4.488 1 77.62 281 LEU B O 1
ATOM 4308 N N . LEU B 1 282 ? -13.344 21.219 -5.066 1 72.56 282 LEU B N 1
ATOM 4309 C CA . LEU B 1 282 ? -12.938 21.984 -3.893 1 72.56 282 LEU B CA 1
ATOM 4310 C C . LEU B 1 282 ? -12.578 23.422 -4.273 1 72.56 282 LEU B C 1
ATOM 4312 O O . LEU B 1 282 ? -11.812 24.078 -3.562 1 72.56 282 LEU B O 1
ATOM 4316 N N . ARG B 1 283 ? -13.07 23.797 -5.328 1 73.5 283 ARG B N 1
ATOM 4317 C CA . ARG B 1 283 ? -12.859 25.156 -5.773 1 73.5 283 ARG B CA 1
ATOM 4318 C C . ARG B 1 283 ? -13.312 26.156 -4.719 1 73.5 283 ARG B C 1
ATOM 4320 O O . ARG B 1 283 ? -12.82 27.297 -4.668 1 73.5 283 ARG B O 1
ATOM 4327 N N . TRP B 1 284 ? -14.211 25.75 -3.926 1 68.06 284 TRP B N 1
ATOM 4328 C CA . TRP B 1 284 ? -14.789 26.656 -2.936 1 68.06 284 TRP B CA 1
ATOM 4329 C C . TRP B 1 284 ? -13.852 26.844 -1.751 1 68.06 284 TRP B C 1
ATOM 4331 O O . TRP B 1 284 ? -14.016 27.766 -0.958 1 68.06 284 TRP B O 1
ATOM 4341 N N . GLN B 1 285 ? -12.859 25.859 -1.471 1 65.31 285 GLN B N 1
ATOM 4342 C CA . GLN B 1 285 ? -11.938 25.969 -0.343 1 65.31 285 GLN B CA 1
ATOM 4343 C C . GLN B 1 285 ? -10.711 26.797 -0.713 1 65.31 285 GLN B C 1
ATOM 4345 O O . GLN B 1 285 ? -10.156 26.641 -1.807 1 65.31 285 GLN B O 1
ATOM 4350 N N . PRO B 1 286 ? -10.492 27.906 -0.075 1 57.06 286 PRO B N 1
ATOM 4351 C CA . PRO B 1 286 ? -9.266 28.656 -0.334 1 57.06 286 PRO B CA 1
ATOM 4352 C C . PRO B 1 286 ? -8.016 27.781 -0.252 1 57.06 286 PRO B C 1
ATOM 4354 O O . PRO B 1 286 ? -7.973 26.828 0.523 1 57.06 286 PRO B O 1
ATOM 4357 N N . PRO B 1 287 ? -7.27 27.734 -1.293 1 51.31 287 PRO B N 1
ATOM 4358 C CA . PRO B 1 287 ? -6.055 26.906 -1.284 1 51.31 287 PRO B CA 1
ATOM 4359 C C . PRO B 1 287 ? -5.316 26.969 0.051 1 51.31 287 PRO B C 1
ATOM 4361 O O . PRO B 1 287 ? -5.324 28 0.724 1 51.31 287 PRO B O 1
ATOM 4364 N N . ALA B 1 288 ? -5.266 25.844 0.708 1 47 288 ALA B N 1
ATOM 4365 C CA . ALA B 1 288 ? -4.488 25.859 1.945 1 47 288 ALA B CA 1
ATOM 4366 C C . ALA B 1 288 ? -3.271 26.781 1.815 1 47 288 ALA B C 1
ATOM 4368 O O . ALA B 1 288 ? -2.635 26.828 0.76 1 47 288 ALA B O 1
ATOM 4369 N N . ARG B 1 289 ? -3.205 27.812 2.518 1 40.5 289 ARG B N 1
ATOM 4370 C CA . ARG B 1 289 ? -2.047 28.703 2.486 1 40.5 289 ARG B CA 1
ATOM 4371 C C . ARG B 1 289 ? -0.752 27.906 2.355 1 40.5 289 ARG B C 1
ATOM 4373 O O . ARG B 1 289 ? -0.479 27.016 3.164 1 40.5 289 ARG B O 1
ATOM 4380 N N . ARG B 1 290 ? -0.323 27.625 1.157 1 34.88 290 ARG B N 1
ATOM 4381 C CA . ARG B 1 290 ? 1.038 27.141 0.957 1 34.88 290 ARG B CA 1
ATOM 4382 C C . ARG B 1 290 ? 2.047 28.016 1.691 1 34.88 290 ARG B C 1
ATOM 4384 O O . ARG B 1 290 ? 1.901 29.234 1.73 1 34.88 290 ARG B O 1
#

Organism: Rhodococcus erythropolis (NCBI:txid1833)

Secondary structure (DSSP, 8-state):
--------------------------------THHHHHHHHHHHHHHHHHHHHHHHHHHHHHTT-S-TTT---HHHHHHHHHHHHHHTHHHHHHHHHHHHHHHHHHHHHHHHHHHHHHHHH-HHHHHHHHHHHHHHHHS-GGGGHHHHHHHH-SSHHHHHHHHHHHHHHHHHHHHHHHHHTS-HHHHHHHHHTT--HHHHIIIIIHHHHHHHHHHHHHHHHHHHHHHHHHHHHHS-SSSHHHHHHHHHHTT-HHHHHHHHHHHHHHHHHHHHHHHHHHHHHTTTS-----/--------------------------------THHHHHHHHHHHHHHHHHHHHHHHHHHHHHHT-S-TTT---HHHHHHHHHHHHHHTHHHHHHHHHHHHHHHHHHHHHHHHHHHHHHHHH-HHHHHHHHHHHHHHHHS-GGGGHHHHHHHH-SSHHHHHHHHHHHHHHHHHHHHHHHHHTS-HHHHHHHHHTT--HHHHIIIIIHHHHHHHHHHHHHHHHHHHHHHHHHHHHHS-SSSHHHHHHHHHHTT-HHHHHHHHHHHHHHHHHHHHHHHHHHHHHTTTS-----